Protein AF-0000000084679760 (afdb_homodimer)

Nearest PDB structures (foldseek):
  2np5-assembly1_A  TM=6.464E-01  e=9.107E-05  Rhodococcus jostii RHA1
  3ppb-assembly1_B  TM=6.247E-01  e=3.048E-04  Shewanella loihica PV-4
  7amt-assembly1_A  TM=6.367E-01  e=1.287E-03  Vibrio alginolyticus
  3bhq-assembly1_B  TM=5.895E-01  e=3.259E-03  Mesorhizobium japonicum MAFF 303099
  7amt-assembly1_B  TM=5.435E-01  e=4.726E-03  Vibrio alginolyticus

Solvent-accessible surface area (backbone atoms only — not comparable to full-atom values): 19574 Å² total; per-residue (Å²): 131,56,72,60,56,32,43,41,54,15,32,37,51,39,38,75,72,55,27,75,90,68,47,44,68,66,56,27,25,64,63,32,70,61,51,76,67,52,44,40,72,70,47,63,33,63,52,45,39,46,34,51,20,52,53,51,54,52,55,59,54,53,62,44,33,62,44,96,73,54,74,78,51,58,51,50,31,14,63,54,15,47,26,47,39,44,35,30,46,52,55,54,62,69,39,85,84,33,72,56,60,51,55,58,49,58,51,71,50,92,44,68,64,30,50,55,53,47,54,57,50,49,54,53,48,9,30,48,51,43,17,66,42,49,64,43,61,51,88,71,56,46,70,65,47,29,66,13,38,5,45,38,51,41,27,40,50,47,8,46,47,49,33,48,67,53,40,55,91,76,38,79,49,26,65,34,42,37,52,11,49,50,53,48,40,54,29,39,73,71,84,131,55,73,61,57,32,44,39,55,14,32,38,52,39,38,74,72,54,27,76,88,67,47,46,68,68,56,28,25,66,64,32,70,62,50,76,67,53,43,40,73,70,47,62,33,64,53,46,39,46,34,51,19,50,53,52,54,52,55,59,53,56,62,44,33,60,44,96,72,56,74,76,50,57,52,51,30,14,63,53,15,46,26,48,38,44,34,29,45,52,54,55,64,69,39,86,86,31,71,56,61,52,55,58,48,58,51,71,50,92,46,66,64,29,48,56,54,47,54,57,49,48,54,55,49,10,29,48,50,44,18,66,42,48,65,44,61,51,87,72,56,46,70,65,47,29,65,13,39,4,46,37,52,42,27,40,50,46,8,47,47,50,33,49,66,54,40,56,90,74,36,81,48,26,64,33,40,36,52,12,50,50,53,48,38,54,30,39,72,73,83

Foldseek 3Di:
DDLLVLLLVLLLVQCLVPNDPPRDLVSSCVSSVHDSVSCCVRQNDPLSSNLVSLLVLVVVLQVQLCPDDDDQFDAAQDLRNQLSSQQSLLVLLPDPSRSLVNVVVVVPDPDVSSVVSVVVSLLLQLLSVNCSRRVHDSVPQDSVCSVPNSVVVSVVSNVQSVCCNPPVPPRDHSVVVSVVVVVVVVVVVVD/DDLLVLLLVLLLVQCLVPNDPPDDLVSSCVSSVHDSVSCCVRQNDPLSSNLVSLLVLVVVLQVQLCPPDDDQFDAAQDLRNQLSSQQSLLVLLPDPSRSLVNVVVVVPDPDVSSVVSVVVSLLLQLLSVNCSRRVHDSVPQDSVCSVPNSVVVSVVSNVQSVCCNPPVPPRDHSVVVSVVVVVVVVVVVVD

Sequence (382 aa):
MGHREDLLEGAKRCLLEKGFARTTARDIVKESGTNLASIGYHYGSKDALLAQAYVALMENVSGAFEGSGDLAEGAPGSLERFRWVWSNIIATMREPGSVYRLSMEVMTLDMPVVREHLSRAQREGGRGLVALLMGVPEEEVSDESADTLGRFYLTLMTGLIAQWTFDPKNAPEGDALTEGLRQVVEAATKSMGHREDLLEGAKRCLLEKGFARTTARDIVKESGTNLASIGYHYGSKDALLAQAYVALMENVSGAFEGSGDLAEGAPGSLERFRWVWSNIIATMREPGSVYRLSMEVMTLDMPVVREHLSRAQREGGRGLVALLMGVPEEEVSDESADTLGRFYLTLMTGLIAQWTFDPKNAPEGDALTEGLRQVVEAATKS

InterPro domains:
  IPR001647 DNA-binding HTH domain, TetR-type [PF00440] (7-52)
  IPR001647 DNA-binding HTH domain, TetR-type [PR00455] (7-20)
  IPR001647 DNA-binding HTH domain, TetR-type [PR00455] (28-51)
  IPR001647 DNA-binding HTH domain, TetR-type [PS50977] (1-61)
  IPR009057 Homedomain-like superfamily [SSF46689] (4-65)
  IPR036271 Tetracyclin repressor-like, C-terminal domain superfamily [SSF48498] (76-184)
  IPR050109 HTH-type, TetR-like transcriptional regulator [PTHR30055] (4-188)

pLDDT: mean 90.65, std 8.06, range [56.75, 98.19]

Secondary structure (DSSP, 8-state):
--HHHHHHHHHHHHHHHHHHHH--HHHHHHHHT--HHHHHHHHSSHHHHHHHHHHHHHHHHHGGGG-SS----S-TT-HHHHHHHHHHHHHHHSSTT-THHHHHHHHH---HHHHHHHHHHHHHHHHHHHHHHHTS-GGGS-HHHIIIIIHHHHHHHHHHHHHHHH-TTT---HHHHHHHHHHHHHHHHH-/--HHHHHHHHHHHHHHHHHHHH--HHHHHHHHT--HHHHHHHHSSHHHHHHHHHHHHHHHHHGGGG-SS----S-TT-HHHHHHHHHHHHHHHSSTT-THHHHHHHHH---HHHHHHHHHHHHHHHHHHHHHHHTS-GGGS-HHHIIIIIHHHHHHHHHHHHHHHH-TTT---HHHHHHHHHHHHHHHHH-

Organism: Streptomyces collinus (strain DSM 40733 / Tue 365) (NCBI:txid1214242)

Radius of gyration: 21.94 Å; Cα contacts (8 Å, |Δi|>4): 565; chains: 2; bounding box: 66×53×43 Å

Structure (mmCIF, N/CA/C/O backbone):
data_AF-0000000084679760-model_v1
#
loop_
_entity.id
_entity.type
_entity.pdbx_description
1 polymer 'Transcriptional regulator'
#
loop_
_atom_site.group_PDB
_atom_site.id
_atom_site.type_symbol
_atom_site.label_atom_id
_atom_site.label_alt_id
_atom_site.label_comp_id
_atom_site.label_asym_id
_atom_site.label_entity_id
_atom_site.label_seq_id
_atom_site.pdbx_PDB_ins_code
_atom_site.Cartn_x
_atom_site.Cartn_y
_atom_site.Cartn_z
_atom_site.occupancy
_atom_site.B_iso_or_equiv
_atom_site.auth_seq_id
_atom_site.auth_comp_id
_atom_site.auth_asym_id
_atom_site.auth_atom_id
_atom_site.pdbx_PDB_model_num
ATOM 1 N N . MET A 1 1 ? 33.75 -7.258 -16.578 1 66.5 1 MET A N 1
ATOM 2 C CA . MET A 1 1 ? 32.906 -7.336 -15.406 1 66.5 1 MET A CA 1
ATOM 3 C C . MET A 1 1 ? 32.969 -8.719 -14.758 1 66.5 1 MET A C 1
ATOM 5 O O . MET A 1 1 ? 33.281 -9.703 -15.43 1 66.5 1 MET A O 1
ATOM 9 N N . GLY A 1 2 ? 33.281 -8.883 -13.414 1 88.5 2 GLY A N 1
ATOM 10 C CA . GLY A 1 2 ? 33.406 -10.172 -12.758 1 88.5 2 GLY A CA 1
ATOM 11 C C . GLY A 1 2 ? 32.094 -10.906 -12.617 1 88.5 2 GLY A C 1
ATOM 12 O O . GLY A 1 2 ? 31.016 -10.344 -12.906 1 88.5 2 GLY A O 1
ATOM 13 N N . HIS A 1 3 ? 32.125 -12.242 -12.438 1 93.75 3 HIS A N 1
ATOM 14 C CA . HIS A 1 3 ? 30.969 -13.133 -12.32 1 93.75 3 HIS A CA 1
ATOM 15 C C . HIS A 1 3 ? 29.922 -12.555 -11.375 1 93.75 3 HIS A C 1
ATOM 17 O O . HIS A 1 3 ? 28.719 -12.734 -11.594 1 93.75 3 HIS A O 1
ATOM 23 N N . ARG A 1 4 ? 30.391 -11.844 -10.461 1 96.38 4 ARG A N 1
ATOM 24 C CA . ARG A 1 4 ? 29.453 -11.273 -9.492 1 96.38 4 ARG A CA 1
ATOM 25 C C . ARG A 1 4 ? 28.547 -10.234 -10.148 1 96.38 4 ARG A C 1
ATOM 27 O O . ARG A 1 4 ? 27.328 -10.289 -10 1 96.38 4 ARG A O 1
ATOM 34 N N . GLU A 1 5 ? 29.141 -9.344 -10.844 1 96.81 5 GLU A N 1
ATOM 35 C CA . GLU A 1 5 ? 28.391 -8.281 -11.516 1 96.81 5 GLU A CA 1
ATOM 36 C C . GLU A 1 5 ? 27.531 -8.836 -12.641 1 96.81 5 GLU A C 1
ATOM 38 O O . GLU A 1 5 ? 26.391 -8.383 -12.844 1 96.81 5 GLU A O 1
ATOM 43 N N . ASP A 1 6 ? 28.062 -9.773 -13.312 1 97.5 6 ASP A N 1
ATOM 44 C CA . ASP A 1 6 ? 27.312 -10.391 -14.406 1 97.5 6 ASP A CA 1
ATOM 45 C C . ASP A 1 6 ? 26.062 -11.086 -13.883 1 97.5 6 ASP A C 1
ATOM 47 O O . ASP A 1 6 ? 25 -11 -14.5 1 97.5 6 ASP A O 1
ATOM 51 N N . LEU A 1 7 ? 26.219 -11.781 -12.766 1 98.06 7 LEU A N 1
ATOM 52 C CA . LEU A 1 7 ? 25.094 -12.469 -12.148 1 98.06 7 LEU A CA 1
ATOM 53 C C . LEU A 1 7 ? 24.016 -11.477 -11.758 1 98.06 7 LEU A C 1
ATOM 55 O O . LEU A 1 7 ? 22.828 -11.711 -12 1 98.06 7 LEU A O 1
ATOM 59 N N . LEU A 1 8 ? 24.453 -10.383 -11.195 1 97.88 8 LEU A N 1
ATOM 60 C CA . LEU A 1 8 ? 23.5 -9.367 -10.766 1 97.88 8 LEU A CA 1
ATOM 61 C C . LEU A 1 8 ? 22.75 -8.781 -11.953 1 97.88 8 LEU A C 1
ATOM 63 O O . LEU A 1 8 ? 21.516 -8.656 -11.922 1 97.88 8 LEU A O 1
ATOM 67 N N . GLU A 1 9 ? 23.469 -8.453 -12.977 1 97.56 9 GLU A N 1
ATOM 68 C CA . GLU A 1 9 ? 22.844 -7.883 -14.172 1 97.56 9 GLU A CA 1
ATOM 69 C C . GLU A 1 9 ? 21.906 -8.883 -14.836 1 97.56 9 GLU A C 1
ATOM 71 O O . GLU A 1 9 ? 20.812 -8.523 -15.281 1 97.56 9 GLU A O 1
ATOM 76 N N . GLY A 1 10 ? 22.359 -10.109 -14.906 1 97.56 10 GLY A N 1
ATOM 77 C CA . GLY A 1 10 ? 21.5 -11.156 -15.43 1 97.56 10 GLY A CA 1
ATOM 78 C C . GLY A 1 10 ? 20.234 -11.352 -14.617 1 97.56 10 GLY A C 1
ATOM 79 O O . GLY A 1 10 ? 19.156 -11.523 -15.172 1 97.56 10 GLY A O 1
ATOM 80 N N . ALA A 1 11 ? 20.391 -11.352 -13.305 1 97.75 11 ALA A N 1
ATOM 81 C CA . ALA A 1 11 ? 19.234 -11.492 -12.414 1 97.75 11 ALA A CA 1
ATOM 82 C C . ALA A 1 11 ? 18.25 -10.336 -12.602 1 97.75 11 ALA A C 1
ATOM 84 O O . ALA A 1 11 ? 17.047 -10.547 -12.609 1 97.75 11 ALA A O 1
ATOM 85 N N . LYS A 1 12 ? 18.766 -9.102 -12.734 1 96.44 12 LYS A N 1
ATOM 86 C CA . LYS A 1 12 ? 17.906 -7.941 -12.992 1 96.44 12 LYS A CA 1
ATOM 87 C C . LYS A 1 12 ? 17.078 -8.141 -14.258 1 96.44 12 LYS A C 1
ATOM 89 O O . LYS A 1 12 ? 15.867 -7.898 -14.258 1 96.44 12 LYS A O 1
ATOM 94 N N . ARG A 1 13 ? 17.672 -8.625 -15.266 1 96.06 13 ARG A N 1
ATOM 95 C CA . ARG A 1 13 ? 16.984 -8.836 -16.531 1 96.06 13 ARG A CA 1
ATOM 96 C C . ARG A 1 13 ? 15.898 -9.906 -16.406 1 96.06 13 ARG A C 1
ATOM 98 O O . ARG A 1 13 ? 14.797 -9.742 -16.922 1 96.06 13 ARG A O 1
ATOM 105 N N . CYS A 1 14 ? 16.266 -10.992 -15.734 1 96.88 14 CYS A N 1
ATOM 106 C CA . CYS A 1 14 ? 15.305 -12.07 -15.531 1 96.88 14 CYS A CA 1
ATOM 107 C C . CYS A 1 14 ? 14.102 -11.586 -14.727 1 96.88 14 CYS A C 1
ATOM 109 O O . CYS A 1 14 ? 12.961 -11.891 -15.07 1 96.88 14 CYS A O 1
ATOM 111 N N . LEU A 1 15 ? 14.367 -10.781 -13.703 1 94.62 15 LEU A N 1
ATOM 112 C CA . LEU A 1 15 ? 13.289 -10.242 -12.875 1 94.62 15 LEU A CA 1
ATOM 113 C C . LEU A 1 15 ? 12.367 -9.352 -13.695 1 94.62 15 LEU A C 1
ATOM 115 O O . LEU A 1 15 ? 11.141 -9.469 -13.602 1 94.62 15 LEU A O 1
ATOM 119 N N . LEU A 1 16 ? 12.961 -8.508 -14.484 1 92.69 16 LEU A N 1
ATOM 120 C CA . LEU A 1 16 ? 12.18 -7.559 -15.273 1 92.69 16 LEU A CA 1
ATOM 121 C C . LEU A 1 16 ? 11.352 -8.281 -16.328 1 92.69 16 LEU A C 1
ATOM 123 O O . LEU A 1 16 ? 10.234 -7.859 -16.641 1 92.69 16 LEU A O 1
ATOM 127 N N . GLU A 1 17 ? 11.852 -9.344 -16.781 1 92.75 17 GLU A N 1
ATOM 128 C CA . GLU A 1 17 ? 11.172 -10.086 -17.844 1 92.75 17 GLU A CA 1
ATOM 129 C C . GLU A 1 17 ? 10.125 -11.031 -17.281 1 92.75 17 GLU A C 1
ATOM 131 O O . GLU A 1 17 ? 9.008 -11.102 -17.781 1 92.75 17 GLU A O 1
ATOM 136 N N . LYS A 1 18 ? 10.547 -11.758 -16.172 1 92.31 18 LYS A N 1
ATOM 137 C CA . LYS A 1 18 ? 9.734 -12.906 -15.766 1 92.31 18 LYS A CA 1
ATOM 138 C C . LYS A 1 18 ? 9.125 -12.695 -14.383 1 92.31 18 LYS A C 1
ATOM 140 O O . LYS A 1 18 ? 8.18 -13.391 -14.008 1 92.31 18 LYS A O 1
ATOM 145 N N . GLY A 1 19 ? 9.766 -11.875 -13.633 1 91.25 19 GLY A N 1
ATOM 146 C CA . GLY A 1 19 ? 9.344 -11.734 -12.25 1 91.25 19 GLY A CA 1
ATOM 147 C C . GLY A 1 19 ? 10.031 -12.703 -11.312 1 91.25 19 GLY A C 1
ATOM 148 O O . GLY A 1 19 ? 10.883 -13.492 -11.742 1 91.25 19 GLY A O 1
ATOM 149 N N . PHE A 1 20 ? 9.695 -12.656 -10.008 1 90.5 20 PHE A N 1
ATOM 150 C CA . PHE A 1 20 ? 10.336 -13.453 -8.977 1 90.5 20 PHE A CA 1
ATOM 151 C C . PHE A 1 20 ? 9.953 -14.922 -9.117 1 90.5 20 PHE A C 1
ATOM 153 O O . PHE A 1 20 ? 10.828 -15.797 -9.133 1 90.5 20 PHE A O 1
ATOM 160 N N . ALA A 1 21 ? 8.727 -15.195 -9.273 1 85.75 21 ALA A N 1
ATOM 161 C CA . ALA A 1 21 ? 8.188 -16.547 -9.188 1 85.75 21 ALA A CA 1
ATOM 162 C C . ALA A 1 21 ? 8.672 -17.406 -10.359 1 85.75 21 ALA A C 1
ATOM 164 O O . ALA A 1 21 ? 8.938 -18.594 -10.195 1 85.75 21 ALA A O 1
ATOM 165 N N . ARG A 1 22 ? 8.891 -16.812 -11.477 1 92.06 22 ARG A N 1
ATOM 166 C CA . ARG A 1 22 ? 9.156 -17.594 -12.688 1 92.06 22 ARG A CA 1
ATOM 167 C C . ARG A 1 22 ? 10.641 -17.578 -13.031 1 92.06 22 ARG A C 1
ATOM 169 O O . ARG A 1 22 ? 11.07 -18.234 -13.977 1 92.06 22 ARG A O 1
ATOM 176 N N . THR A 1 23 ? 11.336 -16.828 -12.297 1 95.56 23 THR A N 1
ATOM 177 C CA . THR A 1 23 ? 12.773 -16.766 -12.555 1 95.56 23 THR A CA 1
ATOM 178 C C . THR A 1 23 ? 13.477 -17.953 -11.891 1 95.56 23 THR A C 1
ATOM 180 O O . THR A 1 23 ? 13.352 -18.156 -10.68 1 95.56 23 THR A O 1
ATOM 183 N N . THR A 1 24 ? 14.266 -18.719 -12.664 1 96.19 24 THR A N 1
ATOM 184 C CA . THR A 1 24 ? 15.008 -19.859 -12.141 1 96.19 24 THR A CA 1
ATOM 185 C C . THR A 1 24 ? 16.516 -19.578 -12.156 1 96.19 24 THR A C 1
ATOM 187 O O . THR A 1 24 ? 16.969 -18.641 -12.812 1 96.19 24 THR A O 1
ATOM 190 N N . ALA A 1 25 ? 17.172 -20.453 -11.406 1 97 25 ALA A N 1
ATOM 191 C CA . ALA A 1 25 ? 18.641 -20.391 -11.438 1 97 25 ALA A CA 1
ATOM 192 C C . ALA A 1 25 ? 19.156 -20.594 -12.859 1 97 25 ALA A C 1
ATOM 194 O O . ALA A 1 25 ? 20.109 -19.922 -13.281 1 97 25 ALA A O 1
ATOM 195 N N . ARG A 1 26 ? 18.562 -21.422 -13.602 1 97.31 26 ARG A N 1
ATOM 196 C CA . ARG A 1 26 ? 18.969 -21.703 -14.977 1 97.31 26 ARG A CA 1
ATOM 197 C C . ARG A 1 26 ? 18.766 -20.484 -15.867 1 97.31 26 ARG A C 1
ATOM 199 O O . ARG A 1 26 ? 19.594 -20.219 -16.734 1 97.31 26 ARG A O 1
ATOM 206 N N . ASP A 1 27 ? 17.703 -19.781 -15.672 1 97.94 27 ASP A N 1
ATOM 207 C CA . ASP A 1 27 ? 17.453 -18.547 -16.406 1 97.94 27 ASP A CA 1
ATOM 208 C C . ASP A 1 27 ? 18.578 -17.547 -16.188 1 97.94 27 ASP A C 1
ATOM 210 O O . ASP A 1 27 ? 19.078 -16.938 -17.141 1 97.94 27 ASP A O 1
ATOM 214 N N . ILE A 1 28 ? 18.953 -17.391 -14.922 1 98.06 28 ILE A N 1
ATOM 215 C CA . ILE A 1 28 ? 19.953 -16.391 -14.547 1 98.06 28 ILE A CA 1
ATOM 216 C C . ILE A 1 28 ? 21.312 -16.75 -15.164 1 98.06 28 ILE A C 1
ATOM 218 O O . ILE A 1 28 ? 22 -15.883 -15.688 1 98.06 28 ILE A O 1
ATOM 222 N N . VAL A 1 29 ? 21.672 -18 -15.141 1 97.44 29 VAL A N 1
ATOM 223 C CA . VAL A 1 29 ? 22.938 -18.469 -15.703 1 97.44 29 VAL A CA 1
ATOM 224 C C . VAL A 1 29 ? 22.953 -18.234 -17.219 1 97.44 29 VAL A C 1
ATOM 226 O O . VAL A 1 29 ? 23.953 -17.781 -17.766 1 97.44 29 VAL A O 1
ATOM 229 N N . LYS A 1 30 ? 21.891 -18.516 -17.828 1 97.5 30 LYS A N 1
ATOM 230 C CA . LYS A 1 30 ? 21.766 -18.297 -19.266 1 97.5 30 LYS A CA 1
ATOM 231 C C . LYS A 1 30 ? 21.938 -16.828 -19.625 1 97.5 30 LYS A C 1
ATOM 233 O O . LYS A 1 30 ? 22.688 -16.484 -20.531 1 97.5 30 LYS A O 1
ATOM 238 N N . GLU A 1 31 ? 21.312 -15.969 -18.891 1 97.19 31 GLU A N 1
ATOM 239 C CA . GLU A 1 31 ? 21.328 -14.539 -19.156 1 97.19 31 GLU A CA 1
ATOM 240 C C . GLU A 1 31 ? 22.672 -13.906 -18.797 1 97.19 31 GLU A C 1
ATOM 242 O O . GLU A 1 31 ? 23.094 -12.93 -19.422 1 97.19 31 GLU A O 1
ATOM 247 N N . SER A 1 32 ? 23.281 -14.406 -17.75 1 96.75 32 SER A N 1
ATOM 248 C CA . SER A 1 32 ? 24.5 -13.805 -17.234 1 96.75 32 SER A CA 1
ATOM 249 C C . SER A 1 32 ? 25.734 -14.375 -17.938 1 96.75 32 SER A C 1
ATOM 251 O O . SER A 1 32 ? 26.812 -13.797 -17.844 1 96.75 32 SER A O 1
ATOM 253 N N . GLY A 1 33 ? 25.625 -15.555 -18.484 1 96.06 33 GLY A N 1
ATOM 254 C CA . GLY A 1 33 ? 26.766 -16.219 -19.109 1 96.06 33 GLY A CA 1
ATOM 255 C C . GLY A 1 33 ? 27.734 -16.812 -18.109 1 96.06 33 GLY A C 1
ATOM 256 O O . GLY A 1 33 ? 28.922 -16.969 -18.391 1 96.06 33 GLY A O 1
ATOM 257 N N . THR A 1 34 ? 27.219 -17.109 -16.953 1 96.19 34 THR A N 1
ATOM 258 C CA . THR A 1 34 ? 28.047 -17.703 -15.906 1 96.19 34 THR A CA 1
ATOM 259 C C . THR A 1 34 ? 27.672 -19.172 -15.68 1 96.19 34 THR A C 1
ATOM 261 O O . THR A 1 34 ? 27.375 -19.891 -16.625 1 96.19 34 THR A O 1
ATOM 264 N N . ASN A 1 35 ? 27.844 -19.609 -14.477 1 95 35 ASN A N 1
ATOM 265 C CA . ASN A 1 35 ? 27.469 -20.969 -14.141 1 95 35 ASN A CA 1
ATOM 266 C C . ASN A 1 35 ? 26.766 -21.047 -12.797 1 95 35 ASN A C 1
ATOM 268 O O . ASN A 1 35 ? 26.766 -20.078 -12.031 1 95 35 ASN A O 1
ATOM 272 N N . LEU A 1 36 ? 26.109 -22.203 -12.523 1 96.06 36 LEU A N 1
ATOM 273 C CA . LEU A 1 36 ? 25.281 -22.391 -11.336 1 96.06 36 LEU A CA 1
ATOM 274 C C . LEU A 1 36 ? 26.109 -22.234 -10.062 1 96.06 36 LEU A C 1
ATOM 276 O O . LEU A 1 36 ? 25.641 -21.672 -9.078 1 96.06 36 LEU A O 1
ATOM 280 N N . ALA A 1 37 ? 27.344 -22.641 -10.094 1 96.06 37 ALA A N 1
ATOM 281 C CA . ALA A 1 37 ? 28.219 -22.594 -8.922 1 96.06 37 ALA A CA 1
ATOM 282 C C . ALA A 1 37 ? 28.5 -21.156 -8.508 1 96.06 37 ALA A C 1
ATOM 284 O O . ALA A 1 37 ? 28.656 -20.859 -7.324 1 96.06 37 ALA A O 1
ATOM 285 N N . SER A 1 38 ? 28.516 -20.328 -9.453 1 96.62 38 SER A N 1
ATOM 286 C CA . SER A 1 38 ? 28.828 -18.922 -9.203 1 96.62 38 SER A CA 1
ATOM 287 C C . SER A 1 38 ? 27.734 -18.25 -8.383 1 96.62 38 SER A C 1
ATOM 289 O O . SER A 1 38 ? 28 -17.312 -7.629 1 96.62 38 SER A O 1
ATOM 291 N N . ILE A 1 39 ? 26.438 -18.609 -8.461 1 97.5 39 ILE A N 1
ATOM 292 C CA . ILE A 1 39 ? 25.344 -18.031 -7.695 1 97.5 39 ILE A CA 1
ATOM 293 C C . ILE A 1 39 ? 25.578 -18.266 -6.203 1 97.5 39 ILE A C 1
ATOM 295 O O . ILE A 1 39 ? 25.516 -17.328 -5.406 1 97.5 39 ILE A O 1
ATOM 299 N N . GLY A 1 40 ? 25.891 -19.5 -5.91 1 96.25 40 GLY A N 1
ATOM 300 C CA . GLY A 1 40 ? 26.156 -19.828 -4.52 1 96.25 40 GLY A CA 1
ATOM 301 C C . GLY A 1 40 ? 27.406 -19.141 -3.979 1 96.25 40 GLY A C 1
ATOM 302 O O . GLY A 1 40 ? 27.391 -18.609 -2.859 1 96.25 40 GLY A O 1
ATOM 303 N N . TYR A 1 41 ? 28.438 -19.156 -4.746 1 96.75 41 TYR A N 1
ATOM 304 C CA . TYR A 1 41 ? 29.734 -18.594 -4.332 1 96.75 41 TYR A CA 1
ATOM 305 C C . TYR A 1 41 ? 29.609 -17.109 -4.043 1 96.75 41 TYR A C 1
ATOM 307 O O . TYR A 1 41 ? 30.078 -16.625 -3.004 1 96.75 41 TYR A O 1
ATOM 315 N N . HIS A 1 42 ? 28.938 -16.375 -4.855 1 97.06 42 HIS A N 1
ATOM 316 C CA . HIS A 1 42 ? 28.938 -14.922 -4.758 1 97.06 42 HIS A CA 1
ATOM 317 C C . HIS A 1 42 ? 27.75 -14.43 -3.934 1 97.06 42 HIS A C 1
ATOM 319 O O . HIS A 1 42 ? 27.844 -13.398 -3.264 1 97.06 42 HIS A O 1
ATOM 325 N N . TYR A 1 43 ? 26.531 -15.133 -3.965 1 96.56 43 TYR A N 1
ATOM 326 C CA . TYR A 1 43 ? 25.328 -14.562 -3.379 1 96.56 43 TYR A CA 1
ATOM 327 C C . TYR A 1 43 ? 24.719 -15.516 -2.355 1 96.56 43 TYR A C 1
ATOM 329 O O . TYR A 1 43 ? 23.797 -15.148 -1.63 1 96.56 43 TYR A O 1
ATOM 337 N N . GLY A 1 44 ? 25.266 -16.688 -2.305 1 94.75 44 GLY A N 1
ATOM 338 C CA . GLY A 1 44 ? 24.781 -17.672 -1.346 1 94.75 44 GLY A CA 1
ATOM 339 C C . GLY A 1 44 ? 23.609 -18.484 -1.867 1 94.75 44 GLY A C 1
ATOM 340 O O . GLY A 1 44 ? 23.594 -19.703 -1.728 1 94.75 44 GLY A O 1
ATOM 341 N N . SER A 1 45 ? 22.578 -17.859 -2.521 1 94.31 45 SER A N 1
ATOM 342 C CA . SER A 1 45 ? 21.422 -18.547 -3.076 1 94.31 45 SER A CA 1
ATOM 343 C C . SER A 1 45 ? 20.781 -17.719 -4.191 1 94.31 45 SER A C 1
ATOM 345 O O . SER A 1 45 ? 21.031 -16.531 -4.324 1 94.31 45 SER A O 1
ATOM 347 N N . LYS A 1 46 ? 19.969 -18.375 -4.906 1 94.69 46 LYS A N 1
ATOM 348 C CA . LYS A 1 46 ? 19.203 -17.719 -5.953 1 94.69 46 LYS A CA 1
ATOM 349 C C . LYS A 1 46 ? 18.297 -16.625 -5.371 1 94.69 46 LYS A C 1
ATOM 351 O O . LYS A 1 46 ? 18.188 -15.531 -5.922 1 94.69 46 LYS A O 1
ATOM 356 N N . ASP A 1 47 ? 17.703 -16.938 -4.242 1 92.44 47 ASP A N 1
ATOM 357 C CA . ASP A 1 47 ? 16.766 -15.992 -3.623 1 92.44 47 ASP A CA 1
ATOM 358 C C . ASP A 1 47 ? 17.484 -14.727 -3.158 1 92.44 47 ASP A C 1
ATOM 360 O O . ASP A 1 47 ? 16.984 -13.617 -3.344 1 92.44 47 ASP A O 1
ATOM 364 N N . ALA A 1 48 ? 18.594 -14.938 -2.578 1 93.62 48 ALA A N 1
ATOM 365 C CA . ALA A 1 48 ? 19.391 -13.797 -2.139 1 93.62 48 ALA A CA 1
ATOM 366 C C . ALA A 1 48 ? 19.812 -12.93 -3.324 1 93.62 48 ALA A C 1
ATOM 368 O O . ALA A 1 48 ? 19.781 -11.703 -3.246 1 93.62 48 ALA A O 1
ATOM 369 N N . LEU A 1 49 ? 20.25 -13.633 -4.34 1 96.75 49 LEU A N 1
ATOM 370 C CA . LEU A 1 49 ? 20.625 -12.93 -5.559 1 96.75 49 LEU A CA 1
ATOM 371 C C . LEU A 1 49 ? 19.438 -12.148 -6.121 1 96.75 49 LEU A C 1
ATOM 373 O O . LEU A 1 49 ? 19.578 -10.969 -6.477 1 96.75 49 LEU A O 1
ATOM 377 N N . LEU A 1 50 ? 18.281 -12.734 -6.23 1 95.19 50 LEU A N 1
ATOM 378 C CA . LEU A 1 50 ? 17.094 -12.062 -6.742 1 95.19 50 LEU A CA 1
ATOM 379 C C . LEU A 1 50 ? 16.719 -10.875 -5.863 1 95.19 50 LEU A C 1
ATOM 381 O O . LEU A 1 50 ? 16.312 -9.828 -6.371 1 95.19 50 LEU A O 1
ATOM 385 N N . ALA A 1 51 ? 16.844 -11.008 -4.555 1 93.25 51 ALA A N 1
ATOM 386 C CA . ALA A 1 51 ? 16.562 -9.906 -3.639 1 93.25 51 ALA A CA 1
ATOM 387 C C . ALA A 1 51 ? 17.484 -8.719 -3.904 1 93.25 51 ALA A C 1
ATOM 389 O O . ALA A 1 51 ? 17.016 -7.578 -4 1 93.25 51 ALA A O 1
ATOM 390 N N . GLN A 1 52 ? 18.719 -9.008 -4.039 1 94.44 52 GLN A N 1
ATOM 391 C CA . GLN A 1 52 ? 19.688 -7.949 -4.281 1 94.44 52 GLN A CA 1
ATOM 392 C C . GLN A 1 52 ? 19.469 -7.297 -5.645 1 94.44 52 GLN A C 1
ATOM 394 O O . GLN A 1 52 ? 19.625 -6.086 -5.793 1 94.44 52 GLN A O 1
ATOM 399 N N . ALA A 1 53 ? 19.125 -8.117 -6.605 1 96 53 ALA A N 1
ATOM 400 C CA . ALA A 1 53 ? 18.812 -7.574 -7.926 1 96 53 ALA A CA 1
ATOM 401 C C . ALA A 1 53 ? 17.641 -6.609 -7.859 1 96 53 ALA A C 1
ATOM 403 O O . ALA A 1 53 ? 17.672 -5.535 -8.469 1 96 53 ALA A O 1
ATOM 404 N N . TYR A 1 54 ? 16.641 -6.973 -7.168 1 93.44 54 TYR A N 1
ATOM 405 C CA . TYR A 1 54 ? 15.461 -6.125 -7.012 1 93.44 54 TYR A CA 1
ATOM 406 C C . TYR A 1 54 ? 15.82 -4.82 -6.309 1 93.44 54 TYR A C 1
ATOM 408 O O . TYR A 1 54 ? 15.406 -3.74 -6.742 1 93.44 54 TYR A O 1
ATOM 416 N N . VAL A 1 55 ? 16.578 -4.906 -5.242 1 91.25 55 VAL A N 1
ATOM 417 C CA . VAL A 1 55 ? 17 -3.725 -4.5 1 91.25 55 VAL A CA 1
ATOM 418 C C . VAL A 1 55 ? 17.781 -2.785 -5.418 1 91.25 55 VAL A C 1
ATOM 420 O O . VAL A 1 55 ? 17.562 -1.572 -5.406 1 91.25 55 VAL A O 1
ATOM 423 N N . ALA A 1 56 ? 18.594 -3.346 -6.195 1 92.62 56 ALA A N 1
ATOM 424 C CA . ALA A 1 56 ? 19.391 -2.555 -7.129 1 92.62 56 ALA A CA 1
ATOM 425 C C . ALA A 1 56 ? 18.5 -1.877 -8.172 1 92.62 56 ALA A C 1
ATOM 427 O O . ALA A 1 56 ? 18.734 -0.718 -8.523 1 92.62 56 ALA A O 1
ATOM 428 N N . LEU A 1 57 ? 17.547 -2.57 -8.68 1 91.94 57 LEU A N 1
ATOM 429 C CA . LEU A 1 57 ? 16.609 -2.004 -9.633 1 91.94 57 LEU A CA 1
ATOM 430 C C . LEU A 1 57 ? 15.852 -0.831 -9.016 1 91.94 57 LEU A C 1
ATOM 432 O O . LEU A 1 57 ? 15.672 0.206 -9.664 1 91.94 57 LEU A O 1
ATOM 436 N N . MET A 1 58 ? 15.43 -0.947 -7.773 1 88.31 58 MET A N 1
ATOM 437 C CA . MET A 1 58 ? 14.695 0.099 -7.07 1 88.31 58 MET A CA 1
ATOM 438 C C . MET A 1 58 ? 15.57 1.328 -6.852 1 88.31 58 MET A C 1
ATOM 440 O O . MET A 1 58 ? 15.086 2.461 -6.914 1 88.31 58 MET A O 1
ATOM 444 N N . GLU A 1 59 ? 16.828 1.089 -6.562 1 86.56 59 GLU A N 1
ATOM 445 C CA . GLU A 1 59 ? 17.766 2.195 -6.371 1 86.56 59 GLU A CA 1
ATOM 446 C C . GLU A 1 59 ? 17.922 3.016 -7.648 1 86.56 59 GLU A C 1
ATOM 448 O O . GLU A 1 59 ? 18.047 4.238 -7.594 1 86.56 59 GLU A O 1
ATOM 453 N N . ASN A 1 60 ? 17.859 2.352 -8.734 1 85.06 60 ASN A N 1
ATOM 454 C CA . ASN A 1 60 ? 17.938 3.049 -10.016 1 85.06 60 ASN A CA 1
ATOM 455 C C . ASN A 1 60 ? 16.734 3.943 -10.25 1 85.06 60 ASN A C 1
ATOM 457 O O . ASN A 1 60 ? 16.859 5.055 -10.758 1 85.06 60 ASN A O 1
ATOM 461 N N . VAL A 1 61 ? 15.625 3.498 -9.859 1 84.31 61 VAL A N 1
ATOM 462 C CA . VAL A 1 61 ? 14.375 4.234 -10.047 1 84.31 61 VAL A CA 1
ATOM 463 C C . VAL A 1 61 ? 14.352 5.453 -9.133 1 84.31 61 VAL A C 1
ATOM 465 O O . VAL A 1 61 ? 13.852 6.512 -9.508 1 84.31 61 VAL A O 1
ATOM 468 N N . SER A 1 62 ? 14.969 5.348 -7.945 1 83.44 62 SER A N 1
ATOM 469 C CA . SER A 1 62 ? 14.938 6.422 -6.957 1 83.44 62 SER A CA 1
ATOM 470 C C . SER A 1 62 ? 15.672 7.66 -7.461 1 83.44 62 SER A C 1
ATOM 472 O O . SER A 1 62 ? 15.422 8.766 -6.984 1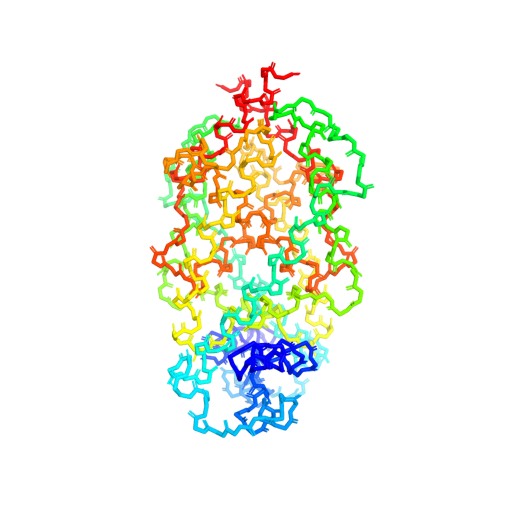 83.44 62 SER A O 1
ATOM 474 N N . GLY A 1 63 ? 16.562 7.469 -8.367 1 79.75 63 GLY A N 1
ATOM 475 C CA . GLY A 1 63 ? 17.234 8.602 -8.977 1 79.75 63 GLY A CA 1
ATOM 476 C C . GLY A 1 63 ? 16.297 9.531 -9.719 1 79.75 63 GLY A C 1
ATOM 477 O O . GLY A 1 63 ? 16.609 10.711 -9.898 1 79.75 63 GLY A O 1
ATOM 478 N N . ALA A 1 64 ? 15.195 8.969 -10.086 1 80.12 64 ALA A N 1
ATOM 479 C CA . ALA A 1 64 ? 14.227 9.734 -10.859 1 80.12 64 ALA A CA 1
ATOM 480 C C . ALA A 1 64 ? 13.297 10.523 -9.938 1 80.12 64 ALA A C 1
ATOM 482 O O . ALA A 1 64 ? 12.531 11.375 -10.406 1 80.12 64 ALA A O 1
ATOM 483 N N . PHE A 1 65 ? 13.352 10.281 -8.664 1 87.88 65 PHE A N 1
ATOM 484 C CA . PHE A 1 65 ? 12.453 10.945 -7.73 1 87.88 65 PHE A CA 1
ATOM 485 C C . PHE A 1 65 ? 12.758 12.438 -7.656 1 87.88 65 PHE A C 1
ATOM 487 O O . PHE A 1 65 ? 11.875 13.242 -7.352 1 87.88 65 PHE A O 1
ATOM 494 N N . GLU A 1 66 ? 13.992 12.789 -7.934 1 82.31 66 GLU A N 1
ATOM 495 C CA . GLU A 1 66 ? 14.414 14.188 -7.898 1 82.31 66 GLU A CA 1
ATOM 496 C C . GLU A 1 66 ? 14.117 14.883 -9.227 1 82.31 66 GLU A C 1
ATOM 498 O O . GLU A 1 66 ? 14.328 16.094 -9.359 1 82.31 66 GLU A O 1
ATOM 503 N N . GLY A 1 67 ? 13.508 14.219 -10.133 1 73.75 67 GLY A N 1
ATOM 504 C CA . GLY A 1 67 ? 13.18 14.82 -11.414 1 73.75 67 GLY A CA 1
ATOM 505 C C . GLY A 1 67 ? 14.391 15.039 -12.297 1 73.75 67 GLY A C 1
ATOM 506 O O . GLY A 1 67 ? 15.5 14.617 -11.961 1 73.75 67 GLY A O 1
ATOM 507 N N . SER A 1 68 ? 14.18 15.359 -13.664 1 64.25 68 SER A N 1
ATOM 508 C CA . SER A 1 68 ? 15.188 15.516 -14.703 1 64.25 68 SER A CA 1
ATOM 509 C C . SER A 1 68 ? 16.016 16.781 -14.477 1 64.25 68 SER A C 1
ATOM 511 O O . SER A 1 68 ? 16.359 17.484 -15.43 1 64.25 68 SER A O 1
ATOM 513 N N . GLY A 1 69 ? 16.531 16.969 -13.289 1 58.62 69 GLY A N 1
ATOM 514 C CA . GLY A 1 69 ? 17.547 18 -13.211 1 58.62 69 GLY A CA 1
ATOM 515 C C . GLY A 1 69 ? 17.031 19.328 -12.695 1 58.62 69 GLY A C 1
ATOM 516 O O . GLY A 1 69 ? 17.797 20.25 -12.453 1 58.62 69 GLY A O 1
ATOM 517 N N . ASP A 1 70 ? 15.812 19.484 -12.672 1 57 70 ASP A N 1
ATOM 518 C CA . ASP A 1 70 ? 15.352 20.797 -12.219 1 57 70 ASP A CA 1
ATOM 519 C C . ASP A 1 70 ? 15.422 20.906 -10.703 1 57 70 ASP A C 1
ATOM 521 O O . ASP A 1 70 ? 15.484 19.891 -10 1 57 70 ASP A O 1
ATOM 525 N N . LEU A 1 71 ? 15.773 21.953 -10.312 1 66.38 71 LEU A N 1
ATOM 526 C CA . LEU A 1 71 ? 15.75 22.344 -8.906 1 66.38 71 LEU A CA 1
ATOM 527 C C . LEU A 1 71 ? 14.469 21.859 -8.234 1 66.38 71 LEU A C 1
ATOM 529 O O . LEU A 1 71 ? 13.398 21.891 -8.844 1 66.38 71 LEU A O 1
ATOM 533 N N . ALA A 1 72 ? 14.703 21.266 -7.117 1 74.56 72 ALA A N 1
ATOM 534 C CA . ALA A 1 72 ? 13.539 20.844 -6.328 1 74.56 72 ALA A CA 1
ATOM 535 C C . ALA A 1 72 ? 12.547 21.984 -6.172 1 74.56 72 ALA A C 1
ATOM 537 O O . ALA A 1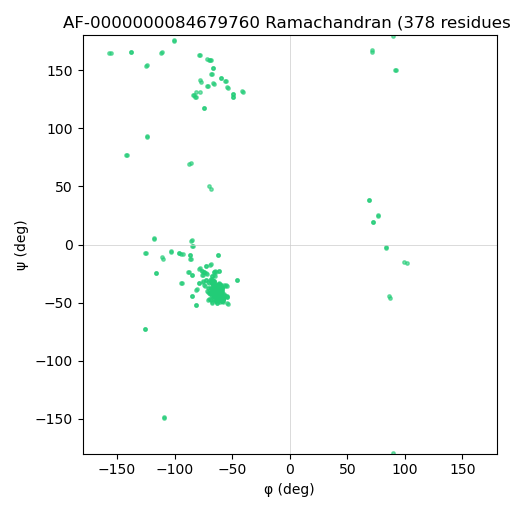 72 ? 12.938 23.141 -5.93 1 74.56 72 ALA A O 1
ATOM 538 N N . GLU A 1 73 ? 11.391 21.703 -6.465 1 85.69 73 GLU A N 1
ATOM 539 C CA . GLU A 1 73 ? 10.344 22.688 -6.266 1 85.69 73 GLU A CA 1
ATOM 540 C C . GLU A 1 73 ? 9.844 22.688 -4.824 1 85.69 73 GLU A C 1
ATOM 542 O O . GLU A 1 73 ? 9.609 21.625 -4.25 1 85.69 73 GLU A O 1
ATOM 547 N N . GLY A 1 74 ? 9.828 23.938 -4.203 1 91.12 74 GLY A N 1
ATOM 548 C CA . GLY A 1 74 ? 9.266 24.094 -2.871 1 91.12 74 GLY A CA 1
ATOM 549 C C . GLY A 1 74 ? 10.297 23.938 -1.766 1 91.12 74 GLY A C 1
ATOM 550 O O . GLY A 1 74 ? 11.242 23.156 -1.888 1 91.12 74 GLY A O 1
ATOM 551 N N . ALA A 1 75 ? 10.031 24.641 -0.666 1 94.75 75 ALA A N 1
ATOM 552 C CA . ALA A 1 75 ? 10.891 24.578 0.512 1 94.75 75 ALA A CA 1
ATOM 553 C C . ALA A 1 75 ? 10.828 23.188 1.154 1 94.75 75 ALA A C 1
ATOM 555 O O . ALA A 1 75 ? 9.836 22.484 1.02 1 94.75 75 ALA A O 1
ATOM 556 N N . PRO A 1 76 ? 11.938 22.812 1.818 1 94.38 76 PRO A N 1
ATOM 557 C CA . PRO A 1 76 ? 11.93 21.547 2.562 1 94.38 76 PRO A CA 1
ATOM 558 C C . PRO A 1 76 ? 10.711 21.406 3.473 1 94.38 76 PRO A C 1
ATOM 560 O O . PRO A 1 76 ? 10.391 22.328 4.23 1 94.38 76 PRO A O 1
ATOM 563 N N . GLY A 1 77 ? 10.055 20.328 3.293 1 95.62 77 GLY A N 1
ATOM 564 C CA . GLY A 1 77 ? 8.93 20.031 4.164 1 95.62 77 GLY A CA 1
ATOM 565 C C . GLY A 1 77 ? 7.641 20.703 3.732 1 95.62 77 GLY A C 1
ATOM 566 O O . GLY A 1 77 ? 6.582 20.484 4.324 1 95.62 77 GLY A O 1
ATOM 567 N N . SER A 1 78 ? 7.629 21.516 2.697 1 97.12 78 SER A N 1
ATOM 568 C CA . SER A 1 78 ? 6.445 22.234 2.242 1 97.12 78 SER A CA 1
ATOM 569 C C . SER A 1 78 ? 5.512 21.328 1.451 1 97.12 78 SER A C 1
ATOM 571 O O . SER A 1 78 ? 5.918 20.25 0.995 1 97.12 78 SER A O 1
ATOM 573 N N . LEU A 1 79 ? 4.285 21.781 1.3 1 97.31 79 LEU A N 1
ATOM 574 C CA . LEU A 1 79 ? 3.32 21.062 0.477 1 97.31 79 LEU A CA 1
ATOM 575 C C . LEU A 1 79 ? 3.738 21.078 -0.989 1 97.31 79 LEU A C 1
ATOM 577 O O . LEU A 1 79 ? 3.492 20.109 -1.719 1 97.31 79 LEU A O 1
ATOM 581 N N . GLU A 1 80 ? 4.375 22.156 -1.383 1 96.25 80 GLU A N 1
ATOM 582 C CA . GLU A 1 80 ? 4.879 22.234 -2.752 1 96.25 80 GLU A CA 1
ATOM 583 C C . GLU A 1 80 ? 5.938 21.172 -3.014 1 96.25 80 GLU A C 1
ATOM 585 O O . GLU A 1 80 ? 5.926 20.516 -4.062 1 96.25 80 GLU A O 1
ATOM 590 N N . ARG A 1 81 ? 6.82 21.047 -2.08 1 95.75 81 ARG A N 1
ATOM 591 C CA . ARG A 1 81 ? 7.84 20.016 -2.189 1 95.75 81 ARG A CA 1
ATOM 592 C C . ARG A 1 81 ? 7.211 18.625 -2.186 1 95.75 81 ARG A C 1
ATOM 594 O O . ARG A 1 81 ? 7.625 17.75 -2.945 1 95.75 81 ARG A O 1
ATOM 601 N N . PHE A 1 82 ? 6.297 18.422 -1.349 1 97.31 82 PHE A N 1
ATOM 602 C CA . PHE A 1 82 ? 5.559 17.172 -1.288 1 97.31 82 PHE A CA 1
ATOM 603 C C . PHE A 1 82 ? 4.961 16.828 -2.646 1 97.31 82 PHE A C 1
ATOM 605 O O . PHE A 1 82 ? 5.16 15.727 -3.158 1 97.31 82 PHE A O 1
ATOM 612 N N . ARG A 1 83 ? 4.273 17.75 -3.227 1 97.12 83 ARG A N 1
ATOM 613 C CA . ARG A 1 83 ? 3.645 17.562 -4.527 1 97.12 83 ARG A CA 1
ATOM 614 C C . ARG A 1 83 ? 4.68 17.219 -5.59 1 97.12 83 ARG A C 1
ATOM 616 O O . ARG A 1 83 ? 4.477 16.297 -6.387 1 97.12 83 ARG A O 1
ATOM 623 N N . TRP A 1 84 ? 5.695 17.922 -5.535 1 95.31 84 TRP A N 1
ATOM 624 C CA . TRP A 1 84 ? 6.742 17.75 -6.535 1 95.31 84 TRP A CA 1
ATOM 625 C C . TRP A 1 84 ? 7.355 16.359 -6.445 1 95.31 84 TRP A C 1
ATOM 627 O O . TRP A 1 84 ? 7.441 15.648 -7.449 1 95.31 84 TRP A O 1
ATOM 637 N N . VAL A 1 85 ? 7.746 15.945 -5.281 1 95.25 85 VAL A N 1
ATOM 638 C CA . VAL A 1 85 ? 8.414 14.664 -5.074 1 95.25 85 VAL A CA 1
ATOM 639 C C . VAL A 1 85 ? 7.461 13.523 -5.441 1 95.25 85 VAL A C 1
ATOM 641 O O . VAL A 1 85 ? 7.816 12.633 -6.219 1 95.25 85 VAL A O 1
ATOM 644 N N . TRP A 1 86 ? 6.262 13.547 -4.965 1 96.38 86 TRP A N 1
ATOM 645 C CA . TRP A 1 86 ? 5.336 12.438 -5.188 1 96.38 86 TRP A CA 1
ATOM 646 C C . TRP A 1 86 ? 4.852 12.422 -6.637 1 96.38 86 TRP A C 1
ATOM 648 O O . TRP A 1 86 ? 4.562 11.352 -7.184 1 96.38 86 TRP A O 1
ATOM 658 N N . SER A 1 87 ? 4.77 13.578 -7.273 1 95.44 87 SER A N 1
ATOM 659 C CA . SER A 1 87 ? 4.469 13.594 -8.703 1 95.44 87 SER A CA 1
ATOM 660 C C . SER A 1 87 ? 5.555 12.883 -9.5 1 95.44 87 SER A C 1
ATOM 662 O O . SER A 1 87 ? 5.258 12.133 -10.438 1 95.44 87 SER A O 1
ATOM 664 N N . ASN A 1 88 ? 6.781 13.102 -9.109 1 93.5 88 ASN A N 1
ATOM 665 C CA . ASN A 1 88 ? 7.891 12.438 -9.781 1 93.5 88 ASN A CA 1
ATOM 666 C C . ASN A 1 88 ? 7.887 10.93 -9.508 1 93.5 88 ASN A C 1
ATOM 668 O O . ASN A 1 88 ? 8.148 10.133 -10.414 1 93.5 88 ASN A O 1
ATOM 672 N N . ILE A 1 89 ? 7.625 10.547 -8.305 1 93.62 89 ILE A N 1
ATOM 673 C CA . ILE A 1 89 ? 7.543 9.133 -7.945 1 93.62 89 ILE A CA 1
ATOM 674 C C . ILE A 1 89 ? 6.445 8.461 -8.766 1 93.62 89 ILE A C 1
ATOM 676 O O . ILE A 1 89 ? 6.68 7.422 -9.391 1 93.62 89 ILE A O 1
ATOM 680 N N . ILE A 1 90 ? 5.281 9.07 -8.844 1 94.31 90 ILE A N 1
ATOM 681 C CA . ILE A 1 90 ? 4.137 8.516 -9.562 1 94.31 90 ILE A CA 1
ATOM 682 C C . ILE A 1 90 ? 4.449 8.43 -11.055 1 94.31 90 ILE A C 1
ATOM 684 O O . ILE A 1 90 ? 4.047 7.473 -11.719 1 94.31 90 ILE A O 1
ATOM 688 N N . ALA A 1 91 ? 5.211 9.391 -11.555 1 91.56 91 ALA A N 1
ATOM 689 C CA . ALA A 1 91 ? 5.602 9.367 -12.961 1 91.56 91 ALA A CA 1
ATOM 690 C C . ALA A 1 91 ? 6.41 8.117 -13.289 1 91.56 91 ALA A C 1
ATOM 692 O O . ALA A 1 91 ? 6.281 7.555 -14.375 1 91.56 91 ALA A O 1
ATOM 693 N N . THR A 1 92 ? 7.215 7.672 -12.336 1 89.75 92 THR A N 1
ATOM 694 C CA . THR A 1 92 ? 8.016 6.477 -12.555 1 89.75 92 THR A CA 1
ATOM 695 C C . THR A 1 92 ? 7.145 5.227 -12.555 1 89.75 92 THR A C 1
ATOM 697 O O . THR A 1 92 ? 7.516 4.199 -13.117 1 89.75 92 THR A O 1
ATOM 700 N N . MET A 1 93 ? 5.996 5.254 -11.898 1 88.75 93 MET A N 1
ATOM 701 C CA . MET A 1 93 ? 5.098 4.109 -11.797 1 88.75 93 MET A CA 1
ATOM 702 C C . MET A 1 93 ? 4.293 3.934 -13.086 1 88.75 93 MET A C 1
ATOM 704 O O . MET A 1 93 ? 3.822 2.836 -13.383 1 88.75 93 MET A O 1
ATOM 708 N N . ARG A 1 94 ? 4.191 4.926 -13.852 1 85.19 94 ARG A N 1
ATOM 709 C CA . ARG A 1 94 ? 3.395 4.926 -15.07 1 85.19 94 ARG A CA 1
ATOM 710 C C . ARG A 1 94 ? 4.203 4.391 -16.25 1 85.19 94 ARG A C 1
ATOM 712 O O . ARG A 1 94 ? 3.637 4.039 -17.281 1 85.19 94 ARG A O 1
ATOM 719 N N . GLU A 1 95 ? 5.453 4.289 -16.031 1 79.44 95 GLU A N 1
ATOM 720 C CA . GLU A 1 95 ? 6.309 3.838 -17.125 1 79.44 95 GLU A CA 1
ATOM 721 C C . GLU A 1 95 ? 6.102 2.354 -17.406 1 79.44 95 GLU A C 1
ATOM 723 O O . GLU A 1 95 ? 5.945 1.556 -16.484 1 79.44 95 GLU A O 1
ATOM 728 N N . PRO A 1 96 ? 6.031 2.072 -18.672 1 72.06 96 PRO A N 1
ATOM 729 C CA . PRO A 1 96 ? 5.949 0.654 -19.031 1 72.06 96 PRO A CA 1
ATOM 730 C C . PRO A 1 96 ? 7.109 -0.164 -18.453 1 72.06 96 PRO A C 1
ATOM 732 O O . PRO A 1 96 ? 8.25 0.308 -18.438 1 72.06 96 PRO A O 1
ATOM 735 N N . GLY A 1 97 ? 6.863 -1.307 -18.016 1 70.81 97 GLY A N 1
ATOM 736 C CA . GLY A 1 97 ? 7.895 -2.16 -17.438 1 70.81 97 GLY A CA 1
ATOM 737 C C . GLY A 1 97 ? 8.367 -1.695 -16.078 1 70.81 97 GLY A C 1
ATOM 738 O O . GLY A 1 97 ? 9.516 -1.945 -15.695 1 70.81 97 GLY A O 1
ATOM 739 N N . SER A 1 98 ? 7.59 -0.935 -15.492 1 79.56 98 SER A N 1
ATOM 740 C CA . SER A 1 98 ? 7.949 -0.392 -14.188 1 79.56 98 SER A CA 1
ATOM 741 C C . SER A 1 98 ? 8.312 -1.503 -13.211 1 79.56 98 SER A C 1
ATOM 743 O O . SER A 1 98 ? 7.656 -2.545 -13.172 1 79.56 98 SER A O 1
ATOM 745 N N . VAL A 1 99 ? 9.453 -1.233 -12.484 1 88.12 99 VAL A N 1
ATOM 746 C CA . VAL A 1 99 ? 9.969 -2.16 -11.484 1 88.12 99 VAL A CA 1
ATOM 747 C C . VAL A 1 99 ? 8.953 -2.332 -10.359 1 88.12 99 VAL A C 1
ATOM 749 O O . VAL A 1 99 ? 9.031 -3.283 -9.578 1 88.12 99 VAL A O 1
ATOM 752 N N . TYR A 1 100 ? 7.934 -1.506 -10.391 1 87 100 TYR A N 1
ATOM 753 C CA . TYR A 1 100 ? 6.996 -1.499 -9.281 1 87 100 TYR A CA 1
ATOM 754 C C . TYR A 1 100 ? 6.059 -2.701 -9.344 1 87 100 TYR A C 1
ATOM 756 O O . TYR A 1 100 ? 5.477 -3.1 -8.336 1 87 100 TYR A O 1
ATOM 764 N N . ARG A 1 101 ? 5.895 -3.25 -10.477 1 83.38 101 ARG A N 1
ATOM 765 C CA . ARG A 1 101 ? 5.133 -4.488 -10.578 1 83.38 101 ARG A CA 1
ATOM 766 C C . ARG A 1 101 ? 5.801 -5.609 -9.789 1 83.38 101 ARG A C 1
ATOM 768 O O . ARG A 1 101 ? 5.121 -6.477 -9.234 1 83.38 101 ARG A O 1
ATOM 775 N N . LEU A 1 102 ? 7.164 -5.594 -9.742 1 87.88 102 LEU A N 1
ATOM 776 C CA . LEU A 1 102 ? 7.918 -6.574 -8.977 1 87.88 102 LEU A CA 1
ATOM 777 C C . LEU A 1 102 ? 7.664 -6.406 -7.48 1 87.88 102 LEU A C 1
ATOM 779 O O . LEU A 1 102 ? 7.676 -7.387 -6.73 1 87.88 102 LEU A O 1
ATOM 783 N N . SER A 1 103 ? 7.414 -5.168 -7.082 1 84.5 103 SER A N 1
ATOM 784 C CA . SER A 1 103 ? 7.129 -4.891 -5.68 1 84.5 103 SER A CA 1
ATOM 785 C C . SER A 1 103 ? 5.848 -5.586 -5.227 1 84.5 103 SER A C 1
ATOM 787 O O . SER A 1 103 ? 5.777 -6.102 -4.109 1 84.5 103 SER A O 1
ATOM 789 N N . MET A 1 104 ? 4.914 -5.656 -6.066 1 80.88 104 MET A N 1
ATOM 790 C CA . MET A 1 104 ? 3.652 -6.316 -5.742 1 80.88 104 MET A CA 1
ATOM 791 C C . MET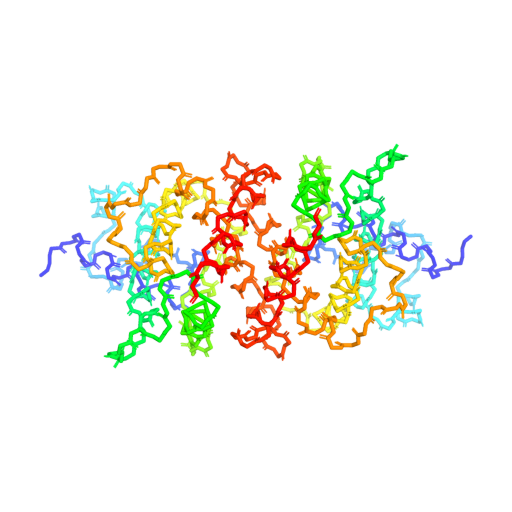 A 1 104 ? 3.836 -7.824 -5.648 1 80.88 104 MET A C 1
ATOM 793 O O . MET A 1 104 ? 3.236 -8.477 -4.789 1 80.88 104 MET A O 1
ATOM 797 N N . GLU A 1 105 ? 4.672 -8.289 -6.535 1 81.44 105 GLU A N 1
ATOM 798 C CA . GLU A 1 105 ? 4.938 -9.727 -6.5 1 81.44 105 GLU A CA 1
ATOM 799 C C . GLU A 1 105 ? 5.578 -10.133 -5.18 1 81.44 105 GLU A C 1
ATOM 801 O O . GLU A 1 105 ? 5.203 -11.148 -4.59 1 81.44 105 GLU A O 1
ATOM 806 N N . VAL A 1 106 ? 6.484 -9.344 -4.758 1 80.56 106 VAL A N 1
ATOM 807 C CA . VAL A 1 106 ? 7.262 -9.68 -3.572 1 80.56 106 VAL A CA 1
ATOM 808 C C . VAL A 1 106 ? 6.352 -9.703 -2.346 1 80.56 106 VAL A C 1
ATOM 810 O O . VAL A 1 106 ? 6.582 -10.469 -1.408 1 80.56 106 VAL A O 1
ATOM 813 N N . MET A 1 107 ? 5.328 -8.977 -2.404 1 76.06 107 MET A N 1
ATOM 814 C CA . MET A 1 107 ? 4.438 -8.875 -1.251 1 76.06 107 MET A CA 1
ATOM 815 C C . MET A 1 107 ? 3.625 -10.156 -1.076 1 76.06 107 MET A C 1
ATOM 817 O O . MET A 1 107 ? 3.096 -10.422 0.005 1 76.06 107 MET A O 1
ATOM 821 N N . THR A 1 108 ? 3.523 -10.945 -2.066 1 71.38 108 THR A N 1
ATOM 822 C CA . THR A 1 108 ? 2.697 -12.141 -2.012 1 71.38 108 THR A CA 1
ATOM 823 C C . THR A 1 108 ? 3.566 -13.398 -2.027 1 71.38 108 THR A C 1
ATOM 825 O O . THR A 1 108 ? 3.062 -14.508 -1.852 1 71.38 108 THR A O 1
ATOM 828 N N . LEU A 1 109 ? 4.836 -13.141 -2.32 1 71.25 109 LEU A N 1
ATOM 829 C CA . LEU A 1 109 ? 5.727 -14.289 -2.469 1 71.25 109 LEU A CA 1
ATOM 830 C C . LEU A 1 109 ? 6.137 -14.836 -1.107 1 71.25 109 LEU A C 1
ATOM 832 O O . LEU A 1 109 ? 6.352 -14.07 -0.165 1 71.25 109 LEU A O 1
ATOM 836 N N . ASP A 1 110 ? 6.016 -16.062 -1.001 1 74.25 110 ASP A N 1
ATOM 837 C CA . ASP A 1 110 ? 6.492 -16.719 0.21 1 74.25 110 ASP A CA 1
ATOM 838 C C . ASP A 1 110 ? 7.969 -17.094 0.093 1 74.25 110 ASP A C 1
ATOM 840 O O . ASP A 1 110 ? 8.312 -18.266 -0.028 1 74.25 110 ASP A O 1
ATOM 844 N N . MET A 1 111 ? 8.906 -16.125 0.07 1 78.38 111 MET A N 1
ATOM 845 C CA . MET A 1 111 ? 10.359 -16.266 0.062 1 78.38 111 MET A CA 1
ATOM 846 C C . MET A 1 111 ? 10.992 -15.5 1.22 1 78.38 111 MET A C 1
ATOM 848 O O . MET A 1 111 ? 11.289 -14.312 1.092 1 78.38 111 MET A O 1
ATOM 852 N N . PRO A 1 112 ? 11.18 -16.203 2.283 1 79.5 112 PRO A N 1
ATOM 853 C CA . PRO A 1 112 ? 11.602 -15.547 3.52 1 79.5 112 PRO A CA 1
ATOM 854 C C . PRO A 1 112 ? 12.922 -14.789 3.363 1 79.5 112 PRO A C 1
ATOM 856 O O . PRO A 1 112 ? 13.086 -13.711 3.938 1 79.5 112 PRO A O 1
ATOM 859 N N . VAL A 1 113 ? 13.805 -15.422 2.572 1 78.62 113 VAL A N 1
ATOM 860 C CA . VAL A 1 113 ? 15.109 -14.789 2.398 1 78.62 113 VAL A CA 1
ATOM 861 C C . VAL A 1 113 ? 14.938 -13.469 1.646 1 78.62 113 VAL A C 1
ATOM 863 O O . VAL A 1 113 ? 15.539 -12.453 2.018 1 78.62 113 VAL A O 1
ATOM 866 N N . VAL A 1 114 ? 14.117 -13.438 0.661 1 82.38 114 VAL A N 1
ATOM 867 C CA . VAL A 1 114 ? 13.836 -12.227 -0.105 1 82.38 114 VAL A CA 1
ATOM 868 C C . VAL A 1 114 ? 13.172 -11.188 0.795 1 82.38 114 VAL A C 1
ATOM 870 O O . VAL A 1 114 ? 13.586 -10.023 0.816 1 82.38 114 VAL A O 1
ATOM 873 N N . ARG A 1 115 ? 12.273 -11.68 1.559 1 82.06 115 ARG A N 1
ATOM 874 C CA . ARG A 1 115 ? 11.562 -10.781 2.461 1 82.06 115 ARG A CA 1
ATOM 875 C C . ARG A 1 115 ? 12.516 -10.117 3.443 1 82.06 115 ARG A C 1
ATOM 877 O O . ARG A 1 115 ? 12.414 -8.914 3.701 1 82.06 115 ARG A O 1
ATOM 884 N N . GLU A 1 116 ? 13.414 -10.852 3.959 1 83.06 116 GLU A N 1
ATOM 885 C CA . GLU A 1 116 ? 14.367 -10.32 4.926 1 83.06 116 GLU A CA 1
ATOM 886 C C . GLU A 1 116 ? 15.258 -9.25 4.301 1 83.06 116 GLU A C 1
ATOM 888 O O . GLU A 1 116 ? 15.492 -8.195 4.902 1 83.06 116 GLU A O 1
ATOM 893 N N . HIS A 1 117 ? 15.711 -9.492 3.121 1 81.12 117 HIS A N 1
ATOM 894 C CA . HIS A 1 117 ? 16.547 -8.539 2.412 1 81.12 117 HIS A CA 1
ATOM 895 C C . HIS A 1 117 ? 15.781 -7.273 2.061 1 81.12 117 HIS A C 1
ATOM 897 O O . HIS A 1 117 ? 16.312 -6.164 2.182 1 81.12 117 HIS A O 1
ATOM 903 N N . LEU A 1 118 ? 14.57 -7.469 1.736 1 85.69 118 LEU A N 1
ATOM 904 C CA . LEU A 1 118 ? 13.75 -6.336 1.31 1 85.69 118 LEU A CA 1
ATOM 905 C C . LEU A 1 118 ? 13.344 -5.48 2.504 1 85.69 118 LEU A C 1
ATOM 907 O O . LEU A 1 118 ? 13.242 -4.254 2.387 1 85.69 118 LEU A O 1
ATOM 911 N N . SER A 1 119 ? 13.188 -6.184 3.646 1 83.5 119 SER A N 1
ATOM 912 C CA . SER A 1 119 ? 12.852 -5.438 4.855 1 83.5 119 SER A CA 1
ATOM 913 C C . SER A 1 119 ? 13.953 -4.449 5.219 1 83.5 119 SER A C 1
ATOM 915 O O . SER A 1 119 ? 13.672 -3.301 5.57 1 83.5 119 SER A O 1
ATOM 917 N N . ARG A 1 120 ? 15.141 -4.809 5.074 1 81.38 120 ARG A N 1
ATOM 918 C CA . ARG A 1 120 ? 16.281 -3.936 5.344 1 81.38 120 ARG A CA 1
ATOM 919 C C . ARG A 1 120 ? 16.359 -2.799 4.332 1 81.38 120 ARG A C 1
ATOM 921 O O . ARG A 1 120 ? 16.609 -1.65 4.699 1 81.38 120 ARG A O 1
ATOM 928 N N . ALA A 1 121 ? 16.109 -3.139 3.172 1 84.19 121 ALA A N 1
ATOM 929 C CA . ALA A 1 121 ? 16.156 -2.158 2.092 1 84.19 121 ALA A CA 1
ATOM 930 C C . ALA A 1 121 ? 15.055 -1.116 2.24 1 84.19 121 ALA A C 1
ATOM 932 O O . ALA A 1 121 ? 15.242 0.05 1.886 1 84.19 121 ALA A O 1
ATOM 933 N N . GLN A 1 122 ? 13.891 -1.534 2.756 1 85.12 122 GLN A N 1
ATOM 934 C CA . GLN A 1 122 ? 12.773 -0.619 2.945 1 85.12 122 GLN A CA 1
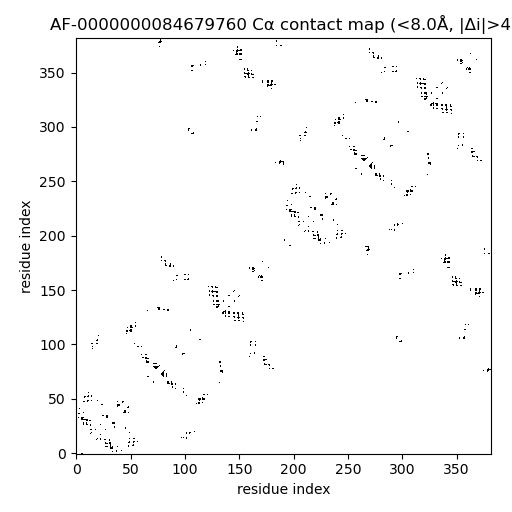ATOM 935 C C . GLN A 1 122 ? 13.109 0.459 3.971 1 85.12 122 GLN A C 1
ATOM 937 O O . GLN A 1 122 ? 12.727 1.619 3.811 1 85.12 122 GLN A O 1
ATOM 942 N N . ARG A 1 123 ? 13.867 0.064 5.02 1 83.75 123 ARG A N 1
ATOM 943 C CA . ARG A 1 123 ? 14.266 1.058 6.012 1 83.75 123 ARG A CA 1
ATOM 944 C C . ARG A 1 123 ? 15.148 2.131 5.391 1 83.75 123 ARG A C 1
ATOM 946 O O . ARG A 1 123 ? 14.969 3.322 5.652 1 83.75 123 ARG A O 1
ATOM 953 N N . GLU A 1 124 ? 16.031 1.698 4.574 1 87.62 124 GLU A N 1
ATOM 954 C CA . GLU A 1 124 ? 16.891 2.643 3.871 1 87.62 124 GLU A CA 1
ATOM 955 C C . GLU A 1 124 ? 16.094 3.498 2.891 1 87.62 124 GLU A C 1
ATOM 957 O O . GLU A 1 124 ? 16.375 4.684 2.715 1 87.62 124 GLU A O 1
ATOM 962 N N . GLY A 1 125 ? 15.141 2.93 2.348 1 91.12 125 GLY A N 1
ATOM 963 C CA . GLY A 1 125 ? 14.25 3.664 1.464 1 91.12 125 GLY A CA 1
ATOM 964 C C . GLY A 1 125 ? 13.484 4.773 2.17 1 91.12 125 GLY A C 1
ATOM 965 O O . GLY A 1 125 ? 13.344 5.871 1.632 1 91.12 125 GLY A O 1
ATOM 966 N N . GLY A 1 126 ? 13.031 4.43 3.393 1 93.69 126 GLY A N 1
ATOM 967 C CA . GLY A 1 126 ? 12.367 5.445 4.191 1 93.69 126 GLY A CA 1
ATOM 968 C C . GLY A 1 126 ? 13.25 6.641 4.492 1 93.69 126 GLY A C 1
ATOM 969 O O . GLY A 1 126 ? 12.805 7.789 4.398 1 93.69 126 GLY A O 1
ATOM 970 N N . ARG A 1 127 ? 14.539 6.363 4.82 1 94.25 127 ARG A N 1
ATOM 971 C CA . ARG A 1 127 ? 15.508 7.43 5.078 1 94.25 127 ARG A CA 1
ATOM 972 C C . ARG A 1 127 ? 15.695 8.297 3.84 1 94.25 127 ARG A C 1
ATOM 974 O O . ARG A 1 127 ? 15.781 9.523 3.945 1 94.25 127 ARG A O 1
ATOM 981 N N . GLY A 1 128 ? 15.805 7.645 2.709 1 93.94 128 GLY A N 1
ATOM 982 C CA . GLY A 1 128 ? 15.945 8.359 1.45 1 93.94 128 GLY A CA 1
ATOM 983 C C . GLY A 1 128 ? 14.773 9.281 1.156 1 93.94 128 GLY A C 1
ATOM 984 O O . GLY A 1 128 ? 14.961 10.406 0.693 1 93.94 128 GLY A O 1
ATOM 985 N N . LEU A 1 129 ? 13.547 8.875 1.413 1 95.94 129 LEU A N 1
ATOM 986 C CA . LEU A 1 129 ? 12.352 9.688 1.188 1 95.94 129 LEU A CA 1
ATOM 987 C C . LEU A 1 129 ? 12.336 10.898 2.111 1 95.94 129 LEU A C 1
ATOM 989 O O . LEU A 1 129 ? 12 12.008 1.684 1 95.94 129 LEU A O 1
ATOM 993 N N . VAL A 1 130 ? 12.703 10.633 3.389 1 97.06 130 VAL A N 1
ATOM 994 C CA . VAL A 1 130 ? 12.773 11.742 4.336 1 97.06 130 VAL A CA 1
ATOM 995 C C . VAL A 1 130 ? 13.773 12.781 3.836 1 97.06 130 VAL A C 1
ATOM 997 O O . VAL A 1 130 ? 13.477 13.977 3.824 1 97.06 130 VAL A O 1
ATOM 1000 N N . ALA A 1 131 ? 14.938 12.312 3.449 1 95.75 131 ALA A N 1
ATOM 1001 C CA . ALA A 1 131 ? 15.984 13.203 2.957 1 95.75 131 ALA A CA 1
ATOM 1002 C C . ALA A 1 131 ? 15.484 14.055 1.795 1 95.75 131 ALA A C 1
ATOM 1004 O O . ALA A 1 131 ? 15.703 15.266 1.765 1 95.75 131 ALA A O 1
ATOM 1005 N N . LEU A 1 132 ? 14.789 13.438 0.889 1 94.25 132 LEU A N 1
ATOM 1006 C CA . LEU A 1 132 ? 14.281 14.094 -0.313 1 94.25 132 LEU A CA 1
ATOM 1007 C C . LEU A 1 132 ? 13.203 15.109 0.036 1 94.25 132 LEU A C 1
ATOM 1009 O O . LEU A 1 132 ? 13.234 16.25 -0.451 1 94.25 132 LEU A O 1
ATOM 1013 N N . LEU A 1 133 ? 12.281 14.805 0.897 1 96.31 133 LEU A N 1
ATOM 1014 C CA . LEU A 1 133 ? 11.133 15.648 1.21 1 96.31 133 LEU A CA 1
ATOM 1015 C C . LEU A 1 133 ? 11.531 16.781 2.16 1 96.31 133 LEU A C 1
ATOM 1017 O O . LEU A 1 133 ? 11.008 17.891 2.062 1 96.31 133 LEU A O 1
ATOM 1021 N N . MET A 1 134 ? 12.461 16.516 3.031 1 95.56 134 MET A N 1
ATOM 1022 C CA . MET A 1 134 ? 12.859 17.484 4.035 1 95.56 134 MET A CA 1
ATOM 1023 C C . MET A 1 134 ? 14.094 18.266 3.582 1 95.56 134 MET A C 1
ATOM 1025 O O . MET A 1 134 ? 14.531 19.188 4.258 1 95.56 134 MET A O 1
ATOM 1029 N N . GLY A 1 135 ? 14.688 17.875 2.482 1 92.19 135 GLY A N 1
ATOM 1030 C CA . GLY A 1 135 ? 15.797 18.609 1.906 1 92.19 135 GLY A CA 1
ATOM 1031 C C . GLY A 1 135 ? 17.062 18.547 2.748 1 92.19 135 GLY A C 1
ATOM 1032 O O . GLY A 1 135 ? 17.703 19.578 2.979 1 92.19 135 GLY A O 1
ATOM 1033 N N . VAL A 1 136 ? 17.344 17.438 3.33 1 94.31 136 VAL A N 1
ATOM 1034 C CA . VAL A 1 136 ? 18.562 17.219 4.109 1 94.31 136 VAL A CA 1
ATOM 1035 C C . VAL A 1 136 ? 19.312 16.016 3.566 1 94.31 136 VAL A C 1
ATOM 1037 O O . VAL A 1 136 ? 18.719 15.141 2.924 1 94.31 136 VAL A O 1
ATOM 1040 N N . PRO A 1 137 ? 20.625 15.977 3.768 1 94.69 137 PRO A N 1
ATOM 1041 C CA . PRO A 1 137 ? 21.359 14.766 3.389 1 94.69 137 PRO A CA 1
ATOM 1042 C C . PRO A 1 137 ? 20.859 13.523 4.121 1 94.69 137 PRO A C 1
ATOM 1044 O O . PRO A 1 137 ? 20.484 13.602 5.289 1 94.69 137 PRO A O 1
ATOM 1047 N N . GLU A 1 138 ? 20.859 12.453 3.404 1 93.19 138 GLU A N 1
ATOM 1048 C CA . GLU A 1 138 ? 20.344 11.203 3.965 1 93.19 138 GLU A CA 1
ATOM 1049 C C . GLU A 1 138 ? 21.062 10.852 5.266 1 93.19 138 GLU A C 1
ATOM 1051 O O . GLU A 1 138 ? 20.438 10.352 6.207 1 93.19 138 GLU A O 1
ATOM 1056 N N . GLU A 1 139 ? 22.328 11.141 5.379 1 94.5 139 GLU A N 1
ATOM 1057 C CA . GLU A 1 139 ? 23.141 10.805 6.543 1 94.5 139 GLU A CA 1
ATOM 1058 C C . GLU A 1 139 ? 22.719 11.617 7.766 1 94.5 139 GLU A C 1
ATOM 1060 O O . GLU A 1 139 ? 23.062 11.266 8.898 1 94.5 139 GLU A O 1
ATOM 1065 N N . GLU A 1 140 ? 22 12.656 7.582 1 95.75 140 GLU A N 1
ATOM 1066 C CA . GLU A 1 140 ? 21.578 13.531 8.672 1 95.75 140 GLU A CA 1
ATOM 1067 C C . GLU A 1 140 ? 20.203 13.141 9.188 1 95.75 140 GLU A C 1
ATOM 1069 O O . GLU A 1 140 ? 19.734 13.68 10.195 1 95.75 140 GLU A O 1
ATOM 1074 N N . VAL A 1 141 ? 19.594 12.25 8.492 1 96.31 141 VAL A N 1
ATOM 1075 C CA . VAL A 1 141 ? 18.297 11.766 8.961 1 96.31 141 VAL A CA 1
ATOM 1076 C C . VAL A 1 141 ? 18.484 10.828 10.148 1 96.31 141 VAL A C 1
ATOM 1078 O O . VAL A 1 141 ? 19.141 9.789 10.031 1 96.31 141 VAL A O 1
ATOM 1081 N N . SER A 1 142 ? 17.969 11.164 11.305 1 95.81 142 SER A N 1
ATOM 1082 C CA . SER A 1 142 ? 18.125 10.359 12.508 1 95.81 142 SER A CA 1
ATOM 1083 C C . SER A 1 142 ? 17.375 9.039 12.406 1 95.81 142 SER A C 1
ATOM 1085 O O . SER A 1 142 ? 16.453 8.914 11.602 1 95.81 142 SER A O 1
ATOM 1087 N N . ASP A 1 143 ? 17.766 8.062 13.195 1 94.19 143 ASP A N 1
ATOM 1088 C CA . ASP A 1 143 ? 17.047 6.789 13.258 1 94.19 143 ASP A CA 1
ATOM 1089 C C . ASP A 1 143 ? 15.609 6.98 13.703 1 94.19 143 ASP A C 1
ATOM 1091 O O . ASP A 1 143 ? 14.703 6.297 13.211 1 94.19 143 ASP A O 1
ATOM 1095 N N . GLU A 1 144 ? 15.422 7.914 14.531 1 94.75 144 GLU A N 1
ATOM 1096 C CA . GLU A 1 144 ? 14.078 8.211 15.008 1 94.75 144 GLU A CA 1
ATOM 1097 C C . GLU A 1 144 ? 13.188 8.727 13.883 1 94.75 144 GLU A C 1
ATOM 1099 O O . GLU A 1 144 ? 12.055 8.281 13.719 1 94.75 144 GLU A O 1
ATOM 1104 N N . SER A 1 145 ? 13.742 9.648 13.141 1 95.44 145 SER A N 1
ATOM 1105 C CA . SER A 1 145 ? 12.992 10.188 12 1 95.44 145 SER A CA 1
ATOM 1106 C C . SER A 1 145 ? 12.727 9.109 10.961 1 95.44 145 SER A C 1
ATOM 1108 O O . SER A 1 145 ? 11.648 9.062 10.367 1 95.44 145 SER A O 1
ATOM 1110 N N . ALA A 1 146 ? 13.719 8.289 10.734 1 94.25 146 ALA A N 1
ATOM 1111 C CA . ALA A 1 146 ? 13.539 7.18 9.797 1 94.25 146 ALA A CA 1
ATOM 1112 C C . ALA A 1 146 ? 12.445 6.234 10.273 1 94.25 146 ALA A C 1
ATOM 1114 O O . ALA A 1 146 ? 11.625 5.766 9.477 1 94.25 146 ALA A O 1
ATOM 1115 N N . ASP A 1 147 ? 12.359 6.016 11.602 1 94.69 147 ASP A N 1
ATOM 1116 C CA . ASP A 1 147 ? 11.453 5.027 12.18 1 94.69 147 ASP A CA 1
ATOM 1117 C C . ASP A 1 147 ? 10.062 5.613 12.375 1 94.69 147 ASP A C 1
ATOM 1119 O O . ASP A 1 147 ? 9.156 4.926 12.852 1 94.69 147 ASP A O 1
ATOM 1123 N N . THR A 1 148 ? 9.852 6.879 12.047 1 96.25 148 THR A N 1
ATOM 1124 C CA . THR A 1 148 ? 8.531 7.492 12.117 1 96.25 148 THR A CA 1
ATOM 1125 C C . THR A 1 148 ? 8.156 8.117 10.773 1 96.25 148 THR A C 1
ATOM 1127 O O . THR A 1 148 ? 7.539 7.457 9.93 1 96.25 148 THR A O 1
ATOM 1130 N N . LEU A 1 149 ? 8.82 9.25 10.453 1 97.56 149 LEU A N 1
ATOM 1131 C CA . LEU A 1 149 ? 8.539 9.961 9.219 1 97.56 149 LEU A CA 1
ATOM 1132 C C . LEU A 1 149 ? 8.875 9.102 8.008 1 97.56 149 LEU A C 1
ATOM 1134 O O . LEU A 1 149 ? 8.125 9.07 7.027 1 97.56 149 LEU A O 1
ATOM 1138 N N . GLY A 1 150 ? 10.008 8.445 8.078 1 96.62 150 GLY A N 1
ATOM 1139 C CA . GLY A 1 150 ? 10.391 7.543 7.004 1 96.62 150 GLY A CA 1
ATOM 1140 C C . GLY A 1 150 ? 9.398 6.414 6.793 1 96.62 150 GLY A C 1
ATOM 1141 O O . GLY A 1 150 ? 9.039 6.102 5.656 1 96.62 150 GLY A O 1
ATOM 1142 N N . ARG A 1 151 ? 8.961 5.824 7.863 1 95.5 151 ARG A N 1
ATOM 1143 C CA . ARG A 1 151 ? 7.961 4.762 7.777 1 95.5 151 ARG A CA 1
ATOM 1144 C C . ARG A 1 151 ? 6.641 5.293 7.23 1 95.5 151 ARG A C 1
ATOM 1146 O O . ARG A 1 151 ? 5.949 4.602 6.477 1 95.5 151 ARG A O 1
ATOM 1153 N N . PHE A 1 152 ? 6.285 6.488 7.629 1 97.5 152 PHE A N 1
ATOM 1154 C CA . PHE A 1 152 ? 5.086 7.137 7.117 1 97.5 152 PHE A CA 1
ATOM 1155 C C . PHE A 1 152 ? 5.152 7.277 5.598 1 97.5 152 PHE A C 1
ATOM 1157 O O . PHE A 1 152 ? 4.219 6.891 4.895 1 97.5 152 PHE A O 1
ATOM 1164 N N . TYR A 1 153 ? 6.262 7.785 5.094 1 97.12 153 TYR A N 1
ATOM 1165 C CA . TYR A 1 153 ? 6.422 7.996 3.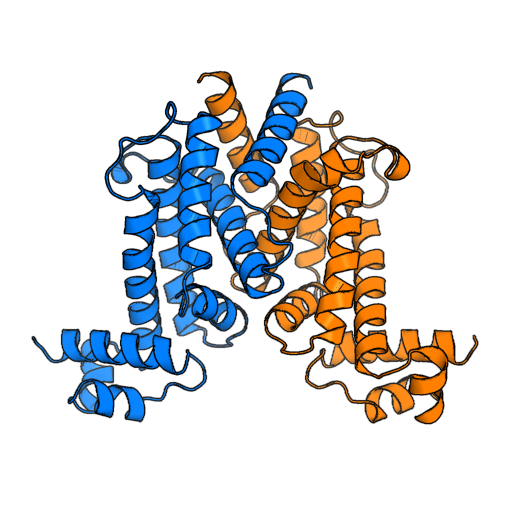658 1 97.12 153 TYR A CA 1
ATOM 1166 C C . TYR A 1 153 ? 6.504 6.668 2.916 1 97.12 153 TYR A C 1
ATOM 1168 O O . TYR A 1 153 ? 5.996 6.539 1.799 1 97.12 153 TYR A O 1
ATOM 1176 N N . LEU A 1 154 ? 7.148 5.723 3.525 1 94.75 154 LEU A N 1
ATOM 1177 C CA . LEU A 1 154 ? 7.23 4.406 2.902 1 94.75 154 LEU A CA 1
ATOM 1178 C C . LEU A 1 154 ? 5.848 3.762 2.809 1 94.75 154 LEU A C 1
ATOM 1180 O O . LEU A 1 154 ? 5.535 3.098 1.819 1 94.75 154 LEU A O 1
ATOM 1184 N N . THR A 1 155 ? 5.055 3.92 3.863 1 95.88 155 THR A N 1
ATOM 1185 C CA . THR A 1 155 ? 3.682 3.434 3.824 1 95.88 155 THR A CA 1
ATOM 1186 C C . THR A 1 155 ? 2.912 4.07 2.672 1 95.88 155 THR A C 1
ATOM 1188 O O . THR A 1 155 ? 2.225 3.377 1.918 1 95.88 155 THR A O 1
ATOM 1191 N N . LEU A 1 156 ? 3.039 5.367 2.514 1 96.69 156 LEU A N 1
ATOM 1192 C CA . LEU A 1 156 ? 2.391 6.078 1.417 1 96.69 156 LEU A CA 1
ATOM 1193 C C . LEU A 1 156 ? 2.863 5.543 0.07 1 96.69 156 LEU A C 1
ATOM 1195 O O . LEU A 1 156 ? 2.051 5.293 -0.822 1 96.69 156 LEU A O 1
ATOM 1199 N N . MET A 1 157 ? 4.168 5.383 -0.08 1 94.44 157 MET A N 1
ATOM 1200 C CA . MET A 1 157 ? 4.746 4.887 -1.324 1 94.44 157 MET A CA 1
ATOM 1201 C C . MET A 1 157 ? 4.227 3.49 -1.648 1 94.44 157 MET A C 1
ATOM 1203 O O . MET A 1 157 ? 3.83 3.219 -2.783 1 94.44 157 MET A O 1
ATOM 1207 N N . THR A 1 158 ? 4.254 2.689 -0.65 1 92.06 158 THR A N 1
ATOM 1208 C CA . THR A 1 158 ? 3.766 1.325 -0.825 1 92.06 158 THR A CA 1
ATOM 1209 C C . THR A 1 158 ? 2.301 1.323 -1.249 1 92.06 158 THR A C 1
ATOM 1211 O O . THR A 1 158 ? 1.909 0.572 -2.145 1 92.06 158 THR A O 1
ATOM 1214 N N . GLY A 1 159 ? 1.485 2.164 -0.599 1 93.44 159 GLY A N 1
ATOM 1215 C CA . GLY A 1 159 ? 0.094 2.301 -0.999 1 93.44 159 GLY A CA 1
ATOM 1216 C C . GLY A 1 159 ? -0.071 2.75 -2.439 1 93.44 159 GLY A C 1
ATOM 1217 O O . GLY A 1 159 ? -0.919 2.227 -3.164 1 93.44 159 GLY A O 1
ATOM 1218 N N . LEU A 1 160 ? 0.736 3.648 -2.867 1 94.44 160 LEU A N 1
ATOM 1219 C CA . LEU A 1 160 ? 0.672 4.148 -4.238 1 94.44 160 LEU A CA 1
ATOM 1220 C C . LEU A 1 160 ? 1.06 3.061 -5.23 1 94.44 160 LEU A C 1
ATOM 1222 O O . LEU A 1 160 ? 0.44 2.932 -6.289 1 94.44 160 LEU A O 1
ATOM 1226 N N . ILE A 1 161 ? 2.084 2.291 -4.887 1 90.38 161 ILE A N 1
ATOM 1227 C CA . ILE A 1 161 ? 2.494 1.184 -5.742 1 90.38 161 ILE A CA 1
ATOM 1228 C C . ILE A 1 161 ? 1.325 0.22 -5.934 1 90.38 161 ILE A C 1
ATOM 1230 O O . ILE A 1 161 ? 1.006 -0.16 -7.062 1 90.38 161 ILE A O 1
ATOM 1234 N N . ALA A 1 162 ? 0.7 -0.093 -4.855 1 88.25 162 ALA A N 1
ATOM 1235 C CA . ALA A 1 162 ? -0.435 -1.011 -4.898 1 88.25 162 ALA A CA 1
ATOM 1236 C C . ALA A 1 162 ? -1.571 -0.439 -5.742 1 88.25 162 ALA A C 1
ATOM 1238 O O . ALA A 1 162 ? -2.139 -1.138 -6.586 1 88.25 162 ALA A O 1
ATOM 1239 N N . GLN A 1 163 ? -1.892 0.786 -5.617 1 89.25 163 GLN A N 1
ATOM 1240 C CA . GLN A 1 163 ? -3.018 1.397 -6.316 1 89.25 163 GLN A CA 1
ATOM 1241 C C . GLN A 1 163 ? -2.723 1.551 -7.805 1 89.25 163 GLN A C 1
ATOM 1243 O O . GLN A 1 163 ? -3.59 1.296 -8.648 1 89.25 163 GLN A O 1
ATOM 1248 N N . TRP A 1 164 ? -1.535 1.925 -8.125 1 88.5 164 TRP A N 1
ATOM 1249 C CA . TRP A 1 164 ? -1.182 2.139 -9.523 1 88.5 164 TRP A CA 1
ATOM 1250 C C . TRP A 1 164 ? -1.018 0.81 -10.25 1 88.5 164 TRP A C 1
ATOM 1252 O O . TRP A 1 164 ? -1.145 0.748 -11.477 1 88.5 164 TRP A O 1
ATOM 1262 N N . THR A 1 165 ? -0.733 -0.209 -9.5 1 81.31 165 THR A N 1
ATOM 1263 C CA . THR A 1 165 ? -0.677 -1.544 -10.086 1 81.31 165 THR A CA 1
ATOM 1264 C C . THR A 1 165 ? -2.078 -2.135 -10.227 1 81.31 165 THR A C 1
ATOM 1266 O O . THR A 1 165 ? -2.408 -2.729 -11.25 1 81.31 165 THR A O 1
ATOM 1269 N N . PHE A 1 166 ? -2.926 -1.907 -9.273 1 81.62 166 PHE A N 1
ATOM 1270 C CA . PHE A 1 166 ? -4.25 -2.51 -9.203 1 81.62 166 PHE A CA 1
ATOM 1271 C C . PHE A 1 166 ? -5.238 -1.752 -10.086 1 81.62 166 PHE A C 1
ATOM 1273 O O . PHE A 1 166 ? -5.969 -2.359 -10.867 1 81.62 166 PHE A O 1
ATOM 1280 N N . ASP A 1 167 ? -5.258 -0.547 -9.883 1 84.25 167 ASP A N 1
ATOM 1281 C CA . ASP A 1 167 ? -6.238 0.282 -10.578 1 84.25 167 ASP A CA 1
ATOM 1282 C C . ASP A 1 167 ? -5.633 1.623 -10.984 1 84.25 167 ASP A C 1
ATOM 1284 O O . ASP A 1 167 ? -5.988 2.666 -10.438 1 84.25 167 ASP A O 1
ATOM 1288 N N . PRO A 1 168 ? -4.809 1.602 -12.078 1 85.88 168 PRO A N 1
ATOM 1289 C CA . PRO A 1 168 ? -4.117 2.824 -12.492 1 85.88 168 PRO A CA 1
ATOM 1290 C C . PRO A 1 168 ? -5.074 3.928 -12.93 1 85.88 168 PRO A C 1
ATOM 1292 O O . PRO A 1 168 ? -4.746 5.113 -12.836 1 85.88 168 PRO A O 1
ATOM 1295 N N . LYS A 1 169 ? -6.289 3.609 -13.352 1 85.94 169 LYS A N 1
ATOM 1296 C CA . LYS A 1 169 ? -7.25 4.586 -13.852 1 85.94 169 LYS A CA 1
ATOM 1297 C C . LYS A 1 169 ? -7.727 5.512 -12.734 1 85.94 169 LYS A C 1
ATOM 1299 O O . LYS A 1 169 ? -8 6.688 -12.969 1 85.94 169 LYS A O 1
ATOM 1304 N N . ASN A 1 170 ? -7.738 4.938 -11.5 1 87.19 170 ASN A N 1
ATOM 1305 C CA . ASN A 1 170 ? -8.297 5.707 -10.391 1 87.19 170 ASN A CA 1
ATOM 1306 C C . ASN A 1 170 ? -7.254 5.98 -9.312 1 87.19 170 ASN A C 1
ATOM 1308 O O . ASN A 1 170 ? -7.578 6.504 -8.25 1 87.19 170 ASN A O 1
ATOM 1312 N N . ALA A 1 171 ? -6 5.594 -9.594 1 91.31 171 ALA A N 1
ATOM 1313 C CA . ALA A 1 171 ? -4.93 5.836 -8.633 1 91.31 171 ALA A CA 1
ATOM 1314 C C . ALA A 1 171 ? -4.66 7.328 -8.477 1 91.31 171 ALA A C 1
ATOM 1316 O O . ALA A 1 171 ? -4.695 8.078 -9.453 1 91.31 171 ALA A O 1
ATOM 1317 N N . PRO A 1 172 ? -4.434 7.742 -7.242 1 93.44 172 PRO A N 1
ATOM 1318 C CA . PRO A 1 172 ? -4.223 9.18 -7.031 1 93.44 172 PRO A CA 1
ATOM 1319 C C . PRO A 1 172 ? -2.918 9.68 -7.637 1 93.44 172 PRO A C 1
ATOM 1321 O O . PRO A 1 172 ? -1.922 8.953 -7.66 1 93.44 172 PRO A O 1
ATOM 1324 N N . GLU A 1 173 ? -2.971 10.93 -8.094 1 95.69 173 GLU A N 1
ATOM 1325 C CA . GLU A 1 173 ? -1.784 11.641 -8.562 1 95.69 173 GLU A CA 1
ATOM 1326 C C . GLU A 1 173 ? -1.259 12.609 -7.512 1 95.69 173 GLU A C 1
ATOM 1328 O O . GLU A 1 173 ? -1.842 12.734 -6.43 1 95.69 173 GLU A O 1
ATOM 1333 N N . GLY A 1 174 ? -0.122 13.211 -7.855 1 96.12 174 GLY A N 1
ATOM 1334 C CA . GLY A 1 174 ? 0.544 14.07 -6.891 1 96.12 174 GLY A CA 1
ATOM 1335 C C . GLY A 1 174 ? -0.34 15.195 -6.383 1 96.12 174 GLY A C 1
ATOM 1336 O O . GLY A 1 174 ? -0.305 15.531 -5.195 1 96.12 174 GLY A O 1
ATOM 1337 N N . ASP A 1 175 ? -1.189 15.727 -7.23 1 97 175 ASP A N 1
ATOM 1338 C CA . ASP A 1 175 ? -2.045 16.844 -6.863 1 97 175 ASP A CA 1
ATOM 1339 C C . ASP A 1 175 ? -3.102 16.422 -5.848 1 97 175 ASP A C 1
ATOM 1341 O O . ASP A 1 175 ? -3.318 17.109 -4.844 1 97 175 ASP A O 1
ATOM 1345 N N . ALA A 1 176 ? -3.738 15.344 -6.141 1 96.25 176 ALA A N 1
ATOM 1346 C CA . ALA A 1 176 ? -4.789 14.859 -5.25 1 96.25 176 ALA A CA 1
ATOM 1347 C C . ALA A 1 176 ? -4.219 14.484 -3.883 1 96.25 176 ALA A C 1
ATOM 1349 O O . ALA A 1 176 ? -4.809 14.805 -2.85 1 96.25 176 ALA A O 1
ATOM 1350 N N . LEU A 1 177 ? -3.053 13.812 -3.861 1 97.5 177 LEU A N 1
ATOM 1351 C CA . LEU A 1 177 ? -2.387 13.445 -2.617 1 97.5 177 LEU A CA 1
ATOM 1352 C C . LEU A 1 177 ? -2.033 14.68 -1.801 1 97.5 177 LEU A C 1
ATOM 1354 O O . LEU A 1 177 ? -2.242 14.711 -0.585 1 97.5 177 LEU A O 1
ATOM 1358 N N . THR A 1 178 ? -1.578 15.68 -2.537 1 98.12 178 THR A N 1
ATOM 1359 C CA . THR A 1 178 ? -1.148 16.906 -1.87 1 98.12 178 THR A CA 1
ATOM 1360 C C . THR A 1 178 ? -2.346 17.656 -1.295 1 98.12 178 THR A C 1
ATOM 1362 O O . THR A 1 178 ? -2.277 18.188 -0.183 1 98.12 178 THR A O 1
ATOM 1365 N N . GLU A 1 179 ? -3.387 17.688 -2.064 1 98.19 179 GLU A N 1
ATOM 1366 C CA . GLU A 1 179 ? -4.598 18.328 -1.56 1 98.19 179 GLU A CA 1
ATOM 1367 C C . GLU A 1 179 ? -5.145 17.594 -0.34 1 98.19 179 GLU A C 1
ATOM 1369 O O . GLU A 1 179 ? -5.625 18.219 0.606 1 98.19 179 GLU A O 1
ATOM 1374 N N . GLY A 1 180 ? -5.121 16.297 -0.346 1 97.94 180 GLY A N 1
ATOM 1375 C CA . GLY A 1 180 ? -5.48 15.516 0.833 1 97.94 180 GLY A CA 1
ATOM 1376 C C . GLY A 1 180 ? -4.629 15.852 2.045 1 97.94 180 GLY A C 1
ATOM 1377 O O . GLY A 1 180 ? -5.156 16.078 3.135 1 97.94 180 GLY A O 1
ATOM 1378 N N . LEU A 1 181 ? -3.305 15.891 1.83 1 98 181 LEU A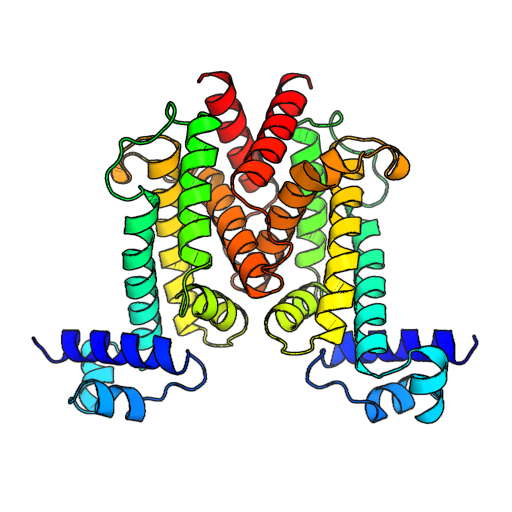 N 1
ATOM 1379 C CA . LEU A 1 181 ? -2.398 16.234 2.922 1 98 181 LEU A CA 1
ATOM 1380 C C . LEU A 1 181 ? -2.678 17.641 3.434 1 98 181 LEU A C 1
ATOM 1382 O O . LEU A 1 181 ? -2.617 17.891 4.641 1 98 181 LEU A O 1
ATOM 1386 N N . ARG A 1 182 ? -2.912 18.578 2.512 1 98 182 ARG A N 1
ATOM 1387 C CA . ARG A 1 182 ? -3.227 19.953 2.904 1 98 182 ARG A CA 1
ATOM 1388 C C . ARG A 1 182 ? -4.406 19.984 3.869 1 98 182 ARG A C 1
ATOM 1390 O O . ARG A 1 182 ? -4.371 20.703 4.875 1 98 182 ARG A O 1
ATOM 1397 N N . GLN A 1 183 ? -5.461 19.234 3.588 1 97.44 183 GLN A N 1
ATOM 1398 C CA . GLN A 1 183 ? -6.641 19.172 4.445 1 97.44 183 GLN A CA 1
ATOM 1399 C C . GLN A 1 183 ? -6.301 18.578 5.809 1 97.44 183 GLN A C 1
ATOM 1401 O O . GLN A 1 183 ? -6.82 19.031 6.832 1 97.44 183 GLN A O 1
ATOM 1406 N N . VAL A 1 184 ? -5.422 17.594 5.812 1 97.31 184 VAL A N 1
ATOM 1407 C CA . VAL A 1 184 ? -4.973 16.984 7.062 1 97.31 184 VAL A CA 1
ATOM 1408 C C . VAL A 1 184 ? -4.23 18.031 7.902 1 97.31 184 VAL A C 1
ATOM 1410 O O . VAL A 1 184 ? -4.488 18.156 9.102 1 97.31 184 VAL A O 1
ATOM 1413 N N . VAL A 1 185 ? -3.311 18.734 7.273 1 97.06 185 VAL A N 1
ATOM 1414 C CA . VAL A 1 185 ? -2.5 19.75 7.953 1 97.06 185 VAL A CA 1
ATOM 1415 C C . VAL A 1 185 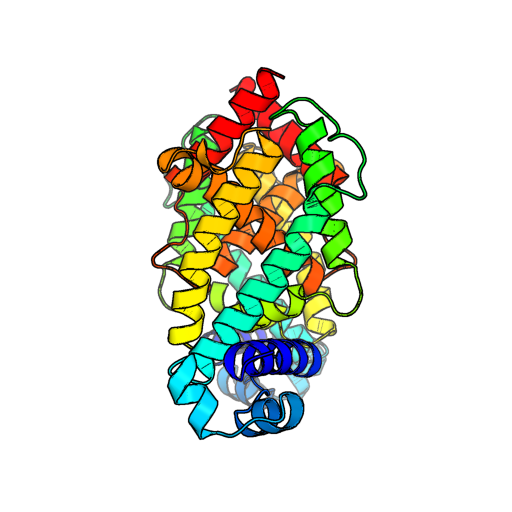? -3.404 20.828 8.523 1 97.06 185 VAL A C 1
ATOM 1417 O O . VAL A 1 185 ? -3.24 21.25 9.672 1 97.06 185 VAL A O 1
ATOM 1420 N N . GLU A 1 186 ? -4.344 21.266 7.719 1 96.56 186 GLU A N 1
ATOM 1421 C CA . GLU A 1 186 ? -5.266 22.312 8.156 1 96.56 186 GLU A CA 1
ATOM 1422 C C . GLU A 1 186 ? -6.078 21.859 9.367 1 96.56 186 GLU A C 1
ATOM 1424 O O . GLU A 1 186 ? -6.223 22.609 10.344 1 96.56 186 GLU A O 1
ATOM 1429 N N . ALA A 1 187 ? -6.539 20.656 9.336 1 95.25 187 ALA A N 1
ATOM 1430 C CA . ALA A 1 187 ? -7.359 20.141 10.422 1 95.25 187 ALA A CA 1
ATOM 1431 C C . ALA A 1 187 ? -6.535 19.953 11.688 1 95.25 187 ALA A C 1
ATOM 1433 O O . ALA A 1 187 ? -6.992 20.266 12.789 1 95.25 187 ALA A O 1
ATOM 1434 N N . ALA A 1 188 ? -5.332 19.438 11.531 1 94.44 188 ALA A N 1
ATOM 1435 C CA . ALA A 1 188 ? -4.461 19.156 12.672 1 94.44 188 ALA A CA 1
ATOM 1436 C C . ALA A 1 188 ? -4.016 20.453 13.352 1 94.44 188 ALA A C 1
ATOM 1438 O O . ALA A 1 188 ? -3.766 20.469 14.562 1 94.44 188 ALA A O 1
ATOM 1439 N N . THR A 1 189 ? -3.861 21.438 12.555 1 92.44 189 THR A N 1
ATOM 1440 C CA . THR A 1 189 ? -3.424 22.719 13.086 1 92.44 189 THR A CA 1
ATOM 1441 C C . THR A 1 189 ? -4.57 23.422 13.805 1 92.44 189 THR A C 1
ATOM 1443 O O . THR A 1 189 ? -4.344 24.203 14.742 1 92.44 189 THR A O 1
ATOM 1446 N N . LYS A 1 190 ? -5.828 23.141 13.445 1 88.88 190 LYS A N 1
ATOM 1447 C CA . LYS A 1 190 ? -7.004 23.766 14.055 1 88.88 190 LYS A CA 1
ATOM 1448 C C . LYS A 1 190 ? -7.41 23.031 15.336 1 88.88 190 LYS A C 1
ATOM 1450 O O . LYS A 1 190 ? -8.125 23.594 16.172 1 88.88 190 LYS A O 1
ATOM 1455 N N . SER A 1 191 ? -7.082 21.828 15.391 1 83.44 191 SER A N 1
ATOM 1456 C CA . SER A 1 191 ? -7.543 21.016 16.5 1 83.44 191 SER A CA 1
ATOM 1457 C C . SER A 1 191 ? -6.625 21.156 17.719 1 83.44 191 SER A C 1
ATOM 1459 O O . SER A 1 191 ? -7.07 21.047 18.859 1 83.44 191 SER A O 1
ATOM 1461 N N . MET B 1 1 ? -33.438 -17.656 4.84 1 67.25 1 MET B N 1
ATOM 1462 C CA . MET B 1 1 ? -32.562 -16.828 4.012 1 67.25 1 MET B CA 1
ATOM 1463 C C . MET B 1 1 ? -32.625 -17.25 2.549 1 67.25 1 MET B C 1
ATOM 1465 O O . MET B 1 1 ? -32.938 -18.406 2.244 1 67.25 1 MET B O 1
ATOM 1469 N N . GLY B 1 2 ? -32.906 -16.344 1.54 1 88.62 2 GLY B N 1
ATOM 1470 C CA . GLY B 1 2 ? -33.031 -16.688 0.133 1 88.62 2 GLY B CA 1
ATOM 1471 C C . GLY B 1 2 ? -31.688 -17.031 -0.503 1 88.62 2 GLY B C 1
ATOM 1472 O O . GLY B 1 2 ? -30.641 -16.891 0.124 1 88.62 2 GLY B O 1
ATOM 1473 N N . HIS B 1 3 ? -31.719 -17.766 -1.645 1 93.81 3 HIS B N 1
ATOM 1474 C CA . HIS B 1 3 ? -30.547 -18.234 -2.385 1 93.81 3 HIS B CA 1
ATOM 1475 C C . HIS B 1 3 ? -29.516 -17.141 -2.549 1 93.81 3 HIS B C 1
ATOM 1477 O O . HIS B 1 3 ? -28.312 -17.406 -2.533 1 93.81 3 HIS B O 1
ATOM 1483 N N . ARG B 1 4 ? -30 -15.984 -2.605 1 96.38 4 ARG B N 1
ATOM 1484 C CA . ARG B 1 4 ? -29.078 -14.867 -2.789 1 96.38 4 ARG B CA 1
ATOM 1485 C C . ARG B 1 4 ? -28.188 -14.688 -1.564 1 96.38 4 ARG B C 1
ATOM 1487 O O . ARG B 1 4 ? -26.953 -14.586 -1.69 1 96.38 4 ARG B O 1
ATOM 1494 N N . GLU B 1 5 ? -28.781 -14.648 -0.439 1 96.81 5 GLU B N 1
ATOM 1495 C CA . GLU B 1 5 ? -28.047 -14.461 0.812 1 96.81 5 GLU B CA 1
ATOM 1496 C C . GLU B 1 5 ? -27.172 -15.672 1.12 1 96.81 5 GLU B C 1
ATOM 1498 O O . GLU B 1 5 ? -26.047 -15.516 1.608 1 96.81 5 GLU B O 1
ATOM 1503 N N . ASP B 1 6 ? -27.688 -16.797 0.843 1 97.5 6 ASP B N 1
ATOM 1504 C CA . ASP B 1 6 ? -26.922 -18.016 1.082 1 97.5 6 ASP B CA 1
ATOM 1505 C C . ASP B 1 6 ? -25.656 -18.047 0.228 1 97.5 6 ASP B C 1
ATOM 1507 O O . ASP B 1 6 ? -24.594 -18.453 0.704 1 97.5 6 ASP B O 1
ATOM 1511 N N . LEU B 1 7 ? -25.812 -17.656 -1.022 1 98.06 7 LEU B N 1
ATOM 1512 C CA . LEU B 1 7 ? -24.672 -17.609 -1.936 1 98.06 7 LEU B CA 1
ATOM 1513 C C . LEU B 1 7 ? -23.609 -16.641 -1.427 1 98.06 7 LEU B C 1
ATOM 1515 O O . LEU B 1 7 ? -22.422 -16.969 -1.438 1 98.06 7 LEU B O 1
ATOM 1519 N N . LEU B 1 8 ? -24.062 -15.516 -0.962 1 97.81 8 LEU B N 1
ATOM 1520 C CA . LEU B 1 8 ? -23.125 -14.516 -0.463 1 97.81 8 LEU B CA 1
ATOM 1521 C C . LEU B 1 8 ? -22.375 -15.039 0.761 1 97.81 8 LEU B C 1
ATOM 1523 O O . LEU B 1 8 ? -21.156 -14.914 0.846 1 97.81 8 LEU B O 1
ATOM 1527 N N . GLU B 1 9 ? -23.109 -15.609 1.676 1 97.56 9 GLU B N 1
ATOM 1528 C CA . GLU B 1 9 ? -22.484 -16.141 2.885 1 97.56 9 GLU B CA 1
ATOM 1529 C C . GLU B 1 9 ? -21.516 -17.281 2.555 1 97.56 9 GLU B C 1
ATOM 1531 O O . GLU B 1 9 ? -20.438 -17.375 3.131 1 97.56 9 GLU B O 1
ATOM 1536 N N . GLY B 1 10 ? -21.969 -18.141 1.665 1 97.56 10 GLY B N 1
ATOM 1537 C CA . GLY B 1 10 ? -21.078 -19.203 1.217 1 97.56 10 GLY B CA 1
ATOM 1538 C C . GLY B 1 10 ? -19.812 -18.688 0.551 1 97.56 10 GLY B C 1
ATOM 1539 O O . GLY B 1 10 ? -18.734 -19.203 0.789 1 97.56 10 GLY B O 1
ATOM 1540 N N . ALA B 1 11 ? -19.969 -17.688 -0.305 1 97.75 11 ALA B N 1
ATOM 1541 C CA . ALA B 1 11 ? -18.828 -17.078 -0.98 1 97.75 11 ALA B CA 1
ATOM 1542 C C . ALA B 1 11 ? -17.859 -16.469 0.027 1 97.75 11 ALA B C 1
ATOM 1544 O O . ALA B 1 11 ? -16.641 -16.594 -0.12 1 97.75 11 ALA B O 1
ATOM 1545 N N . LYS B 1 12 ? -18.391 -15.781 1.061 1 96.38 12 LYS B N 1
ATOM 1546 C CA . LYS B 1 12 ? -17.547 -15.211 2.111 1 96.38 12 LYS B CA 1
ATOM 1547 C C . LYS B 1 12 ? -16.703 -16.297 2.781 1 96.38 12 LYS B C 1
ATOM 1549 O O . LYS B 1 12 ? -15.508 -16.109 2.977 1 96.38 12 LYS B O 1
ATOM 1554 N N . ARG B 1 13 ? -17.281 -17.375 3.07 1 96.06 13 ARG B N 1
ATOM 1555 C CA . ARG B 1 13 ? -16.578 -18.484 3.734 1 96.06 13 ARG B CA 1
ATOM 1556 C C . ARG B 1 13 ? -15.492 -19.047 2.84 1 96.06 13 ARG B C 1
ATOM 1558 O O . ARG B 1 13 ? -14.383 -19.328 3.303 1 96.06 13 ARG B O 1
ATOM 1565 N N . CYS B 1 14 ? -15.844 -19.25 1.569 1 96.81 14 CYS B N 1
ATOM 1566 C CA . CYS B 1 14 ? -14.867 -19.781 0.622 1 96.81 14 CYS B CA 1
ATOM 1567 C C . CYS B 1 14 ? -13.68 -18.828 0.482 1 96.81 14 CYS B C 1
ATOM 1569 O O . CYS B 1 14 ? -12.531 -19.281 0.47 1 96.81 14 CYS B O 1
ATOM 1571 N N . LEU B 1 15 ? -13.961 -17.531 0.427 1 94.56 15 LEU B N 1
ATOM 1572 C CA . LEU B 1 15 ? -12.906 -16.547 0.306 1 94.56 15 LEU B CA 1
ATOM 1573 C C . LEU B 1 15 ? -11.984 -16.578 1.521 1 94.56 15 LEU B C 1
ATOM 1575 O O . LEU B 1 15 ? -10.758 -16.562 1.377 1 94.56 15 LEU B O 1
ATOM 1579 N N . LEU B 1 16 ? -12.586 -16.656 2.676 1 92.62 16 LEU B N 1
ATOM 1580 C CA . LEU B 1 16 ? -11.812 -16.625 3.91 1 92.62 16 LEU B CA 1
ATOM 1581 C C . LEU B 1 16 ? -10.961 -17.891 4.047 1 92.62 16 LEU B C 1
ATOM 1583 O O . LEU B 1 16 ? -9.852 -17.844 4.574 1 92.62 16 LEU B O 1
ATOM 1587 N N . GLU B 1 17 ? -11.438 -18.938 3.539 1 92.69 17 GLU B N 1
ATOM 1588 C CA . GLU B 1 17 ? -10.75 -20.203 3.664 1 92.69 17 GLU B CA 1
ATOM 1589 C C . GLU B 1 17 ? -9.695 -20.375 2.574 1 92.69 17 GLU B C 1
ATOM 1591 O O . GLU B 1 17 ? -8.562 -20.797 2.854 1 92.69 17 GLU B O 1
ATOM 1596 N N . LYS B 1 18 ? -10.109 -20 1.291 1 92.38 18 LYS B N 1
ATOM 1597 C CA . LYS B 1 18 ? -9.289 -20.422 0.166 1 92.38 18 LYS B CA 1
ATOM 1598 C C . LYS B 1 18 ? -8.695 -19.234 -0.567 1 92.38 18 LYS B C 1
ATOM 1600 O O . LYS B 1 18 ? -7.738 -19.375 -1.335 1 92.38 18 LYS B O 1
ATOM 1605 N N . GLY B 1 19 ? -9.352 -18.125 -0.433 1 91.25 19 GLY B N 1
ATOM 1606 C CA . GLY B 1 19 ? -8.938 -16.984 -1.221 1 91.25 19 GLY B CA 1
ATOM 1607 C C . GLY B 1 19 ? -9.617 -16.906 -2.572 1 91.25 19 GLY B C 1
ATOM 1608 O O . GLY B 1 19 ? -10.453 -17.75 -2.898 1 91.25 19 GLY B O 1
ATOM 1609 N N . PHE B 1 20 ? -9.289 -15.867 -3.357 1 90.44 20 PHE B N 1
ATOM 1610 C CA . PHE B 1 20 ? -9.922 -15.609 -4.645 1 90.44 20 PHE B CA 1
ATOM 1611 C C . PHE B 1 20 ? -9.516 -16.656 -5.672 1 90.44 20 PHE B C 1
ATOM 1613 O O . PHE B 1 20 ? -10.375 -17.25 -6.336 1 90.44 20 PHE B O 1
ATOM 1620 N N . ALA B 1 21 ? -8.289 -16.938 -5.754 1 85.88 21 ALA B N 1
ATOM 1621 C CA . ALA B 1 21 ? -7.727 -17.734 -6.832 1 85.88 21 ALA B CA 1
ATOM 1622 C C . ALA B 1 21 ? -8.18 -19.188 -6.73 1 85.88 21 ALA B C 1
ATOM 1624 O O . ALA B 1 21 ? -8.43 -19.844 -7.746 1 85.88 21 ALA B O 1
ATOM 1625 N N . ARG B 1 22 ? -8.406 -19.656 -5.566 1 92 22 ARG B N 1
ATOM 1626 C CA . ARG B 1 22 ? -8.648 -21.094 -5.375 1 92 22 ARG B CA 1
ATOM 1627 C C . ARG B 1 22 ? -10.133 -21.359 -5.16 1 92 22 ARG B C 1
ATOM 1629 O O . ARG B 1 22 ? -10.547 -22.516 -5.051 1 92 22 ARG B O 1
ATOM 1636 N N . THR B 1 23 ? -10.844 -20.328 -5.062 1 95.56 23 THR B N 1
ATOM 1637 C CA . THR B 1 23 ? -12.281 -20.516 -4.867 1 95.56 23 THR B CA 1
ATOM 1638 C C . THR B 1 23 ? -12.977 -20.797 -6.199 1 95.56 23 THR B C 1
ATOM 1640 O O . THR B 1 23 ? -12.852 -20.016 -7.141 1 95.56 23 THR B O 1
ATOM 1643 N N . THR B 1 24 ? -13.742 -21.891 -6.285 1 96.19 24 THR B N 1
ATOM 1644 C CA . THR B 1 24 ? -14.477 -22.234 -7.496 1 96.19 24 THR B CA 1
ATOM 1645 C C . THR B 1 24 ? -15.977 -22.094 -7.285 1 96.19 24 THR B C 1
ATOM 1647 O O . THR B 1 24 ? -16.438 -22 -6.145 1 96.19 24 THR B O 1
ATOM 1650 N N . ALA B 1 25 ? -16.641 -22.094 -8.453 1 96.94 25 ALA B N 1
ATOM 1651 C CA . ALA B 1 25 ? -18.094 -22.094 -8.383 1 96.94 25 ALA B CA 1
ATOM 1652 C C . ALA B 1 25 ? -18.609 -23.312 -7.629 1 96.94 25 ALA B C 1
ATOM 1654 O O . ALA B 1 25 ? -19.562 -23.203 -6.848 1 96.94 25 ALA B O 1
ATOM 1655 N N . ARG B 1 26 ? -18 -24.406 -7.781 1 97.31 26 ARG B N 1
ATOM 1656 C CA . ARG B 1 26 ? -18.391 -25.641 -7.113 1 97.31 26 ARG B CA 1
ATOM 1657 C C . ARG B 1 26 ? -18.203 -25.531 -5.602 1 97.31 26 ARG B C 1
ATOM 1659 O O . ARG B 1 26 ? -19.031 -26.031 -4.832 1 97.31 26 ARG B O 1
ATOM 1666 N N . ASP B 1 27 ? -17.141 -24.906 -5.184 1 97.94 27 ASP B N 1
ATOM 1667 C CA . ASP B 1 27 ? -16.906 -24.672 -3.76 1 97.94 27 ASP B CA 1
ATOM 1668 C C . ASP B 1 27 ? -18.047 -23.875 -3.146 1 97.94 27 ASP B C 1
ATOM 1670 O O . ASP B 1 27 ? -18.547 -24.203 -2.066 1 97.94 27 ASP B O 1
ATOM 1674 N N . ILE B 1 28 ? -18.438 -22.812 -3.85 1 98.06 28 ILE B N 1
ATOM 1675 C CA . ILE B 1 28 ? -19.453 -21.906 -3.344 1 98.06 28 ILE B CA 1
ATOM 1676 C C . ILE B 1 28 ? -20.797 -22.625 -3.223 1 98.06 28 ILE B C 1
ATOM 1678 O O . ILE B 1 28 ? -21.5 -22.469 -2.229 1 98.06 28 ILE B O 1
ATOM 1682 N N . VAL B 1 29 ? -21.141 -23.422 -4.191 1 97.44 29 VAL B N 1
ATOM 1683 C CA . VAL B 1 29 ? -22.406 -24.172 -4.191 1 97.44 29 VAL B CA 1
ATOM 1684 C C . VAL B 1 29 ? -22.406 -25.172 -3.041 1 97.44 29 VAL B C 1
ATOM 1686 O O . VAL B 1 29 ? -23.406 -25.328 -2.342 1 97.44 29 VAL B O 1
ATOM 1689 N N . LYS B 1 30 ? -21.328 -25.797 -2.848 1 97.5 30 LYS B N 1
ATOM 1690 C CA . LYS B 1 30 ? -21.203 -26.75 -1.756 1 97.5 30 LYS B CA 1
ATOM 1691 C C . LYS B 1 30 ? -21.391 -26.078 -0.402 1 97.5 30 LYS B C 1
ATOM 1693 O O . LYS B 1 30 ? -22.141 -26.562 0.446 1 97.5 30 LYS B O 1
ATOM 1698 N N . GLU B 1 31 ? -20.797 -24.938 -0.214 1 97.19 31 GLU B N 1
ATOM 1699 C CA . GLU B 1 31 ? -20.812 -24.219 1.057 1 97.19 31 GLU B CA 1
ATOM 1700 C C . GLU B 1 31 ? -22.172 -23.562 1.292 1 97.19 31 GLU B C 1
ATOM 1702 O O . GLU B 1 31 ? -22.609 -23.422 2.438 1 97.19 31 GLU B O 1
ATOM 1707 N N . SER B 1 32 ? -22.781 -23.109 0.226 1 96.69 32 SER B N 1
ATOM 1708 C CA . SER B 1 32 ? -24.016 -22.344 0.337 1 96.69 32 SER B CA 1
ATOM 1709 C C . SER B 1 32 ? -25.234 -23.25 0.345 1 96.69 32 SER B C 1
ATOM 1711 O O . SER B 1 32 ? -26.344 -22.828 0.722 1 96.69 32 SER B O 1
ATOM 1713 N N . GLY B 1 33 ? -25.125 -24.422 -0.195 1 96 33 GLY B N 1
ATOM 1714 C CA . GLY B 1 33 ? -26.234 -25.344 -0.302 1 96 33 GLY B CA 1
ATOM 1715 C C . GLY B 1 33 ? -27.203 -24.984 -1.417 1 96 33 GLY B C 1
ATOM 1716 O O . GLY B 1 33 ? -28.391 -25.328 -1.356 1 96 33 GLY B O 1
ATOM 1717 N N . THR B 1 34 ? -26.703 -24.281 -2.387 1 96.06 34 THR B N 1
ATOM 1718 C CA . THR B 1 34 ? -27.531 -23.891 -3.52 1 96.06 34 THR B CA 1
ATOM 1719 C C . THR B 1 34 ? -27.141 -24.656 -4.777 1 96.06 34 THR B C 1
ATOM 1721 O O . THR B 1 34 ? -26.812 -25.844 -4.707 1 96.06 34 THR B O 1
ATOM 1724 N N . ASN B 1 35 ? -27.297 -24.031 -5.895 1 94.94 35 ASN B N 1
ATOM 1725 C CA . ASN B 1 35 ? -26.906 -24.656 -7.152 1 94.94 35 ASN B CA 1
ATOM 1726 C C . ASN B 1 35 ? -26.203 -23.656 -8.078 1 94.94 35 ASN B C 1
ATOM 1728 O O . ASN B 1 35 ? -26.234 -22.453 -7.836 1 94.94 35 ASN B O 1
ATOM 1732 N N . LEU B 1 36 ? -25.531 -24.203 -9.133 1 96 36 LEU B N 1
ATOM 1733 C CA . LEU B 1 36 ? -24.719 -23.406 -10.039 1 96 36 LEU B CA 1
ATOM 1734 C C . LEU B 1 36 ? -25.562 -22.344 -10.75 1 96 36 LEU B C 1
ATOM 1736 O O . LEU B 1 36 ? -25.094 -21.219 -10.953 1 96 36 LEU B O 1
ATOM 1740 N N . ALA B 1 37 ? -26.781 -22.656 -11.047 1 96.12 37 ALA B N 1
ATOM 1741 C CA . ALA B 1 37 ? -27.672 -21.75 -11.773 1 96.12 37 ALA B CA 1
ATOM 1742 C C . ALA B 1 37 ? -27.984 -20.516 -10.938 1 96.12 37 ALA B C 1
ATOM 1744 O O . ALA B 1 37 ? -28.141 -19.422 -11.484 1 96.12 37 ALA B O 1
ATOM 1745 N N . SER B 1 38 ? -28.016 -20.688 -9.703 1 96.56 38 SER B N 1
ATOM 1746 C CA . SER B 1 38 ? -28.344 -19.594 -8.789 1 96.56 38 SER B CA 1
ATOM 1747 C C . SER B 1 38 ? -27.266 -18.516 -8.812 1 96.56 38 SER B C 1
ATOM 1749 O O . SER B 1 38 ? -27.547 -17.344 -8.586 1 96.56 38 SER B O 1
ATOM 1751 N N . ILE B 1 39 ? -25.953 -18.781 -9.016 1 97.5 39 ILE B N 1
ATOM 1752 C CA . ILE B 1 39 ? -24.859 -17.812 -9.07 1 97.5 39 ILE B CA 1
ATOM 1753 C C . ILE B 1 39 ? -25.109 -16.828 -10.219 1 97.5 39 ILE B C 1
ATOM 1755 O O . ILE B 1 39 ? -25.062 -15.617 -10.023 1 97.5 39 ILE B O 1
ATOM 1759 N N . GLY B 1 40 ? -25.406 -17.422 -11.344 1 96.19 40 GLY B N 1
ATOM 1760 C CA . GLY B 1 40 ? -25.672 -16.578 -12.5 1 96.19 40 GLY B CA 1
ATOM 1761 C C . GLY B 1 40 ? -26.922 -15.734 -12.336 1 96.19 40 GLY B C 1
ATOM 1762 O O . GLY B 1 40 ? -26.922 -14.547 -12.672 1 96.19 40 GLY B O 1
ATOM 1763 N N . TYR B 1 41 ? -27.969 -16.328 -11.852 1 96.75 41 TYR B N 1
ATOM 1764 C CA . TYR B 1 41 ? -29.25 -15.68 -11.711 1 96.75 41 TYR B CA 1
ATOM 1765 C C . TYR B 1 41 ? -29.172 -14.484 -10.766 1 96.75 41 TYR B C 1
ATOM 1767 O O . TYR B 1 41 ? -29.641 -13.391 -11.086 1 96.75 41 TYR B O 1
ATOM 1775 N N . HIS B 1 42 ? -28.516 -14.633 -9.688 1 97.06 42 HIS B N 1
ATOM 1776 C CA . HIS B 1 42 ? -28.531 -13.617 -8.641 1 97.06 42 HIS B CA 1
ATOM 1777 C C . HIS B 1 42 ? -27.359 -12.656 -8.781 1 97.06 42 HIS B C 1
ATOM 1779 O O . HIS B 1 42 ? -27.469 -11.477 -8.43 1 97.06 42 HIS B O 1
ATOM 1785 N N . TYR B 1 43 ? -26.125 -13.109 -9.289 1 96.5 43 TYR B N 1
ATOM 1786 C CA . TYR B 1 43 ? -24.938 -12.281 -9.227 1 96.5 43 TYR B CA 1
ATOM 1787 C C . TYR B 1 43 ? -24.312 -12.109 -10.609 1 96.5 43 TYR B C 1
ATOM 1789 O O . TYR B 1 43 ? -23.406 -11.305 -10.789 1 96.5 43 TYR B O 1
ATOM 1797 N N . GLY B 1 44 ? -24.844 -12.844 -11.547 1 94.62 44 GLY B N 1
ATOM 1798 C CA . GLY B 1 44 ? -24.344 -12.742 -12.906 1 94.62 44 GLY B CA 1
ATOM 1799 C C . GLY B 1 44 ? -23.172 -13.656 -13.18 1 94.62 44 GLY B C 1
ATOM 1800 O O . GLY B 1 44 ? -23.141 -14.359 -14.195 1 94.62 44 GLY B O 1
ATOM 1801 N N . SER B 1 45 ? -22.125 -13.719 -12.266 1 94.12 45 SER B N 1
ATOM 1802 C CA . SER B 1 45 ? -20.953 -14.57 -12.422 1 94.12 45 SER B CA 1
ATOM 1803 C C . SER B 1 45 ? -20.312 -14.883 -11.07 1 94.12 45 SER B C 1
ATOM 1805 O O . SER B 1 45 ? -20.594 -14.211 -10.078 1 94.12 45 SER B O 1
ATOM 1807 N N . LYS B 1 46 ? -19.5 -15.836 -11.094 1 94.56 46 LYS B N 1
ATOM 1808 C CA . LYS B 1 46 ? -18.734 -16.188 -9.898 1 94.56 46 LYS B CA 1
ATOM 1809 C C . LYS B 1 46 ? -17.844 -15.031 -9.453 1 94.56 46 LYS B C 1
ATOM 1811 O O . LYS B 1 46 ? -17.766 -14.742 -8.258 1 94.56 46 LYS B O 1
ATOM 1816 N N . ASP B 1 47 ? -17.25 -14.367 -10.406 1 92.19 47 ASP B N 1
ATOM 1817 C CA . ASP B 1 47 ? -16.344 -13.266 -10.086 1 92.19 47 ASP B CA 1
ATOM 1818 C C . ASP B 1 47 ? -17.094 -12.109 -9.43 1 92.19 47 ASP B C 1
ATOM 1820 O O . ASP B 1 47 ? -16.609 -11.516 -8.469 1 92.19 47 ASP B O 1
ATOM 1824 N N . ALA B 1 48 ? -18.203 -11.82 -9.969 1 93.44 48 ALA B N 1
ATOM 1825 C CA . ALA B 1 48 ? -19.016 -10.758 -9.391 1 93.44 48 ALA B CA 1
ATOM 1826 C C . ALA B 1 48 ? -19.438 -11.102 -7.969 1 93.44 48 ALA B C 1
ATOM 1828 O O . ALA B 1 48 ? -19.422 -10.242 -7.086 1 93.44 48 ALA B O 1
ATOM 1829 N N . LEU B 1 49 ? -19.859 -12.328 -7.852 1 96.69 49 LEU B N 1
ATOM 1830 C CA . LEU B 1 49 ? -20.234 -12.805 -6.523 1 96.69 49 LEU B CA 1
ATOM 1831 C C . LEU B 1 49 ? -19.062 -12.711 -5.555 1 96.69 49 LEU B C 1
ATOM 1833 O O . LEU B 1 49 ? -19.219 -12.219 -4.434 1 96.69 49 LEU B O 1
ATOM 1837 N N . LEU B 1 50 ? -17.906 -13.156 -5.926 1 95.12 50 LEU B N 1
ATOM 1838 C CA . LEU B 1 50 ? -16.719 -13.102 -5.074 1 95.12 50 LEU B CA 1
ATOM 1839 C C . LEU B 1 50 ? -16.359 -11.656 -4.738 1 95.12 50 LEU B C 1
ATOM 1841 O O . LEU B 1 50 ? -15.977 -11.352 -3.607 1 95.12 50 LEU B O 1
ATOM 1845 N N . ALA B 1 51 ? -16.484 -10.75 -5.691 1 93.12 51 ALA B N 1
ATOM 1846 C CA . ALA B 1 51 ? -16.219 -9.328 -5.445 1 93.12 51 ALA B CA 1
ATOM 1847 C C . ALA B 1 51 ? -17.156 -8.781 -4.375 1 93.12 51 ALA B C 1
ATOM 1849 O O . ALA B 1 51 ? -16.719 -8.109 -3.439 1 93.12 51 ALA B O 1
ATOM 1850 N N . GLN B 1 52 ? -18.391 -9.086 -4.512 1 94.38 52 GLN B N 1
ATOM 1851 C CA . GLN B 1 52 ? -19.375 -8.602 -3.553 1 94.38 52 GLN B CA 1
ATOM 1852 C C . GLN B 1 52 ? -19.156 -9.211 -2.172 1 94.38 52 GLN B C 1
ATOM 1854 O O . GLN B 1 52 ? -19.344 -8.539 -1.154 1 94.38 52 GLN B O 1
ATOM 1859 N N . ALA B 1 53 ? -18.797 -10.469 -2.176 1 95.94 53 ALA B N 1
ATOM 1860 C CA . ALA B 1 53 ? -18.5 -11.117 -0.906 1 95.94 53 ALA B CA 1
ATOM 1861 C C . ALA B 1 53 ? -17.328 -10.422 -0.206 1 95.94 53 ALA B C 1
ATOM 1863 O O . ALA B 1 53 ? -17.375 -10.195 1.005 1 95.94 53 ALA B O 1
ATOM 1864 N N . TYR B 1 54 ? -16.328 -10.125 -0.922 1 93.31 54 TYR B N 1
ATOM 1865 C CA . TYR B 1 54 ? -15.172 -9.438 -0.37 1 93.31 54 TYR B CA 1
ATOM 1866 C C . TYR B 1 54 ? -15.555 -8.062 0.17 1 93.31 54 TYR B C 1
ATOM 1868 O O . TYR B 1 54 ? -15.156 -7.688 1.274 1 93.31 54 TYR B O 1
ATOM 1876 N N . VAL B 1 55 ? -16.297 -7.312 -0.589 1 91.06 55 VAL B N 1
ATOM 1877 C CA . VAL B 1 55 ? -16.75 -5.984 -0.171 1 91.06 55 VAL B CA 1
ATOM 1878 C C . VAL B 1 55 ? -17.531 -6.09 1.134 1 91.06 55 VAL B C 1
ATOM 1880 O O . VAL B 1 55 ? -17.328 -5.293 2.055 1 91.06 55 VAL B O 1
ATOM 1883 N N . ALA B 1 56 ? -18.344 -7.059 1.201 1 92.5 56 ALA B N 1
ATOM 1884 C CA . ALA B 1 56 ? -19.141 -7.27 2.402 1 92.5 56 ALA B CA 1
ATOM 1885 C C . ALA B 1 56 ? -18.25 -7.613 3.6 1 92.5 56 ALA B C 1
ATOM 1887 O O . ALA B 1 56 ? -18.5 -7.145 4.711 1 92.5 56 ALA B O 1
ATOM 1888 N N . LEU B 1 57 ? -17.297 -8.438 3.408 1 91.88 57 LEU B N 1
ATOM 1889 C CA . LEU B 1 57 ? -16.359 -8.789 4.465 1 91.88 57 LEU B CA 1
ATOM 1890 C C . LEU B 1 57 ? -15.617 -7.551 4.965 1 91.88 57 LEU B C 1
ATOM 1892 O O . LEU B 1 57 ? -15.453 -7.367 6.176 1 91.88 57 LEU B O 1
ATOM 1896 N N . MET B 1 58 ? -15.195 -6.668 4.074 1 88.19 58 MET B N 1
ATOM 1897 C CA . MET B 1 58 ? -14.477 -5.441 4.422 1 88.19 58 MET B CA 1
ATOM 1898 C C . MET B 1 58 ? -15.375 -4.492 5.207 1 88.19 58 MET B C 1
ATOM 1900 O O . MET B 1 58 ? -14.906 -3.801 6.117 1 88.19 58 MET B O 1
ATOM 1904 N N . GLU B 1 59 ? -16.641 -4.445 4.824 1 86.44 59 GLU B N 1
ATOM 1905 C CA . GLU B 1 59 ? -17.578 -3.598 5.535 1 86.44 59 GLU B CA 1
ATOM 1906 C C . GLU B 1 59 ? -17.734 -4.043 6.984 1 86.44 59 GLU B C 1
ATOM 1908 O O . GLU B 1 59 ? -17.891 -3.211 7.883 1 86.44 59 GLU B O 1
ATOM 1913 N N . ASN B 1 60 ? -17.672 -5.297 7.176 1 85.06 60 ASN B N 1
ATOM 1914 C CA . ASN B 1 60 ? -17.766 -5.824 8.531 1 85.06 60 ASN B CA 1
ATOM 1915 C C . ASN B 1 60 ? -16.578 -5.41 9.383 1 85.06 60 ASN B C 1
ATOM 1917 O O . ASN B 1 60 ? -16.719 -5.086 10.562 1 85.06 60 ASN B O 1
ATOM 1921 N N . VAL B 1 61 ? -15.453 -5.387 8.812 1 84.31 61 VAL B N 1
ATOM 1922 C CA . VAL B 1 61 ? -14.219 -5.043 9.508 1 84.31 61 VAL B CA 1
ATOM 1923 C C . VAL B 1 61 ? -14.211 -3.551 9.844 1 84.31 61 VAL B C 1
ATOM 1925 O O . VAL B 1 61 ? -13.727 -3.146 10.898 1 84.31 61 VAL B O 1
ATOM 1928 N N . SER B 1 62 ? -14.828 -2.729 8.984 1 83.31 62 SER B N 1
ATOM 1929 C CA . SER B 1 62 ? -14.805 -1.28 9.164 1 83.31 62 SER B CA 1
ATOM 1930 C C . SER B 1 62 ? -15.547 -0.866 10.422 1 83.31 62 SER B C 1
ATOM 1932 O O . SER B 1 62 ? -15.32 0.22 10.961 1 83.31 62 SER B O 1
ATOM 1934 N N . GLY B 1 63 ? -16.438 -1.679 10.852 1 79.69 63 GLY B N 1
ATOM 1935 C CA . GLY B 1 63 ? -17.125 -1.419 12.109 1 79.69 63 GLY B CA 1
ATOM 1936 C C . GLY B 1 63 ? -16.203 -1.381 13.305 1 79.69 63 GLY B C 1
ATOM 1937 O O . GLY B 1 63 ? -16.5 -0.75 14.32 1 79.69 63 GLY B O 1
ATOM 1938 N N . ALA B 1 64 ? -15.094 -2.014 13.117 1 80.06 64 ALA B N 1
ATOM 1939 C CA . ALA B 1 64 ? -14.125 -2.104 14.211 1 80.06 64 ALA B CA 1
ATOM 1940 C C . ALA B 1 64 ? -13.203 -0.888 14.227 1 80.06 64 ALA B C 1
ATOM 1942 O O . ALA B 1 64 ? -12.445 -0.69 15.172 1 80.06 64 ALA B O 1
ATOM 1943 N N . PHE B 1 65 ? -13.258 -0.06 13.227 1 87.88 65 PHE B N 1
ATOM 1944 C CA . PHE B 1 65 ? -12.367 1.092 13.141 1 87.88 65 PHE B CA 1
ATOM 1945 C C . PHE B 1 65 ? -12.695 2.105 14.234 1 87.88 65 PHE B C 1
ATOM 1947 O O . PHE B 1 65 ? -11.82 2.863 14.664 1 87.88 65 PHE B O 1
ATOM 1954 N N . GLU B 1 66 ? -13.93 2.098 14.664 1 82.62 66 GLU B N 1
ATOM 1955 C CA . GLU B 1 66 ? -14.367 3.02 15.711 1 82.62 66 GLU B CA 1
ATOM 1956 C C . GLU B 1 66 ? -14.07 2.457 17.094 1 82.62 66 GLU B C 1
ATOM 1958 O O . GLU B 1 66 ? -14.305 3.125 18.109 1 82.62 66 GLU B O 1
ATOM 1963 N N . GLY B 1 67 ? -13.445 1.354 17.172 1 73.69 67 GLY B N 1
ATOM 1964 C CA . GLY B 1 67 ? -13.109 0.766 18.453 1 73.69 67 GLY B CA 1
ATOM 1965 C C . GLY B 1 67 ? -14.32 0.219 19.188 1 73.69 67 GLY B C 1
ATOM 1966 O O . GLY B 1 67 ? -15.43 0.219 18.656 1 73.69 67 GLY B O 1
ATOM 1967 N N . SER B 1 68 ? -14.109 -0.64 20.297 1 63.72 68 SER B N 1
ATOM 1968 C CA . SER B 1 68 ? -15.117 -1.342 21.094 1 63.72 68 SER B CA 1
ATOM 1969 C C . SER B 1 68 ? -15.953 -0.367 21.906 1 63.72 68 SER B C 1
ATOM 1971 O O . SER B 1 68 ? -16.312 -0.659 23.062 1 63.72 68 SER B O 1
ATOM 1973 N N . GLY B 1 69 ? -16.453 0.689 21.312 1 58.5 69 GLY B N 1
ATOM 1974 C CA . GLY B 1 69 ? -17.484 1.398 22.062 1 58.5 69 GLY B CA 1
ATOM 1975 C C . GLY B 1 69 ? -16.969 2.658 22.734 1 58.5 69 GLY B C 1
ATOM 1976 O O . GLY B 1 69 ? -17.75 3.438 23.281 1 58.5 69 GLY B O 1
ATOM 1977 N N . ASP B 1 70 ? -15.758 2.789 22.844 1 56.75 70 ASP B N 1
ATOM 1978 C CA . ASP B 1 70 ? -15.312 3.982 23.547 1 56.75 70 ASP B CA 1
ATOM 1979 C C . ASP B 1 70 ? -15.406 5.219 22.656 1 56.75 70 ASP B C 1
ATOM 1981 O O . ASP B 1 70 ? -15.469 5.105 21.438 1 56.75 70 ASP B O 1
ATOM 1985 N N . LEU B 1 71 ? -15.789 6.18 23.188 1 66.31 71 LEU B N 1
ATOM 1986 C CA . LEU B 1 71 ? -15.781 7.504 22.578 1 66.31 71 LEU B CA 1
ATOM 1987 C C . LEU B 1 71 ? -14.5 7.73 21.781 1 66.31 71 LEU B C 1
ATOM 1989 O O . LEU B 1 71 ? -13.422 7.309 22.203 1 66.31 71 LEU B O 1
ATOM 1993 N N . ALA B 1 72 ? -14.734 8.188 20.609 1 74.38 72 ALA B N 1
ATOM 1994 C CA . ALA B 1 72 ? -13.578 8.539 19.781 1 74.38 72 ALA B CA 1
ATOM 1995 C C . ALA B 1 72 ? -12.602 9.414 20.562 1 74.38 72 ALA B C 1
ATOM 1997 O O . ALA B 1 72 ? -13.008 10.328 21.281 1 74.38 72 ALA B O 1
ATOM 1998 N N . GLU B 1 73 ? -11.438 9.016 20.531 1 85.75 73 GLU B N 1
ATOM 1999 C CA . GLU B 1 73 ? -10.406 9.828 21.172 1 85.75 73 GLU B CA 1
ATOM 2000 C C . GLU B 1 73 ? -9.914 10.93 20.234 1 85.75 73 GLU B C 1
ATOM 2002 O O . GLU B 1 73 ? -9.672 10.688 19.047 1 85.75 73 GLU B O 1
ATOM 2007 N N . GLY B 1 74 ? -9.922 12.203 20.781 1 91.12 74 GLY B N 1
ATOM 2008 C CA . GLY B 1 74 ? -9.367 13.328 20.047 1 91.12 74 GLY B CA 1
ATOM 2009 C C . GLY B 1 74 ? -10.398 14.062 19.219 1 91.12 74 GLY B C 1
ATOM 2010 O O . GLY B 1 74 ? -11.336 13.453 18.703 1 91.12 74 GLY B O 1
ATOM 2011 N N . ALA B 1 75 ? -10.148 15.359 19.047 1 94.75 75 ALA B N 1
ATOM 2012 C CA . ALA B 1 75 ? -11.016 16.203 18.219 1 94.75 75 ALA B CA 1
ATOM 2013 C C . ALA B 1 75 ? -10.945 15.797 16.75 1 94.75 75 ALA B C 1
ATOM 2015 O O . ALA B 1 75 ? -9.938 15.242 16.297 1 94.75 75 ALA B O 1
ATOM 2016 N N . PRO B 1 76 ? -12.055 16.047 16.031 1 94.31 76 PRO B N 1
ATOM 2017 C CA . PRO B 1 76 ? -12.031 15.797 14.586 1 94.31 76 PRO B CA 1
ATOM 2018 C C . PRO B 1 76 ? -10.812 16.422 13.898 1 94.31 76 PRO B C 1
ATOM 2020 O O . PRO B 1 76 ? -10.508 17.594 14.109 1 94.31 76 PRO B O 1
ATOM 2023 N N . GLY B 1 77 ? -10.141 15.586 13.195 1 95.62 77 GLY B N 1
ATOM 2024 C CA . GLY B 1 77 ? -9.016 16.062 12.406 1 95.62 77 GLY B CA 1
ATOM 2025 C C . GLY B 1 77 ? -7.73 16.188 13.211 1 95.62 77 GLY B C 1
ATOM 2026 O O . GLY B 1 77 ? -6.676 16.5 12.656 1 95.62 77 GLY B O 1
ATOM 2027 N N . SER B 1 78 ? -7.73 15.922 14.5 1 97.12 78 SER B N 1
ATOM 2028 C CA . SER B 1 78 ? -6.555 16.062 15.352 1 97.12 78 SER B CA 1
ATOM 2029 C C . SER B 1 78 ? -5.605 14.875 15.172 1 97.12 78 SER B C 1
ATOM 2031 O O . SER B 1 78 ? -6 13.828 14.656 1 97.12 78 SER B O 1
ATOM 2033 N N . LEU B 1 79 ? -4.387 15.07 15.617 1 97.31 79 LEU B N 1
ATOM 2034 C CA . LEU B 1 79 ? -3.41 13.984 15.602 1 97.31 79 LEU B CA 1
ATOM 2035 C C . LEU B 1 79 ? -3.822 12.867 16.562 1 97.31 79 LEU B C 1
ATOM 2037 O O . LEU B 1 79 ? -3.562 11.695 16.297 1 97.31 79 LEU B O 1
ATOM 2041 N N . GLU B 1 80 ? -4.477 13.273 17.641 1 96.25 80 GLU B N 1
ATOM 2042 C CA . GLU B 1 80 ? -4.973 12.273 18.578 1 96.25 80 GLU B CA 1
ATOM 2043 C C . GLU B 1 80 ? -6.02 11.375 17.938 1 96.25 80 GLU B C 1
ATOM 2045 O O . GLU B 1 80 ? -5.996 10.156 18.109 1 96.25 80 GLU B O 1
ATOM 2050 N N . ARG B 1 81 ? -6.914 12 17.234 1 95.75 81 ARG B N 1
ATOM 2051 C CA . ARG B 1 81 ? -7.918 11.234 16.516 1 95.75 81 ARG B CA 1
ATOM 2052 C C . ARG B 1 81 ? -7.273 10.344 15.453 1 95.75 81 ARG B C 1
ATOM 2054 O O . ARG B 1 81 ? -7.672 9.195 15.273 1 95.75 81 ARG B O 1
ATOM 2061 N N . PHE B 1 82 ? -6.352 10.859 14.758 1 97.31 82 PHE B N 1
ATOM 2062 C CA . PHE B 1 82 ? -5.598 10.102 13.766 1 97.31 82 PHE B CA 1
ATOM 2063 C C . PHE B 1 82 ? -4.988 8.852 14.383 1 97.31 82 PHE B C 1
ATOM 2065 O O . PHE B 1 82 ? -5.172 7.746 13.875 1 97.31 82 PHE B O 1
ATOM 2072 N N . ARG B 1 83 ? -4.316 9.023 15.477 1 97.12 83 ARG B N 1
ATOM 2073 C CA . ARG B 1 83 ? -3.674 7.914 16.172 1 97.12 83 ARG B CA 1
ATOM 2074 C C . ARG B 1 83 ? -4.699 6.867 16.594 1 97.12 83 ARG B C 1
ATOM 2076 O O . ARG B 1 83 ? -4.477 5.668 16.406 1 97.12 83 ARG B O 1
ATOM 2083 N N . TRP B 1 84 ? -5.727 7.355 17.094 1 95.31 84 TRP B N 1
ATOM 2084 C CA . TRP B 1 84 ? -6.766 6.465 17.594 1 95.31 84 TRP B CA 1
ATOM 2085 C C . TRP B 1 84 ? -7.359 5.625 16.469 1 95.31 84 TRP B C 1
ATOM 2087 O O . TRP B 1 84 ? -7.43 4.398 16.578 1 95.31 84 TRP B O 1
ATOM 2097 N N . VAL B 1 85 ? -7.75 6.234 15.398 1 95.25 85 VAL B N 1
ATOM 2098 C CA . VAL B 1 85 ? -8.398 5.555 14.281 1 95.25 85 VAL B CA 1
ATOM 2099 C C . VAL B 1 85 ? -7.438 4.555 13.648 1 95.25 85 VAL B C 1
ATOM 2101 O O . VAL B 1 85 ? -7.777 3.383 13.469 1 95.25 85 VAL B O 1
ATOM 2104 N N . TRP B 1 86 ? -6.246 4.957 13.367 1 96.38 86 TRP B N 1
ATOM 2105 C CA . TRP B 1 86 ? -5.305 4.082 12.672 1 96.38 86 TRP B CA 1
ATOM 2106 C C . TRP B 1 86 ? -4.809 2.973 13.594 1 96.38 86 TRP B C 1
ATOM 2108 O O . TRP B 1 86 ? -4.496 1.872 13.133 1 96.38 86 TRP B O 1
ATOM 2118 N N . SER B 1 87 ? -4.73 3.238 14.898 1 95.5 87 SER B N 1
ATOM 2119 C CA . SER B 1 87 ? -4.418 2.158 15.828 1 95.5 87 SER B CA 1
ATOM 2120 C C . SER B 1 87 ? -5.492 1.073 15.797 1 95.5 87 SER B C 1
ATOM 2122 O O . SER B 1 87 ? -5.176 -0.118 15.836 1 95.5 87 SER B O 1
ATOM 2124 N N . ASN B 1 88 ? -6.73 1.493 15.703 1 93.56 88 ASN B N 1
ATOM 2125 C CA . ASN B 1 88 ? -7.828 0.533 15.625 1 93.56 88 ASN B CA 1
ATOM 2126 C C . ASN B 1 88 ? -7.805 -0.231 14.305 1 93.56 88 ASN B C 1
ATOM 2128 O O . ASN B 1 88 ? -8.047 -1.438 14.273 1 93.56 88 ASN B O 1
ATOM 2132 N N . ILE B 1 89 ? -7.539 0.448 13.234 1 93.69 89 ILE B N 1
ATOM 2133 C CA . ILE B 1 89 ? -7.445 -0.19 11.922 1 93.69 89 ILE B CA 1
ATOM 2134 C C . ILE B 1 89 ? -6.336 -1.239 11.938 1 93.69 89 ILE B C 1
ATOM 2136 O O . ILE B 1 89 ? -6.551 -2.389 11.547 1 93.69 89 ILE B O 1
ATOM 2140 N N . ILE B 1 90 ? -5.172 -0.888 12.461 1 94.44 90 ILE B N 1
ATOM 2141 C CA . ILE B 1 90 ? -4.016 -1.777 12.5 1 94.44 90 ILE B CA 1
ATOM 2142 C C . ILE B 1 90 ? -4.32 -2.977 13.398 1 94.44 90 ILE B C 1
ATOM 2144 O O . ILE B 1 90 ? -3.902 -4.098 13.102 1 94.44 90 ILE B O 1
ATOM 2148 N N . ALA B 1 91 ? -5.094 -2.748 14.461 1 91.56 91 ALA B N 1
ATOM 2149 C CA . ALA B 1 91 ? -5.473 -3.84 15.352 1 91.56 91 ALA B CA 1
ATOM 2150 C C . ALA B 1 91 ? -6.266 -4.906 14.602 1 91.56 91 ALA B C 1
ATOM 2152 O O . ALA B 1 91 ? -6.121 -6.102 14.875 1 91.56 91 ALA B O 1
ATOM 2153 N N . THR B 1 92 ? -7.074 -4.473 13.641 1 89.62 92 THR B N 1
ATOM 2154 C CA . THR B 1 92 ? -7.863 -5.426 12.867 1 89.62 92 THR B CA 1
ATOM 2155 C C . THR B 1 92 ? -6.973 -6.215 11.906 1 89.62 92 THR B C 1
ATOM 2157 O O . THR B 1 92 ? -7.328 -7.32 11.492 1 89.62 92 THR B O 1
ATOM 2160 N N . MET B 1 93 ? -5.824 -5.688 11.516 1 88.88 93 MET B N 1
ATOM 2161 C CA . MET B 1 93 ? -4.914 -6.34 10.586 1 88.88 93 MET B CA 1
ATOM 2162 C C . MET B 1 93 ? -4.098 -7.426 11.281 1 88.88 93 MET B C 1
ATOM 2164 O O . MET B 1 93 ? -3.615 -8.359 10.641 1 88.88 93 MET B O 1
ATOM 2168 N N . ARG B 1 94 ? -3.992 -7.359 12.531 1 85.44 94 ARG B N 1
ATOM 2169 C CA . ARG B 1 94 ? -3.188 -8.281 13.32 1 85.44 94 ARG B CA 1
ATOM 2170 C C . ARG B 1 94 ? -3.979 -9.539 13.672 1 85.44 94 ARG B C 1
ATOM 2172 O O . ARG B 1 94 ? -3.402 -10.547 14.078 1 85.44 94 ARG B O 1
ATOM 2179 N N . GLU B 1 95 ? -5.234 -9.453 13.453 1 79.62 95 GLU B N 1
ATOM 2180 C CA . GLU B 1 95 ? -6.074 -10.594 13.812 1 79.62 95 GLU B CA 1
ATOM 2181 C C . GLU B 1 95 ? -5.84 -11.773 12.867 1 79.62 95 GLU B C 1
ATOM 2183 O O . GLU B 1 95 ? -5.676 -11.578 11.656 1 79.62 95 GLU B O 1
ATOM 2188 N N . PRO B 1 96 ? -5.758 -12.906 13.469 1 72.19 96 PRO B N 1
ATOM 2189 C CA . PRO B 1 96 ? -5.645 -14.094 12.609 1 72.19 96 PRO B CA 1
ATOM 2190 C C . PRO B 1 96 ? -6.793 -14.211 11.609 1 72.19 96 PRO B C 1
ATOM 2192 O O . PRO B 1 96 ? -7.941 -13.906 11.945 1 72.19 96 PRO B O 1
ATOM 2195 N N . GLY B 1 97 ? -6.531 -14.609 10.461 1 70.94 97 GLY B N 1
ATOM 2196 C CA . GLY B 1 97 ? -7.551 -14.742 9.438 1 70.94 97 GLY B CA 1
ATOM 2197 C C . GLY B 1 97 ? -8.055 -13.414 8.906 1 70.94 97 GLY B C 1
ATOM 2198 O O . GLY B 1 97 ? -9.195 -13.305 8.461 1 70.94 97 GLY B O 1
ATOM 2199 N N . SER B 1 98 ? -7.297 -12.453 9.109 1 79.69 98 SER B N 1
ATOM 2200 C CA . SER B 1 98 ? -7.68 -11.109 8.688 1 79.69 98 SER B CA 1
ATOM 2201 C C . SER B 1 98 ? -8.039 -11.086 7.203 1 79.69 98 SER B C 1
ATOM 2203 O O . SER B 1 98 ? -7.367 -11.719 6.387 1 79.69 98 SER B O 1
ATOM 2205 N N . VAL B 1 99 ? -9.188 -10.375 6.934 1 88.06 99 VAL B N 1
ATOM 2206 C CA . VAL B 1 99 ? -9.703 -10.219 5.578 1 88.06 99 VAL B CA 1
ATOM 2207 C C . VAL B 1 99 ? -8.688 -9.453 4.723 1 88.06 99 VAL B C 1
ATOM 2209 O O . VAL B 1 99 ? -8.766 -9.477 3.494 1 88.06 99 VAL B O 1
ATOM 2212 N N . TYR B 1 100 ? -7.68 -8.93 5.375 1 87.06 100 TYR B N 1
ATOM 2213 C CA . TYR B 1 100 ? -6.75 -8.062 4.664 1 87.06 100 TYR B CA 1
ATOM 2214 C C . TYR B 1 100 ? -5.801 -8.875 3.795 1 87.06 100 TYR B C 1
ATOM 2216 O O . TYR B 1 100 ? -5.223 -8.359 2.838 1 87.06 100 TYR B O 1
ATOM 2224 N N . ARG B 1 101 ? -5.609 -10.094 4.113 1 83.38 101 ARG B N 1
ATOM 2225 C CA . ARG B 1 101 ? -4.828 -10.961 3.236 1 83.38 101 ARG B CA 1
ATOM 2226 C C . ARG B 1 101 ? -5.492 -11.094 1.87 1 83.38 101 ARG B C 1
ATOM 2228 O O . ARG B 1 101 ? -4.805 -11.219 0.853 1 83.38 101 ARG B O 1
ATOM 2235 N N . LEU B 1 102 ? -6.859 -11.062 1.846 1 87.75 102 LEU B N 1
ATOM 2236 C CA . LEU B 1 102 ? -7.609 -11.125 0.597 1 87.75 102 LEU B CA 1
ATOM 2237 C C . LEU B 1 102 ? -7.371 -9.867 -0.243 1 87.75 102 LEU B C 1
ATOM 2239 O O . LEU B 1 102 ? -7.367 -9.938 -1.475 1 87.75 102 LEU B O 1
ATOM 2243 N N . SER B 1 103 ? -7.141 -8.773 0.456 1 84.5 103 SER B N 1
ATOM 2244 C CA . SER B 1 103 ? -6.871 -7.52 -0.241 1 84.5 103 SER B CA 1
ATOM 2245 C C . SER B 1 103 ? -5.586 -7.609 -1.058 1 84.5 103 SER B C 1
ATOM 2247 O O . SER B 1 103 ? -5.52 -7.098 -2.178 1 84.5 103 SER B O 1
ATOM 2249 N N . MET B 1 104 ? -4.637 -8.266 -0.56 1 80.94 104 MET B N 1
ATOM 2250 C CA . MET B 1 104 ? -3.367 -8.422 -1.263 1 80.94 104 MET B CA 1
ATOM 2251 C C . MET B 1 104 ? -3.527 -9.336 -2.475 1 80.94 104 MET B C 1
ATOM 2253 O O . MET B 1 104 ? -2.924 -9.094 -3.521 1 80.94 104 MET B O 1
ATOM 2257 N N . GLU B 1 105 ? -4.348 -10.328 -2.264 1 81.5 105 GLU B N 1
ATOM 2258 C CA . GLU B 1 105 ? -4.59 -11.242 -3.377 1 81.5 105 GLU B CA 1
ATOM 2259 C C . GLU B 1 105 ? -5.234 -10.516 -4.555 1 81.5 105 GLU B C 1
ATOM 2261 O O . GLU B 1 105 ? -4.844 -10.719 -5.707 1 81.5 105 GLU B O 1
ATOM 2266 N N . VAL B 1 106 ? -6.164 -9.703 -4.227 1 80.44 106 VAL B N 1
ATOM 2267 C CA . VAL B 1 106 ? -6.945 -9.039 -5.27 1 80.44 106 VAL B CA 1
ATOM 2268 C C . VAL B 1 106 ? -6.047 -8.094 -6.066 1 80.44 106 VAL B C 1
ATOM 2270 O O . VAL B 1 106 ? -6.262 -7.887 -7.262 1 80.44 106 VAL B O 1
ATOM 2273 N N . MET B 1 107 ? -5.039 -7.641 -5.445 1 76.12 107 MET B N 1
ATOM 2274 C CA . MET B 1 107 ? -4.156 -6.68 -6.105 1 76.12 107 MET B CA 1
ATOM 2275 C C . MET B 1 107 ? -3.311 -7.363 -7.176 1 76.12 107 MET B C 1
ATOM 2277 O O . MET B 1 107 ? -2.781 -6.703 -8.07 1 76.12 107 MET B O 1
ATOM 2281 N N . THR B 1 108 ? -3.186 -8.625 -7.121 1 71.44 108 THR B N 1
ATOM 2282 C CA . THR B 1 108 ? -2.324 -9.352 -8.047 1 71.44 108 THR B CA 1
ATOM 2283 C C . THR B 1 108 ? -3.154 -10.188 -9.016 1 71.44 108 THR B C 1
ATOM 2285 O O . THR B 1 108 ? -2.623 -10.742 -9.984 1 71.44 108 THR B O 1
ATOM 2288 N N . LEU B 1 109 ? -4.434 -10.289 -8.672 1 71.19 109 LEU B N 1
ATOM 2289 C CA . LEU B 1 109 ? -5.277 -11.164 -9.477 1 71.19 109 LEU B CA 1
ATOM 2290 C C . LEU B 1 109 ? -5.73 -10.461 -10.75 1 71.19 109 LEU B C 1
ATOM 2292 O O . LEU B 1 109 ? -5.996 -9.258 -10.742 1 71.19 109 LEU B O 1
ATOM 2296 N N . ASP B 1 110 ? -5.57 -11.133 -11.758 1 74 110 ASP B N 1
ATOM 2297 C CA . ASP B 1 110 ? -6.059 -10.625 -13.039 1 74 110 ASP B CA 1
ATOM 2298 C C . ASP B 1 110 ? -7.527 -10.977 -13.242 1 74 110 ASP B C 1
ATOM 2300 O O . ASP B 1 110 ? -7.855 -11.844 -14.055 1 74 110 ASP B O 1
ATOM 2304 N N . MET B 1 111 ? -8.469 -10.383 -12.492 1 78.19 111 MET B N 1
ATOM 2305 C CA . MET B 1 111 ? -9.922 -10.508 -12.602 1 78.19 111 MET B CA 1
ATOM 2306 C C . MET B 1 111 ? -10.578 -9.141 -12.781 1 78.19 111 MET B C 1
ATOM 2308 O O . MET B 1 111 ? -10.906 -8.477 -11.797 1 78.19 111 MET B O 1
ATOM 2312 N N . PRO B 1 112 ? -10.758 -8.789 -14 1 79.06 112 PRO B N 1
ATOM 2313 C CA . PRO B 1 112 ? -11.203 -7.43 -14.305 1 79.06 112 PRO B CA 1
ATOM 2314 C C . PRO B 1 112 ? -12.531 -7.078 -13.648 1 79.06 112 PRO B C 1
ATOM 2316 O O . PRO B 1 112 ? -12.727 -5.945 -13.203 1 79.06 112 PRO B O 1
ATOM 2319 N N . VAL B 1 113 ? -13.414 -8.102 -13.633 1 77.81 113 VAL B N 1
ATOM 2320 C CA . VAL B 1 113 ? -14.719 -7.844 -13.055 1 77.81 113 VAL B CA 1
ATOM 2321 C C . VAL B 1 113 ? -14.578 -7.566 -11.555 1 77.81 113 VAL B C 1
ATOM 2323 O O . VAL B 1 113 ? -15.188 -6.637 -11.031 1 77.81 113 VAL B O 1
ATOM 2326 N N . VAL B 1 114 ? -13.75 -8.281 -10.891 1 81.94 114 VAL B N 1
ATOM 2327 C CA . VAL B 1 114 ? -13.492 -8.086 -9.469 1 81.94 114 VAL B CA 1
ATOM 2328 C C . VAL B 1 114 ? -12.852 -6.715 -9.25 1 81.94 114 VAL B C 1
ATOM 2330 O O . VAL B 1 114 ? -13.281 -5.953 -8.383 1 81.94 114 VAL B O 1
ATOM 2333 N N . ARG B 1 115 ? -11.938 -6.438 -10.117 1 82 115 ARG B N 1
ATOM 2334 C CA . ARG B 1 115 ? -11.242 -5.156 -10.008 1 82 115 ARG B CA 1
ATOM 2335 C C . ARG B 1 115 ? -12.219 -3.992 -10.141 1 82 115 ARG B C 1
ATOM 2337 O O . ARG B 1 115 ? -12.141 -3.02 -9.391 1 82 115 ARG B O 1
ATOM 2344 N N . GLU B 1 116 ? -13.102 -4.086 -11.039 1 82.94 116 GLU B N 1
ATOM 2345 C CA . GLU B 1 116 ? -14.07 -3.02 -11.273 1 82.94 116 GLU B CA 1
ATOM 2346 C C . GLU B 1 116 ? -14.977 -2.818 -10.055 1 82.94 116 GLU B C 1
ATOM 2348 O O . GLU B 1 116 ? -15.227 -1.686 -9.641 1 82.94 116 GLU B O 1
ATOM 2353 N N . HIS B 1 117 ? -15.414 -3.881 -9.492 1 80.81 117 HIS B N 1
ATOM 2354 C CA . HIS B 1 117 ? -16.266 -3.816 -8.312 1 80.81 117 HIS B CA 1
ATOM 2355 C C . HIS B 1 117 ? -15.523 -3.26 -7.109 1 80.81 117 HIS B C 1
ATOM 2357 O O . HIS B 1 117 ? -16.062 -2.461 -6.348 1 80.81 117 HIS B O 1
ATOM 2363 N N . LEU B 1 118 ? -14.305 -3.617 -7.039 1 85.5 118 LEU B N 1
ATOM 2364 C CA . LEU B 1 118 ? -13.508 -3.203 -5.891 1 85.5 118 LEU B CA 1
ATOM 2365 C C . LEU B 1 118 ? -13.117 -1.732 -6.004 1 85.5 118 LEU B C 1
ATOM 2367 O O . LEU B 1 118 ? -13.031 -1.03 -4.992 1 85.5 118 LEU B O 1
ATOM 2371 N N . SER B 1 119 ? -12.945 -1.321 -7.281 1 83.5 119 SER B N 1
ATOM 2372 C CA . SER B 1 119 ? -12.625 0.087 -7.488 1 83.5 119 SER B CA 1
ATOM 2373 C C . SER B 1 119 ? -13.742 0.988 -6.98 1 83.5 119 SER B C 1
ATOM 2375 O O . SER B 1 119 ? -13.484 2.004 -6.328 1 83.5 119 SER B O 1
ATOM 2377 N N . ARG B 1 120 ? -14.93 0.644 -7.168 1 81.19 120 ARG B N 1
ATOM 2378 C CA . ARG B 1 120 ? -16.094 1.4 -6.691 1 81.19 120 ARG B CA 1
ATOM 2379 C C . ARG B 1 120 ? -16.172 1.362 -5.168 1 81.19 120 ARG B C 1
ATOM 2381 O O . ARG B 1 120 ? -16.453 2.381 -4.531 1 81.19 120 ARG B O 1
ATOM 2388 N N . ALA B 1 121 ? -15.914 0.263 -4.688 1 84.12 121 ALA B N 1
ATOM 2389 C CA . ALA B 1 121 ? -15.984 0.075 -3.238 1 84.12 121 ALA B CA 1
ATOM 2390 C C . ALA B 1 121 ? -14.891 0.875 -2.531 1 84.12 121 ALA B C 1
ATOM 2392 O O . ALA B 1 121 ? -15.094 1.355 -1.412 1 84.12 121 ALA B O 1
ATOM 2393 N N . GLN B 1 122 ? -13.734 1.012 -3.172 1 85 122 GLN B N 1
ATOM 2394 C CA . GLN B 1 122 ? -12.625 1.762 -2.586 1 85 122 GLN B CA 1
ATOM 2395 C C . GLN B 1 122 ? -12.984 3.238 -2.43 1 85 122 GLN B C 1
ATOM 2397 O O . GLN B 1 122 ? -12.617 3.871 -1.44 1 85 122 GLN B O 1
ATOM 2402 N N . ARG B 1 123 ? -13.742 3.764 -3.4 1 83.75 123 ARG B N 1
ATOM 2403 C CA . ARG B 1 123 ? -14.156 5.16 -3.287 1 83.75 123 ARG B CA 1
ATOM 2404 C C . ARG B 1 123 ? -15.047 5.371 -2.068 1 83.75 123 ARG B C 1
ATOM 2406 O O . ARG B 1 123 ? -14.875 6.344 -1.328 1 83.75 123 ARG B O 1
ATOM 2413 N N . GLU B 1 124 ? -15.906 4.469 -1.877 1 87.56 124 GLU B N 1
ATOM 2414 C CA . GLU B 1 124 ? -16.781 4.535 -0.706 1 87.56 124 GLU B CA 1
ATOM 2415 C C . GLU B 1 124 ? -15.984 4.344 0.583 1 87.56 124 GLU B C 1
ATOM 2417 O O . GLU B 1 124 ? -16.281 4.973 1.6 1 87.56 124 GLU B O 1
ATOM 2422 N N . GLY B 1 125 ? -15.023 3.564 0.501 1 90.94 125 GLY B N 1
ATOM 2423 C CA . GLY B 1 125 ? -14.133 3.377 1.637 1 90.94 125 GLY B CA 1
ATOM 2424 C C . GLY B 1 125 ? -13.391 4.641 2.027 1 90.94 125 GLY B C 1
ATOM 2425 O O . GLY B 1 125 ? -13.25 4.945 3.215 1 90.94 125 GLY B O 1
ATOM 2426 N N . GLY B 1 126 ? -12.938 5.359 0.98 1 93.69 126 GLY B N 1
ATOM 2427 C CA . GLY B 1 126 ? -12.289 6.637 1.241 1 93.69 126 GLY B CA 1
ATOM 2428 C C . GLY B 1 126 ? -13.195 7.625 1.955 1 93.69 126 GLY B C 1
ATOM 2429 O O . GLY B 1 126 ? -12.766 8.297 2.895 1 93.69 126 GLY B O 1
ATOM 2430 N N . ARG B 1 127 ? -14.484 7.676 1.528 1 94.19 127 ARG B N 1
ATOM 2431 C CA . ARG B 1 127 ? -15.461 8.547 2.172 1 94.19 127 ARG B CA 1
ATOM 2432 C C . ARG B 1 127 ? -15.656 8.164 3.635 1 94.19 127 ARG B C 1
ATOM 2434 O O . ARG B 1 127 ? -15.758 9.031 4.504 1 94.19 127 ARG B O 1
ATOM 2441 N N . GLY B 1 128 ? -15.75 6.879 3.857 1 93.94 128 GLY B N 1
ATOM 2442 C CA . GLY B 1 128 ? -15.891 6.379 5.215 1 93.94 128 GLY B CA 1
ATOM 2443 C C . GLY B 1 128 ? -14.727 6.762 6.113 1 93.94 128 GLY B C 1
ATOM 2444 O O . GLY B 1 128 ? -14.93 7.133 7.27 1 93.94 128 GLY B O 1
ATOM 2445 N N . LEU B 1 129 ? -13.492 6.715 5.656 1 95.94 129 LEU B N 1
ATOM 2446 C CA . LEU B 1 129 ? -12.305 7.082 6.422 1 95.94 129 LEU B CA 1
ATOM 2447 C C . LEU B 1 129 ? -12.312 8.57 6.754 1 95.94 129 LEU B C 1
ATOM 2449 O O . LEU B 1 129 ? -11.992 8.961 7.875 1 95.94 129 LEU B O 1
ATOM 2453 N N . VAL B 1 130 ? -12.68 9.367 5.719 1 97.06 130 VAL B N 1
ATOM 2454 C CA . VAL B 1 130 ? -12.773 10.805 5.953 1 97.06 130 VAL B CA 1
ATOM 2455 C C . VAL B 1 130 ? -13.773 11.086 7.062 1 97.06 130 VAL B C 1
ATOM 2457 O O . VAL B 1 130 ? -13.492 11.852 7.988 1 97.06 130 VAL B O 1
ATOM 2460 N N . ALA B 1 131 ? -14.945 10.477 6.945 1 95.81 131 ALA B N 1
ATOM 2461 C CA . ALA B 1 131 ? -16 10.664 7.938 1 95.81 131 ALA B CA 1
ATOM 2462 C C . ALA B 1 131 ? -15.5 10.336 9.344 1 95.81 131 ALA B C 1
ATOM 2464 O O . ALA B 1 131 ? -15.734 11.094 10.281 1 95.81 131 ALA B O 1
ATOM 2465 N N . LEU B 1 132 ? -14.789 9.25 9.461 1 94.25 132 LEU B N 1
ATOM 2466 C CA . LEU B 1 132 ? -14.289 8.766 10.742 1 94.25 132 LEU B CA 1
ATOM 2467 C C . LEU B 1 132 ? -13.227 9.703 11.305 1 94.25 132 LEU B C 1
ATOM 2469 O O . LEU B 1 132 ? -13.273 10.062 12.484 1 94.25 132 LEU B O 1
ATOM 2473 N N . LEU B 1 133 ? -12.305 10.172 10.523 1 96.31 133 LEU B N 1
ATOM 2474 C CA . LEU B 1 133 ? -11.164 10.969 10.969 1 96.31 133 LEU B CA 1
ATOM 2475 C C . LEU B 1 133 ? -11.578 12.422 11.211 1 96.31 133 LEU B C 1
ATOM 2477 O O . LEU B 1 133 ? -11.07 13.07 12.125 1 96.31 133 LEU B O 1
ATOM 2481 N N . MET B 1 134 ? -12.508 12.898 10.438 1 95.5 134 MET B N 1
ATOM 2482 C CA . MET B 1 134 ? -12.93 14.297 10.531 1 95.5 134 MET B CA 1
ATOM 2483 C C . MET B 1 134 ? -14.172 14.43 11.406 1 95.5 134 MET B C 1
ATOM 2485 O O . MET B 1 134 ? -14.617 15.547 11.688 1 95.5 134 MET B O 1
ATOM 2489 N N . GLY B 1 135 ? -14.75 13.328 11.812 1 92.25 135 GLY B N 1
ATOM 2490 C CA . GLY B 1 135 ? -15.867 13.359 12.75 1 92.25 135 GLY B CA 1
ATOM 2491 C C . GLY B 1 135 ? -17.125 13.945 12.148 1 92.25 135 GLY B C 1
ATOM 2492 O O . GLY B 1 135 ? -17.797 14.781 12.773 1 92.25 135 GLY B O 1
ATOM 2493 N N . VAL B 1 136 ? -17.406 13.664 10.922 1 94.31 136 VAL B N 1
ATOM 2494 C CA . VAL B 1 136 ? -18.625 14.102 10.242 1 94.31 136 VAL B CA 1
ATOM 2495 C C . VAL B 1 136 ? -19.359 12.891 9.664 1 94.31 136 VAL B C 1
ATOM 2497 O O . VAL B 1 136 ? -18.75 11.844 9.422 1 94.31 136 VAL B O 1
ATOM 2500 N N . PRO B 1 137 ? -20.688 13.008 9.5 1 94.69 137 PRO B N 1
ATOM 2501 C CA . PRO B 1 137 ? -21.391 11.922 8.82 1 94.69 137 PRO B CA 1
ATOM 2502 C C . PRO B 1 137 ? -20.891 11.688 7.402 1 94.69 137 PRO B C 1
ATOM 2504 O O . PRO B 1 137 ? -20.516 12.633 6.711 1 94.69 137 PRO B O 1
ATOM 2507 N N . GLU B 1 138 ? -20.859 10.445 7.043 1 93.25 138 GLU B N 1
ATOM 2508 C CA . GLU B 1 138 ? -20.344 10.07 5.73 1 93.25 138 GLU B CA 1
ATOM 2509 C C . GLU B 1 138 ? -21.062 10.828 4.617 1 93.25 138 GLU B C 1
ATOM 2511 O O . GLU B 1 138 ? -20.438 11.227 3.631 1 93.25 138 GLU B O 1
ATOM 2516 N N . GLU B 1 139 ? -22.328 11.086 4.762 1 94.5 139 GLU B N 1
ATOM 2517 C CA . GLU B 1 139 ? -23.141 11.742 3.742 1 94.5 139 GLU B CA 1
ATOM 2518 C C . GLU B 1 139 ? -22.734 13.203 3.574 1 94.5 139 GLU B C 1
ATOM 2520 O O . GLU B 1 139 ? -23.078 13.836 2.572 1 94.5 139 GLU B O 1
ATOM 2525 N N . GLU B 1 140 ? -22.047 13.75 4.496 1 95.69 140 GLU B N 1
ATOM 2526 C CA . GLU B 1 140 ? -21.641 15.148 4.465 1 95.69 140 GLU B CA 1
ATOM 2527 C C . GLU B 1 140 ? -20.25 15.312 3.834 1 95.69 140 GLU B C 1
ATOM 2529 O O . GLU B 1 140 ? -19.797 16.438 3.592 1 95.69 140 GLU B O 1
ATOM 2534 N N . VAL B 1 141 ? -19.625 14.219 3.604 1 96.31 141 VAL B N 1
ATOM 2535 C CA . VAL B 1 141 ? -18.328 14.273 2.941 1 96.31 141 VAL B CA 1
ATOM 2536 C C . VAL B 1 141 ? -18.516 14.578 1.456 1 96.31 141 VAL B C 1
ATOM 2538 O O . VAL B 1 141 ? -19.156 13.797 0.736 1 96.31 141 VAL B O 1
ATOM 2541 N N . SER B 1 142 ? -18 15.68 0.978 1 95.81 142 SER B N 1
ATOM 2542 C CA . SER B 1 142 ? -18.172 16.078 -0.415 1 95.81 142 SER B CA 1
ATOM 2543 C C . SER B 1 142 ? -17.391 15.164 -1.353 1 95.81 142 SER B C 1
ATOM 2545 O O . SER B 1 142 ? -16.469 14.477 -0.928 1 95.81 142 SER B O 1
ATOM 2547 N N . ASP B 1 143 ? -17.781 15.133 -2.611 1 94.19 143 ASP B N 1
ATOM 2548 C CA . ASP B 1 143 ? -17.062 14.367 -3.621 1 94.19 143 ASP B CA 1
ATOM 2549 C C . ASP B 1 143 ? -15.617 14.844 -3.752 1 94.19 143 ASP B C 1
ATOM 2551 O O . ASP B 1 143 ? -14.711 14.039 -3.951 1 94.19 143 ASP B O 1
ATOM 2555 N N . GLU B 1 144 ? -15.445 16.094 -3.586 1 94.81 144 GLU B N 1
ATOM 2556 C CA . GLU B 1 144 ? -14.102 16.656 -3.666 1 94.81 144 GLU B CA 1
ATOM 2557 C C . GLU B 1 144 ? -13.219 16.141 -2.533 1 94.81 144 GLU B C 1
ATOM 2559 O O . GLU B 1 144 ? -12.078 15.75 -2.764 1 94.81 144 GLU B O 1
ATOM 2564 N N . SER B 1 145 ? -13.773 16.172 -1.346 1 95.38 145 SER B N 1
ATOM 2565 C CA . SER B 1 145 ? -13.023 15.664 -0.201 1 95.38 145 SER B CA 1
ATOM 2566 C C . SER B 1 145 ? -12.734 14.172 -0.346 1 95.38 145 SER B C 1
ATOM 2568 O O . SER B 1 145 ? -11.648 13.703 0.005 1 95.38 145 SER B O 1
ATOM 2570 N N . ALA B 1 146 ? -13.727 13.461 -0.832 1 94.25 146 ALA B N 1
ATOM 2571 C CA . ALA B 1 146 ? -13.523 12.031 -1.072 1 94.25 146 ALA B CA 1
ATOM 2572 C C . ALA B 1 146 ? -12.422 11.797 -2.096 1 94.25 146 ALA B C 1
ATOM 2574 O O . ALA B 1 146 ? -11.594 10.898 -1.933 1 94.25 146 ALA B O 1
ATOM 2575 N N . ASP B 1 147 ? -12.344 12.664 -3.125 1 94.69 147 ASP B N 1
ATOM 2576 C CA . ASP B 1 147 ? -11.422 12.477 -4.246 1 94.69 147 ASP B CA 1
ATOM 2577 C C . ASP B 1 147 ? -10.039 13.016 -3.916 1 94.69 147 ASP B C 1
ATOM 2579 O O . ASP B 1 147 ? -9.125 12.953 -4.746 1 94.69 147 ASP B O 1
ATOM 2583 N N . THR B 1 148 ? -9.852 13.586 -2.725 1 96.25 148 THR B N 1
ATOM 2584 C CA . THR B 1 148 ? -8.539 14.047 -2.291 1 96.25 148 THR B CA 1
ATOM 2585 C C . THR B 1 148 ? -8.156 13.43 -0.948 1 96.25 148 THR B C 1
ATOM 2587 O O . THR B 1 148 ? -7.551 12.359 -0.9 1 96.25 148 THR B O 1
ATOM 2590 N N . LEU B 1 149 ? -8.828 13.922 0.111 1 97.62 149 LEU B N 1
ATOM 2591 C CA . LEU B 1 149 ? -8.555 13.438 1.461 1 97.62 149 LEU B CA 1
ATOM 2592 C C . LEU B 1 149 ? -8.875 11.953 1.582 1 97.62 149 LEU B C 1
ATOM 2594 O O . LEU B 1 149 ? -8.117 11.195 2.195 1 97.62 149 LEU B O 1
ATOM 2598 N N . GLY B 1 150 ? -10 11.578 1.021 1 96.62 150 GLY B N 1
ATOM 2599 C CA . GLY B 1 150 ? -10.359 10.164 1.025 1 96.62 150 GLY B CA 1
ATOM 2600 C C . GLY B 1 150 ? -9.352 9.289 0.308 1 96.62 150 GLY B C 1
ATOM 2601 O O . GLY B 1 150 ? -8.984 8.219 0.803 1 96.62 150 GLY B O 1
ATOM 2602 N N . ARG B 1 151 ? -8.906 9.727 -0.834 1 95.5 151 ARG B N 1
ATOM 2603 C CA . ARG B 1 151 ? -7.898 8.992 -1.583 1 95.5 151 ARG B CA 1
ATOM 2604 C C . ARG B 1 151 ? -6.578 8.938 -0.817 1 95.5 151 ARG B C 1
ATOM 2606 O O . ARG B 1 151 ? -5.879 7.922 -0.85 1 95.5 151 ARG B O 1
ATOM 2613 N N . PHE B 1 152 ? -6.246 10.016 -0.153 1 97.56 152 PHE B N 1
ATOM 2614 C CA . PHE B 1 152 ? -5.047 10.055 0.679 1 97.56 152 PHE B CA 1
ATOM 2615 C C . PHE B 1 152 ? -5.109 8.984 1.765 1 97.56 152 PHE B C 1
ATOM 2617 O O . PHE B 1 152 ? -4.164 8.211 1.931 1 97.56 152 PHE B O 1
ATOM 2624 N N . TYR B 1 153 ? -6.223 8.914 2.469 1 97.19 153 TYR B N 1
ATOM 2625 C CA . TYR B 1 153 ? -6.375 7.953 3.557 1 97.19 153 TYR B CA 1
ATOM 2626 C C . TYR B 1 153 ? -6.438 6.527 3.02 1 97.19 153 TYR B C 1
ATOM 2628 O O . TYR B 1 153 ? -5.922 5.598 3.646 1 97.19 153 TYR B O 1
ATOM 2636 N N . LEU B 1 154 ? -7.074 6.367 1.905 1 94.88 154 LEU B N 1
ATOM 2637 C CA . LEU B 1 154 ? -7.137 5.039 1.304 1 94.88 154 LEU B CA 1
ATOM 2638 C C . LEU B 1 154 ? -5.746 4.57 0.879 1 94.88 154 LEU B C 1
ATOM 2640 O O . LEU B 1 154 ? -5.418 3.389 1.013 1 94.88 154 LEU B O 1
ATOM 2644 N N . THR B 1 155 ? -4.961 5.492 0.324 1 95.94 155 THR B N 1
ATOM 2645 C CA . THR B 1 155 ? -3.58 5.168 -0.016 1 95.94 155 THR B CA 1
ATOM 2646 C C . THR B 1 155 ? -2.812 4.707 1.221 1 95.94 155 THR B C 1
ATOM 2648 O O . THR B 1 155 ? -2.111 3.693 1.181 1 95.94 155 THR B O 1
ATOM 2651 N N . LEU B 1 156 ? -2.955 5.422 2.309 1 96.75 156 LEU B N 1
ATOM 2652 C CA . LEU B 1 156 ? -2.311 5.055 3.564 1 96.75 156 LEU B CA 1
ATOM 2653 C C . LEU B 1 156 ? -2.768 3.674 4.027 1 96.75 156 LEU B C 1
ATOM 2655 O O . LEU B 1 156 ? -1.945 2.84 4.414 1 96.75 156 LEU B O 1
ATOM 2659 N N . MET B 1 157 ? -4.074 3.438 3.992 1 94.44 157 MET B N 1
ATOM 2660 C CA . MET B 1 157 ? -4.641 2.158 4.41 1 94.44 157 MET B CA 1
ATOM 2661 C C . MET B 1 157 ? -4.094 1.018 3.559 1 94.44 157 MET B C 1
ATOM 2663 O O . MET B 1 157 ? -3.691 -0.02 4.086 1 94.44 157 MET B O 1
ATOM 2667 N N . THR B 1 158 ? -4.121 1.263 2.303 1 92.06 158 THR B N 1
ATOM 2668 C CA . THR B 1 158 ? -3.613 0.257 1.377 1 92.06 158 THR B CA 1
ATOM 2669 C C . THR B 1 158 ? -2.145 -0.048 1.659 1 92.06 158 THR B C 1
ATOM 2671 O O . THR B 1 158 ? -1.736 -1.211 1.665 1 92.06 158 THR B O 1
ATOM 2674 N N . GLY B 1 159 ? -1.342 1.004 1.885 1 93.5 159 GLY B N 1
ATOM 2675 C CA . GLY B 1 159 ? 0.05 0.807 2.258 1 93.5 159 GLY B CA 1
ATOM 2676 C C . GLY B 1 159 ? 0.218 -0.001 3.531 1 93.5 159 GLY B C 1
ATOM 2677 O O . GLY B 1 159 ? 1.079 -0.879 3.607 1 93.5 159 GLY B O 1
ATOM 2678 N N . LEU B 1 160 ? -0.602 0.233 4.492 1 94.44 160 LEU B N 1
ATOM 2679 C CA . LEU B 1 160 ? -0.536 -0.488 5.758 1 94.44 160 LEU B CA 1
ATOM 2680 C C . LEU B 1 160 ? -0.902 -1.956 5.566 1 94.44 160 LEU B C 1
ATOM 2682 O O . LEU B 1 160 ? -0.278 -2.838 6.16 1 94.44 160 LEU B O 1
ATOM 2686 N N . ILE B 1 161 ? -1.916 -2.199 4.75 1 90.38 161 ILE B N 1
ATOM 2687 C CA . ILE B 1 161 ? -2.305 -3.572 4.453 1 90.38 161 ILE B CA 1
ATOM 2688 C C . ILE B 1 161 ? -1.12 -4.328 3.854 1 90.38 161 ILE B C 1
ATOM 2690 O O . ILE B 1 161 ? -0.789 -5.43 4.293 1 90.38 161 ILE B O 1
ATOM 2694 N N . ALA B 1 162 ? -0.498 -3.699 2.918 1 88.19 162 ALA B N 1
ATOM 2695 C CA . ALA B 1 162 ? 0.653 -4.309 2.258 1 88.19 162 ALA B CA 1
ATOM 2696 C C . ALA B 1 162 ? 1.783 -4.566 3.25 1 88.19 162 ALA B C 1
ATOM 2698 O O . ALA B 1 162 ? 2.367 -5.652 3.268 1 88.19 162 ALA B O 1
ATOM 2699 N N . GLN B 1 163 ? 2.078 -3.67 4.109 1 89.12 163 GLN B N 1
ATOM 2700 C CA . GLN B 1 163 ? 3.193 -3.793 5.043 1 89.12 163 GLN B CA 1
ATOM 2701 C C . GLN B 1 163 ? 2.904 -4.844 6.113 1 89.12 163 GLN B C 1
ATOM 2703 O O . GLN B 1 163 ? 3.779 -5.641 6.461 1 89.12 163 GLN B O 1
ATOM 2708 N N . TRP B 1 164 ? 1.721 -4.859 6.594 1 88.5 164 TRP B N 1
ATOM 2709 C CA . TRP B 1 164 ? 1.371 -5.797 7.656 1 88.5 164 TRP B CA 1
ATOM 2710 C C . TRP B 1 164 ? 1.23 -7.211 7.109 1 88.5 164 TRP B C 1
ATOM 2712 O O . TRP B 1 164 ? 1.366 -8.188 7.855 1 88.5 164 TRP B O 1
ATOM 2722 N N . THR B 1 165 ? 0.959 -7.293 5.848 1 81.31 165 THR B N 1
ATOM 2723 C CA . THR B 1 165 ? 0.922 -8.602 5.203 1 81.31 165 THR B CA 1
ATOM 2724 C C . THR B 1 165 ? 2.332 -9.07 4.855 1 81.31 165 THR B C 1
ATOM 2726 O O . THR B 1 165 ? 2.674 -10.234 5.07 1 81.31 165 THR B O 1
ATOM 2729 N N . PHE B 1 166 ? 3.164 -8.195 4.41 1 81.38 166 PHE B N 1
ATOM 2730 C CA . PHE B 1 166 ? 4.5 -8.516 3.918 1 81.38 166 PHE B CA 1
ATOM 2731 C C . PHE B 1 166 ? 5.477 -8.68 5.074 1 81.38 166 PHE B C 1
ATOM 2733 O O . PHE B 1 166 ? 6.227 -9.656 5.129 1 81.38 166 PHE B O 1
ATOM 2740 N N . ASP B 1 167 ? 5.48 -7.742 5.867 1 84.06 167 ASP B N 1
ATOM 2741 C CA . ASP B 1 167 ? 6.453 -7.715 6.953 1 84.06 167 ASP B CA 1
ATOM 2742 C C . ASP B 1 167 ? 5.832 -7.172 8.234 1 84.06 167 ASP B C 1
ATOM 2744 O O . ASP B 1 167 ? 6.164 -6.07 8.68 1 84.06 167 ASP B O 1
ATOM 2748 N N . PRO B 1 168 ? 5.02 -8.039 8.922 1 85.75 168 PRO B N 1
ATOM 2749 C CA . PRO B 1 168 ? 4.312 -7.57 10.117 1 85.75 168 PRO B CA 1
ATOM 2750 C C . PRO B 1 168 ? 5.258 -7.184 11.25 1 85.75 168 PRO B C 1
ATOM 2752 O O . PRO B 1 168 ? 4.91 -6.355 12.094 1 85.75 168 PRO B O 1
ATOM 2755 N N . LYS B 1 169 ? 6.48 -7.688 11.273 1 85.69 169 LYS B N 1
ATOM 2756 C CA . LYS B 1 169 ? 7.43 -7.426 12.352 1 85.69 169 LYS B CA 1
ATOM 2757 C C . LYS B 1 169 ? 7.887 -5.973 12.344 1 85.69 169 LYS B C 1
ATOM 2759 O O . LYS B 1 169 ? 8.148 -5.391 13.398 1 85.69 169 LYS B O 1
ATOM 2764 N N . ASN B 1 170 ? 7.902 -5.391 11.117 1 87.19 170 ASN B N 1
ATOM 2765 C CA . ASN B 1 170 ? 8.445 -4.039 10.992 1 87.19 170 ASN B CA 1
ATOM 2766 C C . ASN B 1 170 ? 7.391 -3.055 10.5 1 87.19 170 ASN B C 1
ATOM 2768 O O . ASN B 1 170 ? 7.703 -1.895 10.219 1 87.19 170 ASN B O 1
ATOM 2772 N N . ALA B 1 171 ? 6.148 -3.543 10.367 1 91.25 171 ALA B N 1
ATOM 2773 C CA . ALA B 1 171 ? 5.066 -2.668 9.922 1 91.25 171 ALA B CA 1
ATOM 2774 C C . ALA B 1 171 ? 4.777 -1.584 10.953 1 91.25 171 ALA B C 1
ATOM 2776 O O . ALA B 1 171 ? 4.805 -1.845 12.164 1 91.25 171 ALA B O 1
ATOM 2777 N N . PRO B 1 172 ? 4.551 -0.37 10.469 1 93.5 172 PRO B N 1
ATOM 2778 C CA . PRO B 1 172 ? 4.324 0.715 11.43 1 93.5 172 PRO B CA 1
ATOM 2779 C C . PRO B 1 172 ? 3.014 0.556 12.195 1 93.5 172 PRO B C 1
ATOM 2781 O O . PRO B 1 172 ? 2.029 0.049 11.648 1 93.5 172 PRO B O 1
ATOM 2784 N N . GLU B 1 173 ? 3.049 1.006 13.453 1 95.69 173 GLU B N 1
ATOM 2785 C CA . GLU B 1 173 ? 1.855 1.082 14.289 1 95.69 173 GLU B CA 1
ATOM 2786 C C . GLU B 1 173 ? 1.309 2.506 14.344 1 95.69 173 GLU B C 1
ATOM 2788 O O . GLU B 1 173 ? 1.88 3.42 13.742 1 95.69 173 GLU B O 1
ATOM 2793 N N . GLY B 1 174 ? 0.167 2.619 15.023 1 96.12 174 GLY B N 1
ATOM 2794 C CA . GLY B 1 174 ? -0.517 3.902 15.055 1 96.12 174 GLY B CA 1
ATOM 2795 C C . GLY B 1 174 ? 0.351 5.027 15.586 1 96.12 174 GLY B C 1
ATOM 2796 O O . GLY B 1 174 ? 0.305 6.148 15.078 1 96.12 174 GLY B O 1
ATOM 2797 N N . ASP B 1 175 ? 1.204 4.734 16.547 1 97.06 175 ASP B N 1
ATOM 2798 C CA . ASP B 1 175 ? 2.043 5.75 17.172 1 97.06 175 ASP B CA 1
ATOM 2799 C C . ASP B 1 175 ? 3.102 6.262 16.203 1 97.06 175 ASP B C 1
ATOM 2801 O O . ASP B 1 175 ? 3.305 7.473 16.078 1 97.06 175 ASP B O 1
ATOM 2805 N N . ALA B 1 176 ? 3.748 5.348 15.562 1 96.31 176 ALA B N 1
ATOM 2806 C CA . ALA B 1 176 ? 4.797 5.723 14.617 1 96.31 176 ALA B CA 1
ATOM 2807 C C . ALA B 1 176 ? 4.227 6.516 13.445 1 96.31 176 ALA B C 1
ATOM 2809 O O . ALA B 1 176 ? 4.805 7.516 13.023 1 96.31 176 ALA B O 1
ATOM 2810 N N . LEU B 1 177 ? 3.064 6.086 12.914 1 97.5 177 LEU B N 1
ATOM 2811 C CA . LEU B 1 177 ? 2.396 6.789 11.82 1 97.5 177 LEU B CA 1
ATOM 2812 C C . LEU B 1 177 ? 2.023 8.203 12.242 1 97.5 177 LEU B C 1
ATOM 2814 O O . LEU B 1 177 ? 2.225 9.156 11.477 1 97.5 177 LEU B O 1
ATOM 2818 N N . THR B 1 178 ? 1.562 8.289 13.469 1 98.12 178 THR B N 1
ATOM 2819 C CA . THR B 1 178 ? 1.115 9.578 13.977 1 98.12 178 THR B CA 1
ATOM 2820 C C . THR B 1 178 ? 2.301 10.523 14.18 1 98.12 178 THR B C 1
ATOM 2822 O O . THR B 1 178 ? 2.221 11.711 13.867 1 98.12 178 THR B O 1
ATOM 2825 N N . GLU B 1 179 ? 3.342 9.961 14.719 1 98.19 179 GLU B N 1
ATOM 2826 C CA . GLU B 1 179 ? 4.543 10.773 14.891 1 98.19 179 GLU B CA 1
ATOM 2827 C C . GLU B 1 179 ? 5.094 11.234 13.547 1 98.19 179 GLU B C 1
ATOM 2829 O O . GLU B 1 179 ? 5.555 12.375 13.414 1 98.19 179 GLU B O 1
ATOM 2834 N N . GLY B 1 180 ? 5.086 10.398 12.547 1 97.94 180 GLY B N 1
ATOM 2835 C CA . GLY B 1 180 ? 5.449 10.797 11.203 1 97.94 180 GLY B CA 1
ATOM 2836 C C . GLY B 1 180 ? 4.586 11.93 10.664 1 97.94 180 GLY B C 1
ATOM 2837 O O . GLY B 1 180 ? 5.105 12.914 10.141 1 97.94 180 GLY B O 1
ATOM 2838 N N . LEU B 1 181 ? 3.262 11.773 10.828 1 98 181 LEU B N 1
ATOM 2839 C CA . LEU B 1 181 ? 2.346 12.812 10.383 1 98 181 LEU B CA 1
ATOM 2840 C C . LEU B 1 181 ? 2.604 14.125 11.125 1 98 181 LEU B C 1
ATOM 2842 O O . LEU B 1 181 ? 2.531 15.203 10.539 1 98 181 LEU B O 1
ATOM 2846 N N . ARG B 1 182 ? 2.844 14.023 12.438 1 98 182 ARG B N 1
ATOM 2847 C CA . ARG B 1 182 ? 3.141 15.211 13.234 1 98 182 ARG B CA 1
ATOM 2848 C C . ARG B 1 182 ? 4.316 15.984 12.641 1 98 182 ARG B C 1
ATOM 2850 O O . ARG B 1 182 ? 4.266 17.219 12.539 1 98 182 ARG B O 1
ATOM 2857 N N . GLN B 1 183 ? 5.371 15.305 12.266 1 97.44 183 GLN B N 1
ATOM 2858 C CA . GLN B 1 183 ? 6.547 15.93 11.672 1 97.44 183 GLN B CA 1
ATOM 2859 C C . GLN B 1 183 ? 6.203 16.578 10.336 1 97.44 183 GLN B C 1
ATOM 2861 O O . GLN B 1 183 ? 6.711 17.656 10.016 1 97.44 183 GLN B O 1
ATOM 2866 N N . VAL B 1 184 ? 5.34 15.93 9.57 1 97.31 184 VAL B N 1
ATOM 2867 C CA . VAL B 1 184 ? 4.895 16.484 8.289 1 97.31 184 VAL B CA 1
ATOM 2868 C C . VAL B 1 184 ? 4.137 17.797 8.531 1 97.31 184 VAL B C 1
ATOM 2870 O O . VAL B 1 184 ? 4.387 18.797 7.863 1 97.31 184 VAL B O 1
ATOM 2873 N N . VAL B 1 185 ? 3.213 17.766 9.477 1 97.12 185 VAL B N 1
ATOM 2874 C CA . VAL B 1 185 ? 2.389 18.922 9.805 1 97.12 185 VAL B CA 1
ATOM 2875 C C . VAL B 1 185 ? 3.277 20.078 10.266 1 97.12 185 VAL B C 1
ATOM 2877 O O . VAL B 1 185 ? 3.105 21.219 9.836 1 97.12 185 VAL B O 1
ATOM 2880 N N . GLU B 1 186 ? 4.207 19.766 11.125 1 96.56 186 GLU B N 1
ATOM 2881 C CA . GLU B 1 186 ? 5.113 20.781 11.641 1 96.56 186 GLU B CA 1
ATOM 2882 C C . GLU B 1 186 ? 5.92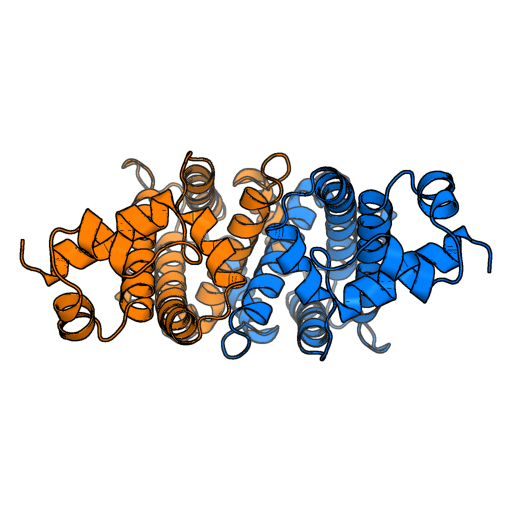2 21.422 10.516 1 96.56 186 GLU B C 1
ATOM 2884 O O . GLU B 1 186 ? 6.051 22.641 10.453 1 96.56 186 GLU B O 1
ATOM 2889 N N . ALA B 1 187 ? 6.406 20.609 9.633 1 95.31 187 ALA B N 1
ATOM 2890 C CA . ALA B 1 187 ? 7.23 21.125 8.531 1 95.31 187 ALA B CA 1
ATOM 2891 C C . ALA B 1 187 ? 6.398 21.953 7.562 1 95.31 187 ALA B C 1
ATOM 2893 O O . ALA B 1 187 ? 6.848 23 7.094 1 95.31 187 ALA B O 1
ATOM 2894 N N . ALA B 1 188 ? 5.207 21.484 7.27 1 94.5 188 ALA B N 1
ATOM 2895 C CA . ALA B 1 188 ? 4.336 22.156 6.312 1 94.5 188 ALA B CA 1
ATOM 2896 C C . ALA B 1 188 ? 3.871 23.516 6.855 1 94.5 188 ALA B C 1
ATOM 2898 O O . ALA B 1 188 ? 3.617 24.438 6.086 1 94.5 188 ALA B O 1
ATOM 2899 N N . THR B 1 189 ? 3.713 23.547 8.125 1 92.44 189 THR B N 1
ATOM 2900 C CA . THR B 1 189 ? 3.26 24.781 8.758 1 92.44 189 THR B CA 1
ATOM 2901 C C . THR B 1 189 ? 4.398 25.797 8.836 1 92.44 189 THR B C 1
ATOM 2903 O O . THR B 1 189 ? 4.156 27 8.82 1 92.44 189 THR B O 1
ATOM 2906 N N . LYS B 1 190 ? 5.652 25.344 8.859 1 88.94 190 LYS B N 1
ATOM 2907 C CA . LYS B 1 190 ? 6.82 26.219 8.953 1 88.94 190 LYS B CA 1
ATOM 2908 C C . LYS B 1 190 ? 7.23 26.734 7.578 1 88.94 190 LYS B C 1
ATOM 2910 O O . LYS B 1 190 ? 7.934 27.734 7.469 1 88.94 190 LYS B O 1
ATOM 2915 N N . SER B 1 191 ? 6.918 26 6.617 1 83.56 191 SER B N 1
ATOM 2916 C CA . SER B 1 191 ? 7.387 26.312 5.273 1 83.56 191 SER B CA 1
ATOM 2917 C C . SER B 1 191 ? 6.469 27.328 4.594 1 83.56 191 SER B C 1
ATOM 2919 O O . SER B 1 191 ? 6.77 27.812 3.502 1 83.56 191 SER B O 1
#